Protein AF-A0A2D9C589-F1 (afdb_monomer_lite)

Foldseek 3Di:
DPLLLLDQPVCSVVVVVCVVDPDDCVVVVVCCVPPSPVSVVVVLVVQVVVPPPDDDDDDDVCCVLCVLLVLLRPDDLQNLLCVPPVDGPVPDDSVSSVVSSVVSVVSVVSNVVSVVVPDPDDDDDDDDPDQFDADPPDPDDPDGDTDDDDDDDDDDDDDPPPPLDLCLLVCLPPDQPPDVQLAFFDDQPDDAFDADADPVGADPLLVLLLVLCVPCPRCLVVLLVQLLVLLVVLRLRNQLRCVSQLSLQCSQPNNPRSNVLLLQLLLLLLLQVPVDQLLLSNQRSLQLSLDDLVLSLQLLVCCLVVVAFSVVSCVVVVHDFFPFDPQFGPDDPCSNSSSVSSNCVSVCLLDSDQDPPQDDPRSNCSSLPQLLSNQSSSSSSRDQQGHNCFQLNLLSSCLSSQDLQQFAQWQQDDPVLVVLVCVVQNPVQCVQWDWDADPNDIGITGGSSVCVVVVSDDGRVSCNQPSSRGHRDDRSNCRNSLRVVLSVVQVVVVHGSSSSSSSNSQSCCVRNVNDPLNRHHSSVSSSVLLVQQCVVVVHDSSVSSSCSSVSNHGSGHRCPPVPVVVVVCVPVPPD

Radius of gyration: 27.05 Å; chains: 1; bounding box: 79×69×61 Å

Structure (mmCIF, N/CA/C/O backbone):
data_AF-A0A2D9C589-F1
#
_entry.id   AF-A0A2D9C589-F1
#
loop_
_atom_site.group_PDB
_atom_site.id
_atom_site.type_symbol
_atom_site.label_atom_id
_atom_site.label_alt_id
_atom_site.label_comp_id
_atom_site.label_asym_id
_atom_site.label_entity_id
_atom_site.label_seq_id
_atom_site.pdbx_PDB_ins_code
_atom_site.Cartn_x
_atom_site.Cartn_y
_atom_site.Cartn_z
_atom_site.occupancy
_atom_site.B_iso_or_equiv
_atom_site.auth_seq_id
_atom_site.auth_comp_id
_atom_site.auth_asym_id
_atom_site.auth_atom_id
_atom_site.pdbx_PDB_model_num
ATOM 1 N N . MET A 1 1 ? 28.406 15.067 35.261 1.00 49.62 1 MET A N 1
ATOM 2 C CA . MET A 1 1 ? 29.301 14.438 34.268 1.00 49.62 1 MET A CA 1
ATOM 3 C C . MET A 1 1 ? 29.046 15.123 32.945 1.00 49.62 1 MET A C 1
ATOM 5 O O . MET A 1 1 ? 27.881 15.220 32.576 1.00 49.62 1 MET A O 1
ATOM 9 N N . ASP A 1 2 ? 30.078 15.645 32.286 1.00 54.94 2 ASP A N 1
ATOM 10 C CA . ASP A 1 2 ? 29.915 16.197 30.941 1.00 54.94 2 ASP A CA 1
ATOM 11 C C . ASP A 1 2 ? 29.782 15.037 29.947 1.00 54.94 2 ASP A C 1
ATOM 13 O O . ASP A 1 2 ? 30.735 14.299 29.708 1.00 54.94 2 ASP A O 1
ATOM 17 N N . LEU A 1 3 ? 28.576 14.824 29.418 1.00 53.19 3 LEU A N 1
ATOM 18 C CA . LEU A 1 3 ? 28.296 13.719 28.497 1.00 53.19 3 LEU A CA 1
ATOM 19 C C . LEU A 1 3 ? 28.799 14.007 27.073 1.00 53.19 3 LEU A C 1
ATOM 21 O O . LEU A 1 3 ? 28.838 13.091 26.251 1.00 53.19 3 LEU A O 1
ATOM 25 N N . ARG A 1 4 ? 29.261 15.238 26.796 1.00 52.16 4 ARG A N 1
ATOM 26 C CA . ARG A 1 4 ? 29.848 15.656 25.512 1.00 52.16 4 ARG A CA 1
ATOM 27 C C . ARG A 1 4 ? 31.038 14.788 25.103 1.00 52.16 4 ARG A C 1
ATOM 29 O O . ARG A 1 4 ? 31.280 14.590 23.914 1.00 52.16 4 ARG A O 1
ATOM 36 N N . GLN A 1 5 ? 31.757 14.239 26.082 1.00 50.09 5 GLN A N 1
ATOM 37 C CA . GLN A 1 5 ? 32.923 13.380 25.866 1.00 50.09 5 GLN A CA 1
ATOM 38 C C . GLN A 1 5 ? 32.586 12.014 25.240 1.00 50.09 5 GLN A C 1
ATOM 40 O O . GLN A 1 5 ? 33.459 11.399 24.636 1.00 50.09 5 GLN A O 1
ATOM 45 N N . TYR A 1 6 ? 31.327 11.561 25.323 1.00 51.31 6 TYR A N 1
ATOM 46 C CA . TYR A 1 6 ? 30.866 10.290 24.741 1.00 51.31 6 TYR A CA 1
ATOM 47 C C . TYR A 1 6 ? 30.228 10.447 23.353 1.00 51.31 6 TYR A C 1
ATOM 49 O O . TYR A 1 6 ? 29.859 9.452 22.728 1.00 51.31 6 TYR A O 1
ATOM 57 N N . VAL A 1 7 ? 30.101 11.686 22.868 1.00 49.97 7 VAL A N 1
ATOM 58 C CA . VAL A 1 7 ? 29.534 12.003 21.555 1.00 49.97 7 VAL A CA 1
ATOM 59 C C . VAL A 1 7 ? 30.673 12.131 20.535 1.00 49.97 7 VAL A C 1
ATOM 61 O O . VAL A 1 7 ? 31.599 12.927 20.769 1.00 49.97 7 VAL A O 1
ATOM 64 N N . PRO A 1 8 ? 30.633 11.386 19.410 1.00 57.25 8 PRO A N 1
ATOM 65 C CA . PRO A 1 8 ? 31.634 11.510 18.354 1.00 57.25 8 PRO A CA 1
ATOM 66 C C . PRO A 1 8 ? 31.766 12.965 17.870 1.00 57.25 8 PRO A C 1
ATOM 68 O O . PRO A 1 8 ? 30.750 13.669 17.826 1.00 57.25 8 PRO A O 1
ATOM 71 N N . PRO A 1 9 ? 32.980 13.448 17.538 1.00 49.75 9 PRO A N 1
ATOM 72 C CA . PRO A 1 9 ? 33.241 14.857 17.221 1.00 49.75 9 PRO A CA 1
ATOM 73 C C . PRO A 1 9 ? 32.274 15.480 16.204 1.00 49.75 9 PRO A C 1
ATOM 75 O O . PRO A 1 9 ? 31.803 16.597 16.409 1.00 49.75 9 PRO A O 1
ATOM 78 N N . GLU A 1 10 ? 31.915 14.730 15.168 1.00 48.28 10 GLU A N 1
ATOM 79 C CA . GLU A 1 10 ? 30.989 15.098 14.096 1.00 48.28 10 GLU A CA 1
ATOM 80 C C . GLU A 1 10 ? 29.537 15.323 14.562 1.00 48.28 10 GLU A C 1
ATOM 82 O O . GLU A 1 10 ? 28.787 16.047 13.910 1.00 48.28 10 GLU A O 1
ATOM 87 N N . PHE A 1 11 ? 29.143 14.778 15.717 1.00 43.44 11 PHE A N 1
ATOM 88 C CA . PHE A 1 11 ? 27.798 14.918 16.289 1.00 43.44 11 PHE A CA 1
ATOM 89 C C . PHE A 1 11 ? 27.741 15.869 17.491 1.00 43.44 11 PHE A C 1
ATOM 91 O O . PHE A 1 11 ? 26.659 16.137 18.019 1.00 43.44 11 PHE A O 1
ATOM 98 N N . ARG A 1 12 ? 28.876 16.442 17.915 1.00 61.03 12 ARG A N 1
ATOM 99 C CA . ARG A 1 12 ? 28.921 17.362 19.067 1.00 61.03 12 ARG A CA 1
ATOM 100 C C . ARG A 1 12 ? 28.138 18.651 18.825 1.00 61.03 12 ARG A C 1
ATOM 102 O O . ARG A 1 12 ? 27.518 19.148 19.754 1.00 61.03 12 ARG A O 1
ATOM 109 N N . GLY A 1 13 ? 28.076 19.137 17.584 1.00 58.47 13 GLY A N 1
ATOM 110 C CA . GLY A 1 13 ? 27.230 20.284 17.227 1.00 58.47 13 GLY A CA 1
ATOM 111 C C . GLY A 1 13 ? 25.731 20.009 17.417 1.00 58.47 13 GLY A C 1
ATOM 112 O O . GLY A 1 13 ? 24.997 20.872 17.893 1.00 58.47 13 GLY A O 1
ATOM 113 N N . ALA A 1 14 ? 25.284 18.784 17.122 1.00 47.25 14 ALA A N 1
ATOM 114 C CA . ALA A 1 14 ? 23.908 18.353 17.369 1.00 47.25 14 ALA A CA 1
ATOM 115 C C . ALA A 1 14 ? 23.629 18.148 18.870 1.00 47.25 14 ALA A C 1
ATOM 117 O O . ALA A 1 14 ? 22.555 18.509 19.347 1.00 47.25 14 ALA A O 1
ATOM 118 N N . TYR A 1 15 ? 24.604 17.633 19.628 1.00 53.56 15 TYR A N 1
ATOM 119 C CA . TYR A 1 15 ? 24.527 17.517 21.090 1.00 53.56 15 TYR A CA 1
ATOM 120 C C . TYR A 1 15 ? 24.449 18.887 21.784 1.00 53.56 15 TYR A C 1
ATOM 122 O O . TYR A 1 15 ? 23.620 19.087 22.672 1.00 53.56 15 TYR A O 1
ATOM 130 N N . ASP A 1 16 ? 25.254 19.855 21.344 1.00 58.25 16 ASP A N 1
ATOM 131 C CA . ASP A 1 16 ? 25.255 21.210 21.899 1.00 58.25 16 ASP A CA 1
ATOM 132 C C . ASP A 1 16 ? 23.918 21.920 21.638 1.00 58.25 16 ASP A C 1
ATOM 134 O O . ASP A 1 16 ? 23.345 22.507 22.558 1.00 58.25 16 ASP A O 1
ATOM 138 N N . MET A 1 17 ? 23.353 21.780 20.432 1.00 46.03 17 MET A N 1
ATOM 139 C CA . MET A 1 17 ? 21.992 22.247 20.130 1.00 46.03 17 MET A CA 1
ATOM 140 C C . MET A 1 17 ? 20.920 21.552 20.983 1.00 46.03 17 MET A C 1
ATOM 142 O O . MET A 1 17 ? 20.010 22.207 21.481 1.00 46.03 17 MET A O 1
ATOM 146 N N . ALA A 1 18 ? 21.027 20.240 21.201 1.00 52.91 18 ALA A N 1
ATOM 147 C CA . ALA A 1 18 ? 20.046 19.469 21.969 1.00 52.91 18 ALA A CA 1
ATOM 148 C C . ALA A 1 18 ? 20.071 19.761 23.479 1.00 52.91 18 ALA A C 1
ATOM 150 O O . ALA A 1 18 ? 19.040 19.695 24.145 1.00 52.91 18 ALA A O 1
ATOM 151 N N . SER A 1 19 ? 21.247 20.084 24.024 1.00 55.16 19 SER A N 1
ATOM 152 C CA . SER A 1 19 ? 21.423 20.467 25.431 1.00 55.16 19 SER A CA 1
ATOM 153 C C . SER A 1 19 ? 20.858 21.856 25.755 1.00 55.16 19 SER A C 1
ATOM 155 O O . SER A 1 19 ? 20.514 22.127 26.905 1.00 55.16 19 SER A O 1
ATOM 157 N N . SER A 1 20 ? 20.731 22.717 24.741 1.00 50.22 20 SER A N 1
ATOM 158 C CA . SER A 1 20 ? 20.298 24.113 24.864 1.00 50.22 20 SER A CA 1
ATOM 159 C C . SER A 1 20 ? 18.851 24.352 24.408 1.00 50.22 20 SER A C 1
ATOM 161 O O . SER A 1 20 ? 18.175 25.214 24.968 1.00 50.22 20 SER A O 1
ATOM 163 N N . ALA A 1 21 ? 18.336 23.564 23.459 1.00 45.16 21 ALA A N 1
ATOM 164 C CA . ALA A 1 21 ? 16.959 23.630 22.973 1.00 45.16 21 ALA A CA 1
ATOM 165 C C . ALA A 1 21 ? 16.143 22.431 23.488 1.00 45.16 21 ALA A C 1
ATOM 167 O O . ALA A 1 21 ? 16.191 21.332 22.939 1.00 45.16 21 ALA A O 1
ATOM 168 N N . GLY A 1 22 ? 15.380 22.619 24.567 1.00 42.28 22 GLY A N 1
ATOM 169 C CA . GLY A 1 22 ? 14.507 21.579 25.116 1.00 42.28 22 GLY A CA 1
ATOM 170 C C . GLY A 1 22 ? 13.371 21.192 24.157 1.00 42.28 22 GLY A C 1
ATOM 171 O O . GLY A 1 22 ? 12.304 21.794 24.201 1.00 42.28 22 GLY A O 1
ATOM 172 N N . GLY A 1 23 ? 13.581 20.169 23.321 1.00 38.84 23 GLY A N 1
ATOM 173 C CA . GLY A 1 23 ? 12.545 19.544 22.486 1.00 38.84 23 GLY A CA 1
ATOM 174 C C . GLY A 1 23 ? 13.094 18.555 21.444 1.00 38.84 23 GLY A C 1
ATOM 175 O O . GLY A 1 23 ? 14.137 18.787 20.845 1.00 38.84 23 GLY A O 1
ATOM 176 N N . GLY A 1 24 ? 12.402 17.425 21.236 1.00 39.28 24 GLY A N 1
ATOM 177 C CA . GLY A 1 24 ? 12.604 16.464 20.129 1.00 39.28 24 GLY A CA 1
ATOM 178 C C . GLY A 1 24 ? 13.825 15.531 20.206 1.00 39.28 24 GLY A C 1
ATOM 179 O O . GLY A 1 24 ? 13.689 14.330 19.999 1.00 39.28 24 GLY A O 1
ATOM 180 N N . ILE A 1 25 ? 15.001 16.043 20.577 1.00 40.78 25 ILE A N 1
ATOM 181 C CA . ILE A 1 25 ? 16.275 15.284 20.624 1.00 40.78 25 ILE A CA 1
ATOM 182 C C . ILE A 1 25 ? 16.471 14.562 21.980 1.00 40.78 25 ILE A C 1
ATOM 184 O O . ILE A 1 25 ? 17.433 13.830 22.213 1.00 40.78 25 ILE A O 1
ATOM 188 N N . TYR A 1 26 ? 15.500 14.707 22.884 1.00 43.66 26 TYR A N 1
ATOM 189 C CA . TYR A 1 26 ? 15.541 14.179 24.248 1.00 43.66 26 TYR A CA 1
ATOM 190 C C . TYR A 1 26 ? 15.625 12.645 24.313 1.00 43.66 26 TYR A C 1
ATOM 192 O O . TYR A 1 26 ? 16.162 12.109 25.274 1.00 43.66 26 TYR A O 1
ATOM 200 N N . SER A 1 27 ? 15.126 11.923 23.304 1.00 46.12 27 SER A N 1
ATOM 201 C CA . SER A 1 27 ? 15.181 10.454 23.238 1.00 46.12 27 SER A CA 1
ATOM 202 C C . SER A 1 27 ? 16.588 9.926 22.949 1.00 46.12 27 SER A C 1
ATOM 204 O O . SER A 1 27 ? 17.011 8.970 23.593 1.00 46.12 27 SER A O 1
ATOM 206 N N . LEU A 1 28 ? 17.331 10.583 22.053 1.00 44.22 28 LEU A N 1
ATOM 207 C CA . LEU A 1 28 ? 18.733 10.269 21.764 1.00 44.22 28 LEU A CA 1
ATOM 208 C C . LEU A 1 28 ? 19.627 10.651 22.949 1.00 44.22 28 LEU A C 1
ATOM 210 O O . LEU A 1 28 ? 20.491 9.884 23.363 1.00 44.22 28 LEU A O 1
ATOM 214 N N . LEU A 1 29 ? 19.366 11.808 23.565 1.00 46.88 29 LEU A N 1
ATOM 215 C CA . LEU A 1 29 ? 20.065 12.219 24.782 1.00 46.88 29 LEU A CA 1
ATOM 216 C C . LEU A 1 29 ? 19.810 11.230 25.932 1.00 46.88 29 LEU A C 1
ATOM 218 O O . LEU A 1 29 ? 20.743 10.833 26.626 1.00 46.88 29 LEU A O 1
ATOM 222 N N . ARG A 1 30 ? 18.560 10.776 26.095 1.00 50.94 30 ARG A N 1
ATOM 223 C CA . ARG A 1 30 ? 18.175 9.763 27.085 1.00 50.94 30 ARG A CA 1
ATOM 224 C C . ARG A 1 30 ? 18.787 8.396 26.777 1.00 50.94 30 ARG A C 1
ATOM 226 O O . ARG A 1 30 ? 19.176 7.714 27.718 1.00 50.94 30 ARG A O 1
ATOM 233 N N . SER A 1 31 ? 18.927 8.004 25.508 1.00 49.44 31 SER A N 1
ATOM 234 C CA . SER A 1 31 ? 19.567 6.732 25.142 1.00 49.44 31 SER A CA 1
ATOM 235 C C . SER A 1 31 ? 21.069 6.748 25.432 1.00 49.44 31 SER A C 1
ATOM 237 O O . SER A 1 31 ? 21.581 5.784 25.992 1.00 49.44 31 SER A O 1
ATOM 239 N N . PHE A 1 32 ? 21.762 7.865 25.176 1.00 48.69 32 PHE A N 1
ATOM 240 C CA . PHE A 1 32 ? 23.159 8.044 25.594 1.00 48.69 32 PHE A CA 1
ATOM 241 C C . PHE A 1 32 ? 23.322 8.142 27.116 1.00 48.69 32 PHE A C 1
ATO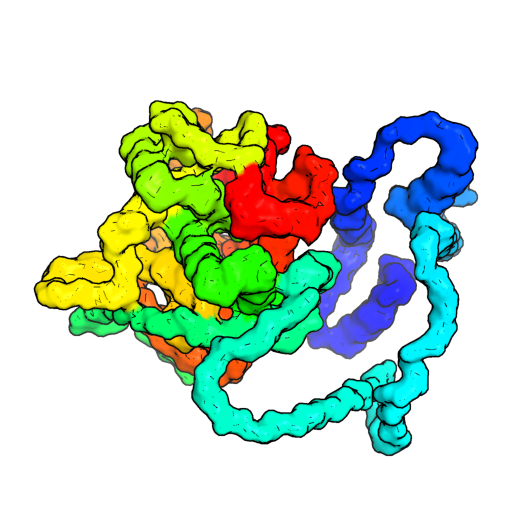M 243 O O . PHE A 1 32 ? 24.341 7.714 27.645 1.00 48.69 32 PHE A O 1
ATOM 250 N N . GLN A 1 33 ? 22.331 8.675 27.835 1.00 52.56 33 GLN A N 1
ATOM 251 C CA . GLN A 1 33 ? 22.330 8.708 29.303 1.00 52.56 33 GLN A CA 1
ATOM 252 C C . GLN A 1 33 ? 22.063 7.336 29.936 1.00 52.56 33 GLN A C 1
ATOM 254 O O . GLN A 1 33 ? 22.570 7.065 31.021 1.00 52.56 33 GLN A O 1
ATOM 259 N N . GLN A 1 34 ? 21.247 6.496 29.295 1.00 53.62 34 GLN A N 1
ATOM 260 C CA . GLN A 1 34 ? 20.834 5.191 29.821 1.00 53.62 34 GLN A CA 1
ATOM 261 C C . GLN A 1 34 ? 21.772 4.056 29.402 1.00 53.62 34 GLN A C 1
ATOM 263 O O . GLN A 1 34 ? 22.050 3.180 30.215 1.00 53.62 34 GLN A O 1
ATOM 268 N N . ASP A 1 35 ? 22.254 4.067 28.157 1.00 55.31 35 ASP A N 1
ATOM 269 C CA . ASP A 1 35 ? 23.160 3.051 27.618 1.00 55.31 35 ASP A CA 1
ATOM 270 C C . ASP A 1 35 ? 24.032 3.619 26.473 1.00 55.31 35 ASP A C 1
ATOM 272 O O . ASP A 1 35 ? 23.767 3.396 25.280 1.00 55.31 35 ASP A O 1
ATOM 276 N N . PRO A 1 36 ? 25.093 4.376 26.811 1.00 43.47 36 PRO A N 1
ATOM 277 C CA . PRO A 1 36 ? 25.973 4.977 25.812 1.00 43.47 36 PRO A CA 1
ATOM 278 C C . PRO A 1 36 ? 26.726 3.932 24.972 1.00 43.47 36 PRO A C 1
ATOM 280 O O . PRO A 1 36 ? 26.984 4.158 23.787 1.00 43.47 36 PRO A O 1
ATOM 283 N N . ALA A 1 37 ? 27.039 2.763 25.542 1.00 41.09 37 ALA A N 1
ATOM 284 C CA . ALA A 1 37 ? 27.734 1.685 24.840 1.00 41.09 37 ALA A CA 1
ATOM 285 C C . ALA A 1 37 ? 26.805 0.925 23.876 1.00 41.09 37 ALA A C 1
ATOM 287 O O . ALA A 1 37 ? 27.200 0.632 22.745 1.00 41.09 37 ALA A O 1
ATOM 288 N N . GLY A 1 38 ? 25.565 0.639 24.281 1.00 50.25 38 GLY A N 1
ATOM 289 C CA . GLY A 1 38 ? 24.553 0.015 23.428 1.00 50.25 38 GLY A CA 1
ATOM 290 C C . GLY A 1 38 ? 24.096 0.922 22.290 1.00 50.25 38 GLY A C 1
ATOM 291 O O . GLY A 1 38 ? 23.973 0.451 21.158 1.00 50.25 38 GLY A O 1
ATOM 292 N N . THR A 1 39 ? 23.952 2.226 22.549 1.00 51.69 39 THR A N 1
ATOM 293 C CA . THR A 1 39 ? 23.621 3.228 21.520 1.00 51.69 39 THR A CA 1
ATOM 294 C C . THR A 1 39 ? 24.718 3.291 20.447 1.00 51.69 39 THR A C 1
ATOM 296 O O . THR A 1 39 ? 24.430 3.141 19.258 1.00 51.69 39 THR A O 1
ATOM 299 N N . ASN A 1 40 ? 25.993 3.382 20.848 1.00 42.44 40 ASN A N 1
ATOM 300 C CA . ASN A 1 40 ? 27.125 3.361 19.911 1.00 42.44 40 ASN A CA 1
ATOM 301 C C . ASN A 1 40 ? 27.255 2.024 19.157 1.00 42.44 40 ASN A C 1
ATOM 303 O O . ASN A 1 40 ? 27.554 2.004 17.962 1.00 42.44 40 ASN A O 1
ATOM 307 N N . LYS A 1 41 ? 26.987 0.890 19.817 1.00 42.66 41 LYS A N 1
ATOM 308 C CA . LYS A 1 41 ? 26.999 -0.442 19.189 1.00 42.66 41 LYS A CA 1
ATOM 309 C C . LYS A 1 41 ? 25.890 -0.608 18.146 1.00 42.66 41 LYS A C 1
ATOM 311 O O . LYS A 1 41 ? 26.123 -1.244 17.119 1.00 42.66 41 LYS A O 1
ATOM 316 N N . ALA A 1 42 ? 24.705 -0.051 18.391 1.00 45.91 42 ALA A N 1
ATOM 317 C CA . ALA A 1 42 ? 23.589 -0.075 17.448 1.00 45.91 42 ALA A CA 1
ATOM 318 C C . ALA A 1 42 ? 23.901 0.742 16.184 1.00 45.91 42 ALA A C 1
ATOM 320 O O . ALA A 1 42 ? 23.660 0.268 15.075 1.00 45.91 42 ALA A O 1
ATOM 321 N N . MET A 1 43 ? 24.529 1.910 16.347 1.00 43.78 43 MET A N 1
ATOM 322 C CA . MET A 1 43 ? 24.988 2.733 15.223 1.00 43.78 43 MET A CA 1
ATOM 323 C C . MET A 1 43 ? 26.101 2.041 14.419 1.00 43.78 43 MET A C 1
ATOM 325 O O . MET A 1 43 ? 26.050 2.021 13.192 1.00 43.78 43 MET A O 1
ATOM 329 N N . GLY A 1 44 ? 27.062 1.396 15.094 1.00 36.41 44 GLY A N 1
ATOM 330 C CA . GLY A 1 44 ? 28.131 0.634 14.436 1.00 36.41 44 GLY A CA 1
ATOM 331 C C . GLY A 1 44 ? 27.634 -0.593 13.659 1.00 36.41 44 GLY A C 1
ATOM 332 O O . GLY A 1 44 ? 28.135 -0.877 12.574 1.00 36.41 44 GLY A O 1
ATOM 333 N N . ARG A 1 45 ? 26.607 -1.297 14.159 1.00 37.19 45 ARG A N 1
ATOM 334 C CA . ARG A 1 45 ? 25.998 -2.449 13.463 1.00 37.19 45 ARG A CA 1
ATOM 335 C C . ARG A 1 45 ? 25.326 -2.063 12.144 1.00 37.19 45 ARG A C 1
ATOM 337 O O . ARG A 1 45 ? 25.483 -2.788 11.169 1.00 37.19 45 ARG A O 1
ATOM 344 N N . GLY A 1 46 ? 24.665 -0.904 12.095 1.00 32.06 46 GLY A N 1
ATOM 345 C CA . GLY A 1 46 ? 24.018 -0.409 10.875 1.00 32.06 46 GLY A CA 1
ATOM 346 C C . GLY A 1 46 ? 24.989 -0.167 9.712 1.00 32.06 46 GLY A C 1
ATOM 347 O O . GLY A 1 46 ? 24.604 -0.292 8.553 1.00 32.06 46 GLY A O 1
ATOM 348 N N . MET A 1 47 ? 26.260 0.120 10.008 1.00 30.62 47 MET A N 1
ATOM 349 C CA . MET A 1 47 ? 27.305 0.305 8.994 1.00 30.62 47 MET A CA 1
ATOM 350 C C . MET A 1 47 ? 27.953 -1.022 8.556 1.00 30.62 47 MET A C 1
ATOM 352 O O . MET A 1 47 ? 28.317 -1.166 7.391 1.00 30.62 47 MET A O 1
ATOM 356 N N . ILE A 1 48 ? 28.059 -2.006 9.458 1.00 33.03 48 ILE A N 1
ATOM 357 C CA . ILE A 1 48 ? 28.673 -3.321 9.195 1.00 33.03 48 ILE A CA 1
ATOM 358 C C . ILE A 1 48 ? 27.825 -4.160 8.229 1.00 33.03 48 ILE A C 1
ATOM 360 O O . ILE A 1 48 ? 28.373 -4.776 7.316 1.00 33.03 48 ILE A O 1
ATOM 364 N N . ASP A 1 49 ? 26.497 -4.129 8.360 1.00 32.91 49 ASP A N 1
ATOM 365 C CA . ASP A 1 49 ? 25.595 -4.927 7.513 1.00 32.91 49 ASP A CA 1
ATOM 366 C C . ASP A 1 49 ? 25.631 -4.511 6.026 1.00 32.91 49 ASP A C 1
ATOM 368 O O . ASP A 1 49 ? 25.234 -5.283 5.155 1.00 32.91 49 ASP A O 1
ATOM 372 N N . SER A 1 50 ? 26.178 -3.329 5.714 1.00 30.55 50 SER A N 1
ATOM 373 C CA . SER A 1 50 ? 26.386 -2.861 4.335 1.00 30.55 50 SER A CA 1
ATOM 374 C C . SER A 1 50 ? 27.724 -3.306 3.719 1.00 30.55 50 SER A C 1
ATOM 376 O O . SER A 1 50 ? 27.884 -3.221 2.504 1.00 30.55 50 SER A O 1
ATOM 378 N N . ALA A 1 51 ? 28.689 -3.783 4.517 1.00 29.70 51 ALA A N 1
ATOM 379 C CA . ALA A 1 51 ? 30.077 -3.991 4.077 1.00 29.70 51 ALA A CA 1
ATOM 380 C C . ALA A 1 51 ? 30.512 -5.466 3.945 1.00 29.70 51 ALA A C 1
ATOM 382 O O . ALA A 1 51 ? 31.495 -5.758 3.266 1.00 29.70 51 ALA A O 1
ATOM 383 N N . VAL A 1 52 ? 29.789 -6.424 4.540 1.00 28.16 52 VAL A N 1
ATOM 384 C CA . VAL A 1 52 ? 30.212 -7.846 4.606 1.00 28.16 52 VAL A CA 1
ATOM 385 C C . VAL A 1 52 ? 30.150 -8.585 3.247 1.00 28.16 52 VAL A C 1
ATOM 387 O O . VAL A 1 52 ? 30.600 -9.720 3.133 1.00 28.16 52 VAL A O 1
ATOM 390 N N . GLY A 1 53 ? 29.688 -7.945 2.169 1.00 32.31 53 GLY A N 1
ATOM 391 C CA . GLY A 1 53 ? 29.593 -8.559 0.836 1.00 32.31 53 GLY A CA 1
ATOM 392 C C . GLY A 1 53 ? 30.882 -8.637 0.002 1.00 32.31 53 GLY A C 1
ATOM 393 O O . GLY A 1 53 ? 30.817 -9.161 -1.105 1.00 32.31 53 GLY A O 1
ATOM 394 N N . PHE A 1 54 ? 32.028 -8.112 0.460 1.00 30.53 54 PHE A N 1
ATOM 395 C CA . PHE A 1 54 ? 33.120 -7.744 -0.464 1.00 30.53 54 PHE A CA 1
ATOM 396 C C . PHE A 1 54 ? 34.482 -8.447 -0.320 1.00 30.53 54 PHE A C 1
ATOM 398 O O . PHE A 1 54 ? 35.406 -8.076 -1.039 1.00 30.53 54 PHE A O 1
ATOM 405 N N . ALA A 1 55 ? 34.670 -9.446 0.548 1.00 28.28 55 ALA A N 1
ATOM 406 C CA . ALA A 1 55 ? 36.023 -9.974 0.787 1.00 28.28 55 ALA A CA 1
ATOM 407 C C . ALA A 1 55 ? 36.125 -11.508 0.824 1.00 28.28 55 ALA A C 1
ATOM 409 O O . ALA A 1 55 ? 35.996 -12.094 1.895 1.00 28.28 55 ALA A O 1
ATOM 410 N N . GLN A 1 56 ? 36.462 -12.133 -0.318 1.00 28.94 56 GLN A N 1
ATOM 411 C CA . GLN A 1 56 ? 37.219 -13.399 -0.378 1.00 28.94 56 GLN A CA 1
ATOM 412 C C . GLN A 1 56 ? 38.211 -13.433 -1.579 1.00 28.94 56 GLN A C 1
ATOM 414 O O . GLN A 1 56 ? 37.789 -13.318 -2.726 1.00 28.94 56 GLN A O 1
ATOM 419 N N . ASP A 1 57 ? 39.500 -13.672 -1.256 1.00 27.83 57 ASP A N 1
ATOM 420 C CA . ASP A 1 57 ? 40.632 -14.262 -2.039 1.00 27.83 57 ASP A CA 1
ATOM 421 C C . ASP A 1 57 ? 41.672 -13.386 -2.837 1.00 27.83 57 ASP A C 1
ATOM 423 O O . ASP A 1 57 ? 41.392 -12.223 -3.119 1.00 27.83 57 ASP A O 1
ATOM 427 N N . PRO A 1 58 ? 42.944 -13.837 -3.099 1.00 37.09 58 PRO A N 1
ATOM 428 C CA . PRO A 1 58 ? 44.148 -13.237 -2.478 1.00 37.09 58 PRO A CA 1
ATOM 429 C C . PRO A 1 58 ? 45.402 -13.058 -3.392 1.00 37.09 58 PRO A C 1
ATOM 431 O O . PRO A 1 58 ? 45.863 -14.017 -3.994 1.00 37.09 58 PRO A O 1
ATOM 434 N N . VAL A 1 59 ? 46.111 -11.912 -3.386 1.00 27.50 59 VAL A N 1
ATOM 435 C CA . VAL A 1 59 ? 47.555 -11.856 -3.776 1.00 27.50 59 VAL A CA 1
ATOM 436 C C . VAL A 1 59 ? 48.297 -10.721 -3.043 1.00 27.50 59 VAL A C 1
ATOM 438 O O . VAL A 1 59 ? 47.756 -9.644 -2.815 1.00 27.50 59 VAL A O 1
ATOM 441 N N . GLY A 1 60 ? 49.561 -10.964 -2.673 1.00 31.69 60 GLY A N 1
ATOM 442 C CA . GLY A 1 60 ? 50.385 -10.236 -1.693 1.00 31.69 60 GLY A CA 1
ATOM 443 C C . GLY A 1 60 ? 50.657 -8.733 -1.870 1.00 31.69 60 GLY A C 1
ATOM 444 O O . GLY A 1 60 ? 51.191 -8.142 -0.939 1.00 31.69 60 GLY A O 1
ATOM 445 N N . THR A 1 61 ? 50.250 -8.083 -2.963 1.00 31.97 61 THR A N 1
ATOM 446 C CA . THR A 1 61 ? 50.272 -6.603 -3.079 1.00 31.97 61 THR A CA 1
ATOM 447 C C . THR A 1 61 ? 49.026 -5.959 -2.447 1.00 31.97 61 THR A C 1
ATOM 449 O O . THR A 1 61 ? 49.005 -4.769 -2.155 1.00 31.97 61 THR A O 1
ATOM 452 N N . VAL A 1 62 ? 48.001 -6.766 -2.153 1.00 35.38 62 VAL A N 1
ATOM 453 C CA . VAL A 1 62 ? 46.750 -6.357 -1.498 1.00 35.38 62 VAL A CA 1
ATOM 454 C C . VAL A 1 62 ? 46.902 -6.235 0.023 1.00 35.38 62 VAL A C 1
ATOM 456 O O . VAL A 1 62 ? 46.054 -5.626 0.657 1.00 35.38 62 VAL A O 1
ATOM 459 N N . LYS A 1 63 ? 47.969 -6.751 0.652 1.00 34.00 63 LYS A N 1
ATOM 460 C CA . LYS A 1 63 ? 48.057 -6.787 2.127 1.00 34.00 63 LYS A CA 1
ATOM 461 C C . LYS A 1 63 ? 48.116 -5.406 2.789 1.00 34.00 63 LYS A C 1
ATOM 463 O O . LYS A 1 63 ? 47.434 -5.211 3.790 1.00 34.00 63 LYS A O 1
ATOM 468 N N . ASP A 1 64 ? 48.842 -4.447 2.217 1.00 39.69 64 ASP A N 1
ATOM 469 C CA . ASP A 1 64 ? 48.913 -3.089 2.782 1.00 39.69 64 ASP A CA 1
ATOM 470 C C . ASP A 1 64 ? 47.678 -2.250 2.425 1.00 39.69 64 ASP A C 1
ATOM 472 O O . ASP A 1 64 ? 47.190 -1.474 3.249 1.00 39.69 64 ASP A O 1
ATOM 476 N N . PHE A 1 65 ? 47.105 -2.467 1.235 1.00 39.28 65 PHE A N 1
ATOM 477 C CA . PHE A 1 65 ? 45.867 -1.812 0.804 1.00 39.28 65 PHE A CA 1
ATOM 478 C C . PHE A 1 65 ? 44.649 -2.322 1.590 1.00 39.28 65 PHE A C 1
ATOM 480 O O . PHE A 1 65 ? 43.917 -1.530 2.174 1.00 39.28 65 PHE A O 1
ATOM 487 N N . ALA A 1 66 ? 44.472 -3.641 1.700 1.00 43.53 66 ALA A N 1
ATOM 488 C CA . ALA A 1 66 ? 43.430 -4.263 2.514 1.00 43.53 66 ALA A CA 1
ATOM 489 C C . ALA A 1 66 ? 43.682 -4.087 4.016 1.00 43.53 66 ALA A C 1
ATOM 491 O O . ALA A 1 66 ? 42.728 -4.054 4.782 1.00 43.53 66 ALA A O 1
ATOM 492 N N . GLY A 1 67 ? 44.936 -3.924 4.447 1.00 49.53 67 GLY A N 1
ATOM 493 C CA . GLY A 1 67 ? 45.269 -3.572 5.825 1.00 49.53 67 GLY A CA 1
ATOM 494 C C . GLY A 1 67 ? 44.755 -2.182 6.191 1.00 49.53 67 GLY A C 1
ATOM 495 O O . GLY A 1 67 ? 44.069 -2.031 7.194 1.00 49.53 67 GLY A O 1
ATOM 496 N N . THR A 1 68 ? 45.030 -1.174 5.363 1.00 53.03 68 THR A N 1
ATOM 497 C CA . THR A 1 68 ? 44.600 0.213 5.611 1.00 53.03 68 THR A CA 1
ATOM 498 C C . THR A 1 68 ? 43.099 0.405 5.381 1.00 53.03 68 THR A C 1
ATOM 500 O O . THR A 1 68 ? 42.421 0.989 6.223 1.00 53.03 68 THR A O 1
ATOM 503 N N . VAL A 1 69 ? 42.551 -0.148 4.294 1.00 50.44 69 VAL A N 1
ATOM 504 C CA . VAL A 1 69 ? 41.110 -0.084 3.994 1.00 50.44 69 VAL A CA 1
ATOM 505 C C . VAL A 1 69 ? 40.304 -0.943 4.973 1.00 50.44 69 VAL A C 1
ATOM 507 O O . VAL A 1 69 ? 39.272 -0.502 5.468 1.00 50.44 69 VAL A O 1
ATOM 510 N N . GLY A 1 70 ? 40.797 -2.133 5.320 1.00 49.88 70 GLY A N 1
ATOM 511 C CA . GLY A 1 70 ? 40.183 -3.010 6.315 1.00 49.88 70 GLY A CA 1
ATOM 512 C C . GLY A 1 70 ? 40.162 -2.368 7.696 1.00 49.88 70 GLY A C 1
ATOM 513 O O . GLY A 1 70 ? 39.090 -2.236 8.274 1.00 49.88 70 GLY A O 1
ATOM 514 N N . ARG A 1 71 ? 41.301 -1.864 8.195 1.00 62.19 71 ARG A N 1
ATOM 515 C CA . ARG A 1 71 ? 41.352 -1.169 9.494 1.00 62.19 71 ARG A CA 1
ATOM 516 C C . ARG A 1 71 ? 40.416 0.037 9.541 1.00 62.19 71 ARG A C 1
ATOM 518 O O . ARG A 1 71 ? 39.627 0.142 10.475 1.00 62.19 71 ARG A O 1
ATOM 525 N N . GLY A 1 72 ? 40.430 0.890 8.515 1.00 51.53 72 GLY A N 1
ATOM 526 C CA . GLY A 1 72 ? 39.566 2.072 8.461 1.00 51.53 72 GLY A CA 1
ATOM 527 C C . GLY A 1 72 ? 38.068 1.747 8.446 1.00 51.53 72 GLY A C 1
ATOM 528 O O . GLY A 1 72 ? 37.274 2.487 9.028 1.00 51.53 72 GLY A O 1
ATOM 529 N N . LEU A 1 73 ? 37.668 0.635 7.822 1.00 47.56 73 LEU A N 1
ATOM 530 C CA . LEU A 1 73 ? 36.255 0.284 7.645 1.00 47.56 73 LEU A CA 1
ATOM 531 C C . LEU A 1 73 ? 35.708 -0.687 8.698 1.00 47.56 73 LEU A C 1
ATOM 533 O O . LEU A 1 73 ? 34.502 -0.679 8.939 1.00 47.56 73 LEU A O 1
ATOM 537 N N . THR A 1 74 ? 36.551 -1.510 9.329 1.00 50.28 74 THR A N 1
ATOM 538 C CA . THR A 1 74 ? 36.085 -2.578 10.230 1.00 50.28 74 THR A CA 1
ATOM 539 C C . THR A 1 74 ? 36.449 -2.373 11.692 1.00 50.28 74 THR A C 1
ATOM 541 O O . THR A 1 74 ? 35.836 -3.021 12.539 1.00 50.28 74 THR A O 1
ATOM 544 N N . TYR A 1 75 ? 37.419 -1.514 12.024 1.00 65.38 75 TYR A N 1
ATOM 545 C CA . TYR A 1 75 ? 37.806 -1.333 13.423 1.00 65.38 75 TYR A CA 1
ATOM 546 C C . TYR A 1 75 ? 36.762 -0.512 14.175 1.00 65.38 75 TYR A C 1
ATOM 548 O O . TYR A 1 75 ? 36.274 0.527 13.722 1.00 65.38 75 TYR A O 1
ATOM 556 N N . THR A 1 76 ? 36.442 -0.981 15.374 1.00 73.88 76 THR A N 1
ATOM 557 C CA . THR A 1 76 ? 35.681 -0.221 16.359 1.00 73.88 76 THR A CA 1
ATOM 558 C C . THR A 1 76 ? 36.626 0.491 17.324 1.00 73.88 76 THR A C 1
ATOM 560 O O . THR A 1 76 ? 37.803 0.148 17.438 1.00 73.88 76 THR A O 1
ATOM 563 N N . ALA A 1 77 ? 36.107 1.455 18.090 1.00 67.88 77 ALA A N 1
ATOM 564 C CA . ALA A 1 77 ? 36.873 2.079 19.172 1.00 67.88 77 ALA A CA 1
ATOM 565 C C . ALA A 1 77 ? 37.399 1.038 20.181 1.00 67.88 77 ALA A C 1
ATOM 567 O O . ALA A 1 77 ? 38.493 1.187 20.710 1.00 67.88 77 ALA A O 1
ATOM 568 N N . LYS A 1 78 ? 36.660 -0.062 20.396 1.00 72.19 78 LYS A N 1
ATOM 569 C CA . LYS A 1 78 ? 37.112 -1.194 21.215 1.00 72.19 78 LYS A CA 1
ATOM 570 C C . LYS A 1 78 ? 38.341 -1.879 20.616 1.00 72.19 78 LYS A C 1
ATOM 572 O O . LYS A 1 78 ? 39.276 -2.178 21.352 1.00 72.19 78 LYS A O 1
ATOM 577 N N . ASP A 1 79 ? 38.335 -2.132 19.311 1.00 74.94 79 ASP A N 1
ATOM 578 C CA . ASP A 1 79 ? 39.455 -2.794 18.634 1.00 74.94 79 ASP A CA 1
ATOM 579 C C . ASP A 1 79 ? 40.695 -1.898 18.651 1.00 74.94 79 ASP A C 1
ATOM 581 O O . ASP A 1 79 ? 41.795 -2.384 18.892 1.00 74.94 79 ASP A O 1
ATOM 585 N N . LYS A 1 80 ? 40.504 -0.579 18.518 1.00 82.56 80 LYS A N 1
ATOM 586 C CA . LYS A 1 80 ? 41.584 0.406 18.639 1.00 82.56 80 LYS A CA 1
ATOM 587 C C . LYS A 1 80 ? 42.140 0.548 20.050 1.00 82.56 80 LYS A C 1
ATOM 589 O O . LYS A 1 80 ? 43.349 0.657 20.203 1.00 82.56 80 LYS A O 1
ATOM 594 N N . LEU A 1 81 ? 41.304 0.483 21.081 1.00 76.62 81 LEU A N 1
ATOM 595 C CA . LEU A 1 81 ? 41.773 0.475 22.471 1.00 76.62 81 LEU A CA 1
ATOM 596 C C . LEU A 1 81 ? 42.586 -0.780 22.791 1.00 76.62 81 LEU A C 1
ATOM 598 O O . LEU A 1 81 ? 43.655 -0.690 23.395 1.00 76.62 81 LEU A O 1
ATOM 602 N N . MET A 1 82 ? 42.111 -1.939 22.331 1.00 78.81 82 MET A N 1
ATOM 603 C CA . MET A 1 82 ? 42.846 -3.194 22.463 1.00 78.81 82 MET A CA 1
ATOM 604 C C . MET A 1 82 ? 44.150 -3.181 21.654 1.00 78.81 82 MET A C 1
ATOM 606 O O . MET A 1 82 ? 45.151 -3.699 22.133 1.00 78.81 82 MET A O 1
ATOM 610 N N . GLU A 1 83 ? 44.170 -2.584 20.461 1.00 88.12 83 GLU A N 1
ATOM 611 C CA . GLU A 1 83 ? 45.370 -2.476 19.620 1.00 88.12 83 GLU A CA 1
ATOM 612 C C . GLU A 1 83 ? 46.413 -1.514 20.207 1.00 88.12 83 GLU A C 1
ATOM 614 O O . GLU A 1 83 ? 47.591 -1.853 20.269 1.00 88.12 83 GLU A O 1
ATOM 619 N N . MET A 1 84 ? 45.993 -0.322 20.638 1.00 86.94 84 MET A N 1
ATOM 620 C CA . MET A 1 84 ? 46.905 0.742 21.070 1.00 86.94 84 MET A CA 1
ATOM 621 C C . MET A 1 84 ? 47.381 0.574 22.515 1.00 86.94 84 MET A C 1
ATOM 623 O O . MET A 1 84 ? 48.512 0.938 22.829 1.00 86.94 84 MET A O 1
ATOM 627 N N . TYR A 1 85 ? 46.540 0.015 23.390 1.00 85.56 85 TYR A N 1
ATOM 628 C CA . TYR A 1 85 ? 46.802 -0.027 24.834 1.00 85.56 85 TYR A CA 1
ATOM 629 C C . TYR A 1 85 ? 46.609 -1.415 25.457 1.00 85.56 85 TYR A C 1
ATOM 631 O O . TYR A 1 85 ? 46.937 -1.599 26.626 1.00 85.56 85 TYR A O 1
ATOM 639 N N . GLY A 1 86 ? 46.085 -2.402 24.720 1.00 87.62 86 GLY A N 1
ATOM 640 C CA . GLY A 1 86 ? 45.855 -3.753 25.245 1.00 87.62 86 GLY A CA 1
ATOM 641 C C . GLY A 1 86 ? 44.744 -3.850 26.295 1.00 87.62 86 GLY A C 1
ATOM 642 O O . GLY A 1 86 ? 44.666 -4.860 26.994 1.00 87.62 86 GLY A O 1
ATOM 643 N N . VAL A 1 87 ? 43.897 -2.823 26.424 1.00 78.62 87 VAL A N 1
ATOM 644 C CA . VAL A 1 87 ? 42.853 -2.742 27.459 1.00 78.62 87 VAL A CA 1
ATOM 645 C C . VAL A 1 87 ? 41.448 -2.830 26.869 1.00 78.62 87 VAL A C 1
ATOM 647 O O . VAL A 1 87 ? 41.171 -2.346 25.769 1.00 78.62 87 VAL A O 1
ATOM 650 N N . GLN A 1 88 ? 40.531 -3.440 27.624 1.00 80.75 88 GLN A N 1
ATOM 651 C CA . GLN A 1 88 ? 39.111 -3.444 27.283 1.00 80.75 88 GLN A CA 1
ATOM 652 C C . GLN A 1 88 ? 38.503 -2.057 27.563 1.00 80.75 88 GLN A C 1
ATOM 654 O O . GLN A 1 88 ? 38.982 -1.344 28.443 1.00 80.75 88 GLN A O 1
ATOM 659 N N . PRO A 1 89 ? 37.389 -1.681 26.906 1.00 72.56 89 PRO A N 1
ATOM 660 C CA . PRO A 1 89 ? 36.741 -0.387 27.136 1.00 72.56 89 PRO A CA 1
ATOM 661 C C . PRO A 1 89 ? 36.325 -0.122 28.593 1.00 72.56 89 PRO A C 1
ATOM 663 O O . PRO A 1 89 ? 36.188 1.028 28.982 1.00 72.56 89 PRO A O 1
ATOM 666 N N . GLY A 1 90 ? 36.107 -1.160 29.405 1.00 70.75 90 GLY A N 1
ATOM 667 C CA . GLY A 1 90 ? 35.785 -0.988 30.827 1.00 70.75 90 GLY A CA 1
ATOM 668 C C . GLY A 1 90 ? 36.965 -0.515 31.682 1.00 70.75 90 GLY A C 1
ATOM 669 O O . GLY A 1 90 ? 36.738 0.069 32.736 1.00 70.75 90 GLY A O 1
ATOM 670 N N . ASP A 1 91 ? 38.193 -0.730 31.204 1.00 84.50 91 ASP A N 1
ATOM 671 C CA . ASP A 1 91 ? 39.444 -0.509 31.941 1.00 84.50 91 ASP A CA 1
ATOM 672 C C . ASP A 1 91 ? 40.283 0.636 31.338 1.00 84.50 91 ASP A C 1
ATOM 674 O O . ASP A 1 91 ? 41.410 0.882 31.762 1.00 84.50 91 ASP A O 1
ATOM 678 N N . ALA A 1 92 ? 39.760 1.312 30.311 1.00 82.88 92 ALA A N 1
ATOM 679 C CA . ALA A 1 92 ? 40.464 2.358 29.583 1.00 82.88 92 ALA A CA 1
ATOM 680 C C . ALA A 1 92 ? 40.309 3.731 30.257 1.00 82.88 92 ALA A C 1
ATOM 682 O O . ALA A 1 92 ? 39.206 4.159 30.602 1.00 82.88 92 ALA A O 1
ATOM 683 N N . GLU A 1 93 ? 41.423 4.452 30.385 1.00 80.25 93 GLU A N 1
ATOM 684 C CA . GLU A 1 93 ? 41.430 5.834 30.866 1.00 80.25 93 GLU A CA 1
ATOM 685 C C . GLU A 1 93 ? 40.892 6.796 29.785 1.00 80.25 93 GLU A C 1
ATOM 687 O O . GLU A 1 93 ? 41.056 6.536 28.588 1.00 80.25 93 GLU A O 1
ATOM 692 N N . PRO A 1 94 ? 40.291 7.946 30.148 1.00 69.69 94 PRO A N 1
ATOM 693 C CA . PRO A 1 94 ? 39.649 8.852 29.189 1.00 69.69 94 PRO A CA 1
ATOM 694 C C . PRO A 1 94 ? 40.532 9.299 28.012 1.00 69.69 94 PRO A C 1
ATOM 696 O O . PRO A 1 94 ? 40.043 9.399 26.887 1.00 69.69 94 PRO A O 1
ATOM 699 N N . TYR A 1 95 ? 41.832 9.522 28.236 1.00 84.19 95 TYR A N 1
ATOM 700 C CA . TYR A 1 95 ? 42.752 9.929 27.166 1.00 84.19 95 TYR A CA 1
ATOM 701 C C . TYR A 1 95 ? 42.987 8.811 26.132 1.00 84.19 95 TYR A C 1
ATOM 703 O O . TYR A 1 95 ? 43.156 9.101 24.949 1.00 84.19 95 TYR A O 1
ATOM 711 N N . MET A 1 96 ? 42.913 7.538 26.546 1.00 80.50 96 MET A N 1
ATOM 712 C CA . MET A 1 96 ? 43.073 6.382 25.655 1.00 80.50 96 MET A CA 1
ATOM 713 C C . MET A 1 96 ? 41.928 6.307 24.641 1.00 80.50 96 MET A C 1
ATOM 715 O O . MET A 1 96 ? 42.141 5.950 23.485 1.00 80.50 96 MET A O 1
ATOM 719 N N . PHE A 1 97 ? 40.711 6.691 25.040 1.00 67.94 97 PHE A N 1
ATOM 720 C CA . PHE A 1 97 ? 39.572 6.788 24.125 1.00 67.94 97 PHE A CA 1
ATOM 721 C C . PHE A 1 97 ? 39.730 7.917 23.111 1.00 67.94 97 PHE A C 1
ATOM 723 O O . PHE A 1 97 ? 39.338 7.765 21.954 1.00 67.94 97 PHE A O 1
ATOM 730 N N . GLU A 1 98 ? 40.275 9.057 23.530 1.00 65.38 98 GLU A N 1
ATOM 731 C CA . GLU A 1 98 ? 40.491 10.193 22.638 1.00 65.38 98 GLU A CA 1
ATOM 732 C C . GLU A 1 98 ? 41.536 9.866 21.565 1.00 65.38 98 GLU A C 1
ATOM 734 O O . GLU A 1 98 ? 41.301 10.104 20.379 1.00 65.38 98 GLU A O 1
ATOM 739 N N . GLU A 1 99 ? 42.651 9.255 21.966 1.00 71.44 99 GLU A N 1
ATOM 740 C CA . GLU A 1 99 ? 43.712 8.817 21.058 1.00 71.44 99 GLU A CA 1
ATOM 741 C C . GLU A 1 99 ? 43.257 7.659 20.154 1.00 71.44 99 GLU A C 1
ATOM 743 O O . GLU A 1 99 ? 43.492 7.708 18.945 1.00 71.44 99 GLU A O 1
ATOM 748 N N . ALA A 1 100 ? 42.508 6.682 20.682 1.00 74.25 100 ALA A N 1
ATOM 749 C CA . ALA A 1 100 ? 41.923 5.600 19.884 1.00 74.25 100 ALA A CA 1
ATOM 750 C C . ALA A 1 100 ? 40.931 6.114 18.829 1.00 74.25 100 ALA A C 1
ATOM 752 O O . ALA A 1 100 ? 40.952 5.664 17.683 1.00 74.25 100 ALA A O 1
ATOM 753 N N . ASN A 1 101 ? 40.087 7.089 19.179 1.00 63.81 101 ASN A N 1
ATOM 754 C CA . ASN A 1 101 ? 39.152 7.701 18.233 1.00 63.81 101 ASN A CA 1
ATOM 755 C C . ASN A 1 101 ? 39.865 8.560 17.182 1.00 63.81 101 ASN A C 1
ATOM 757 O O . ASN A 1 101 ? 39.451 8.573 16.023 1.00 63.81 101 ASN A O 1
ATOM 761 N N . ARG A 1 102 ? 40.945 9.254 17.560 1.00 71.50 102 ARG A N 1
ATOM 762 C CA . ARG A 1 102 ? 41.773 10.028 16.626 1.00 71.50 102 ARG A CA 1
ATOM 763 C C . ARG A 1 102 ? 42.468 9.114 15.618 1.00 71.50 102 ARG A C 1
ATOM 765 O O . ARG A 1 102 ? 42.340 9.344 14.420 1.00 71.50 102 ARG A O 1
ATOM 772 N N . SER A 1 103 ? 43.086 8.031 16.091 1.00 73.75 103 SER A N 1
ATOM 773 C CA . SER A 1 103 ? 43.688 7.005 15.229 1.00 73.75 103 SER A CA 1
ATOM 774 C C . SER A 1 103 ? 42.651 6.358 14.303 1.00 73.75 103 SER A C 1
ATOM 776 O O . SER A 1 103 ? 42.915 6.155 13.121 1.00 73.75 103 SER A O 1
ATOM 778 N N . LEU A 1 104 ? 41.434 6.100 14.795 1.00 70.00 104 LEU A N 1
ATOM 779 C CA . LEU A 1 104 ? 40.351 5.562 13.970 1.00 70.00 104 LEU A CA 1
ATOM 780 C C . LEU A 1 104 ? 39.907 6.537 12.865 1.00 70.00 104 LEU A C 1
ATOM 782 O O . LEU A 1 104 ? 39.608 6.114 11.748 1.00 70.00 104 LEU A O 1
ATOM 786 N N . ALA A 1 105 ? 39.854 7.838 13.160 1.00 59.53 105 ALA A N 1
ATOM 787 C CA . ALA A 1 105 ? 39.526 8.866 12.175 1.00 59.53 105 ALA A CA 1
ATOM 788 C C . ALA A 1 105 ? 40.621 9.005 11.102 1.00 59.53 105 ALA A C 1
ATOM 790 O O . ALA A 1 105 ? 40.311 9.168 9.921 1.00 59.53 105 ALA A O 1
ATOM 791 N N . GLU A 1 106 ? 41.890 8.892 11.493 1.00 68.19 106 GLU A N 1
ATOM 792 C CA . GLU A 1 106 ? 43.029 8.884 10.570 1.00 68.19 106 GLU A CA 1
ATOM 793 C C . GLU A 1 106 ? 42.999 7.661 9.643 1.00 68.19 106 GLU A C 1
ATOM 795 O O . GLU A 1 106 ? 43.097 7.822 8.425 1.00 68.19 106 GLU A O 1
ATOM 800 N N . ASP A 1 107 ? 42.742 6.465 10.182 1.00 67.00 107 ASP A N 1
ATOM 801 C CA . ASP A 1 107 ? 42.605 5.234 9.392 1.00 67.00 107 ASP A CA 1
ATOM 802 C C . ASP A 1 107 ? 41.432 5.309 8.398 1.00 67.00 107 ASP A C 1
ATOM 804 O O . ASP A 1 107 ? 41.540 4.858 7.256 1.00 67.00 107 ASP A O 1
ATOM 808 N N . ARG A 1 108 ? 40.313 5.930 8.792 1.00 64.19 108 ARG A N 1
ATOM 809 C CA . ARG A 1 108 ? 39.155 6.162 7.909 1.00 64.19 108 ARG A CA 1
ATOM 810 C C . ARG A 1 108 ? 39.472 7.138 6.785 1.00 64.19 108 ARG A C 1
ATOM 812 O O . ARG A 1 108 ? 39.145 6.869 5.632 1.00 64.19 108 ARG A O 1
ATOM 819 N N . ASN A 1 109 ? 40.136 8.246 7.097 1.00 57.31 109 ASN A N 1
ATOM 820 C CA . ASN A 1 109 ? 40.537 9.227 6.091 1.00 57.31 109 ASN A CA 1
ATOM 821 C C . ASN A 1 109 ? 41.556 8.636 5.107 1.00 57.31 109 ASN A C 1
ATOM 823 O O . ASN A 1 109 ? 41.455 8.873 3.902 1.00 57.31 109 ASN A O 1
ATOM 827 N N . ALA A 1 110 ? 42.485 7.810 5.594 1.00 62.81 110 ALA A N 1
ATOM 828 C CA . ALA A 1 110 ? 43.420 7.075 4.751 1.00 62.81 110 ALA A CA 1
ATOM 829 C C . ALA A 1 110 ? 42.701 6.058 3.844 1.00 62.81 110 ALA A C 1
ATOM 831 O O . ALA A 1 110 ? 43.018 5.972 2.658 1.00 62.81 110 ALA A O 1
ATOM 832 N N . ALA A 1 111 ? 41.692 5.343 4.357 1.00 54.56 111 ALA A N 1
ATOM 833 C CA . ALA A 1 111 ? 40.878 4.414 3.569 1.00 54.56 111 ALA A CA 1
ATOM 834 C C . ALA A 1 111 ? 40.072 5.124 2.463 1.00 54.56 111 ALA A C 1
ATOM 836 O O . ALA A 1 111 ? 40.020 4.640 1.332 1.00 54.56 111 ALA A O 1
ATOM 837 N N . VAL A 1 112 ? 39.501 6.298 2.755 1.00 45.59 112 VAL A N 1
ATOM 838 C CA . VAL A 1 112 ? 38.783 7.127 1.768 1.00 45.59 112 VAL A CA 1
ATOM 839 C C . VAL A 1 112 ? 39.739 7.677 0.703 1.00 45.59 112 VAL A C 1
ATOM 841 O O . VAL A 1 112 ? 39.431 7.626 -0.489 1.00 45.59 112 VAL A O 1
ATOM 844 N N . GLY A 1 113 ? 40.926 8.145 1.103 1.00 46.28 113 GLY A N 1
ATOM 845 C CA . GLY A 1 113 ? 41.960 8.610 0.173 1.00 46.28 113 GLY A CA 1
ATOM 846 C C . GLY A 1 113 ? 42.488 7.501 -0.744 1.00 46.28 113 GLY A C 1
ATOM 847 O O . GLY A 1 113 ? 42.694 7.729 -1.935 1.00 46.28 113 GLY A O 1
ATOM 848 N N . ALA A 1 114 ? 42.641 6.285 -0.216 1.00 47.69 114 ALA A N 1
ATOM 849 C CA . ALA A 1 114 ? 43.028 5.105 -0.985 1.00 47.69 114 ALA A CA 1
ATOM 850 C C . ALA A 1 114 ? 41.929 4.647 -1.965 1.00 47.69 114 ALA A C 1
ATOM 852 O O . ALA A 1 114 ? 42.240 4.136 -3.034 1.00 47.69 114 ALA A O 1
ATOM 853 N N . PHE A 1 115 ? 40.650 4.872 -1.648 1.00 38.56 115 PHE A N 1
ATOM 854 C CA . PHE A 1 115 ? 39.535 4.609 -2.566 1.00 38.56 115 PHE A CA 1
ATOM 855 C C . PHE A 1 115 ? 39.506 5.583 -3.754 1.00 38.56 115 PHE A C 1
ATOM 857 O O . PHE A 1 115 ? 39.182 5.195 -4.876 1.00 38.56 115 PHE A O 1
ATOM 864 N N . ALA A 1 116 ? 39.878 6.844 -3.523 1.00 37.84 116 ALA A N 1
ATOM 865 C CA . ALA A 1 116 ? 39.881 7.882 -4.552 1.00 37.84 116 ALA A CA 1
ATOM 866 C C . ALA A 1 116 ? 41.001 7.711 -5.599 1.00 37.84 116 ALA A C 1
ATOM 868 O O . ALA A 1 116 ? 40.866 8.203 -6.717 1.00 37.84 116 ALA A O 1
ATOM 869 N N . SER A 1 117 ? 42.094 7.010 -5.272 1.00 37.44 117 SER A N 1
ATOM 870 C CA . SER A 1 117 ? 43.260 6.844 -6.156 1.00 37.44 117 SER A CA 1
ATOM 871 C C . SER A 1 117 ? 43.190 5.636 -7.104 1.00 37.44 117 SER A C 1
ATOM 873 O O . SER A 1 117 ? 44.031 5.522 -7.994 1.00 37.44 117 SER A O 1
ATOM 875 N N . VAL A 1 118 ? 42.188 4.759 -6.963 1.00 36.22 118 VAL A N 1
ATOM 876 C CA . VAL A 1 118 ? 42.034 3.524 -7.767 1.00 36.22 118 VAL A CA 1
ATOM 877 C C . VAL A 1 118 ? 41.062 3.705 -8.949 1.00 36.22 118 VAL A C 1
ATOM 879 O O . VAL A 1 118 ? 40.889 2.792 -9.752 1.00 36.22 118 VAL A O 1
ATOM 882 N N . ILE A 1 119 ? 40.466 4.892 -9.123 1.00 33.72 119 ILE A N 1
ATOM 883 C CA . ILE A 1 119 ? 39.581 5.210 -10.258 1.00 33.72 119 ILE A CA 1
ATOM 884 C C . ILE A 1 119 ? 40.381 5.940 -11.354 1.00 33.72 119 ILE A C 1
ATOM 886 O O . ILE A 1 119 ? 40.732 7.110 -11.176 1.00 33.72 119 ILE A O 1
ATOM 890 N N . PRO A 1 120 ? 40.656 5.321 -12.518 1.00 25.95 120 PRO A N 1
ATOM 891 C CA . PRO A 1 120 ? 41.290 6.023 -13.628 1.00 25.95 120 PRO A CA 1
ATOM 892 C C . PRO A 1 120 ? 40.316 7.057 -14.214 1.00 25.95 120 PRO A C 1
ATOM 894 O O . PRO A 1 120 ? 39.234 6.693 -14.671 1.00 25.95 120 PRO A O 1
ATOM 897 N N . GLY A 1 121 ? 40.703 8.339 -14.239 1.00 36.91 121 GLY A N 1
ATOM 898 C CA . GLY A 1 121 ? 40.010 9.375 -15.025 1.00 36.91 121 GLY A CA 1
ATOM 899 C C . GLY A 1 121 ? 39.483 10.605 -14.278 1.00 36.91 121 GLY A C 1
ATOM 900 O O . GLY A 1 121 ? 38.890 11.472 -14.918 1.00 36.91 121 GLY A O 1
ATOM 901 N N . VAL A 1 122 ? 39.713 10.747 -12.970 1.00 37.28 122 VAL A N 1
ATOM 902 C CA . VAL A 1 122 ? 39.289 11.944 -12.219 1.00 37.28 122 VAL A CA 1
ATOM 903 C C . VAL A 1 122 ? 40.495 12.847 -11.942 1.00 37.28 122 VAL A C 1
ATOM 905 O O . VAL A 1 122 ? 41.303 12.581 -11.060 1.00 37.28 122 VAL A O 1
ATOM 908 N N . GLY A 1 123 ? 40.641 13.915 -12.732 1.00 33.06 123 GLY A N 1
ATOM 909 C CA . GLY A 1 123 ? 41.613 14.987 -12.480 1.00 33.06 123 GLY A CA 1
ATOM 910 C C . GLY A 1 123 ? 41.151 15.952 -11.371 1.00 33.06 123 GLY A C 1
ATOM 911 O O . GLY A 1 123 ? 39.954 16.013 -11.076 1.00 33.06 123 GLY A O 1
ATOM 912 N N . PRO A 1 124 ? 42.063 16.724 -10.748 1.00 35.22 124 PRO A N 1
ATOM 913 C CA . PRO A 1 124 ? 41.761 17.470 -9.532 1.00 35.22 124 PRO A CA 1
ATOM 914 C C . PRO A 1 124 ? 40.928 18.741 -9.781 1.00 35.22 124 PRO A C 1
ATOM 916 O O . PRO A 1 124 ? 41.153 19.501 -10.721 1.00 35.22 124 PRO A O 1
ATOM 919 N N . ALA A 1 125 ? 39.964 18.939 -8.879 1.00 42.72 125 ALA A N 1
ATOM 920 C CA . ALA A 1 125 ? 39.108 20.099 -8.620 1.00 42.72 125 ALA A CA 1
ATOM 921 C C . ALA A 1 125 ? 39.562 21.456 -9.205 1.00 42.72 125 ALA A C 1
ATOM 923 O O . ALA A 1 125 ? 40.576 21.991 -8.773 1.00 42.72 125 ALA A O 1
ATOM 924 N N . THR A 1 126 ? 38.776 22.064 -10.116 1.00 32.03 126 THR A N 1
ATOM 925 C CA . THR A 1 126 ? 38.795 23.531 -10.406 1.00 32.03 126 THR A CA 1
ATOM 926 C C . THR A 1 126 ? 37.698 24.007 -11.388 1.00 32.03 126 THR A C 1
ATOM 928 O O . THR A 1 126 ? 37.985 24.699 -12.360 1.00 32.03 126 THR A O 1
ATOM 931 N N . ARG A 1 127 ? 36.401 23.695 -11.191 1.00 32.62 127 ARG A N 1
ATOM 932 C CA . ARG A 1 127 ? 35.351 24.317 -12.049 1.00 32.62 127 ARG A CA 1
ATOM 933 C C . ARG A 1 127 ? 33.961 24.560 -11.436 1.00 32.62 127 ARG A C 1
ATOM 935 O O . ARG A 1 127 ? 32.975 24.613 -12.162 1.00 32.62 127 ARG A O 1
ATOM 942 N N . ALA A 1 128 ? 33.884 24.795 -10.124 1.00 33.50 128 ALA A N 1
ATOM 943 C CA . ALA A 1 128 ? 32.633 25.124 -9.419 1.00 33.50 128 ALA A CA 1
ATOM 944 C C . ALA A 1 128 ? 32.667 26.474 -8.662 1.00 33.50 128 ALA A C 1
ATOM 946 O O . ALA A 1 128 ? 31.964 26.638 -7.673 1.00 33.50 128 ALA A O 1
ATOM 947 N N . ALA A 1 129 ? 33.477 27.446 -9.102 1.00 29.59 129 ALA A N 1
ATOM 948 C CA . ALA A 1 129 ? 33.691 28.703 -8.365 1.00 29.59 129 ALA A CA 1
ATOM 949 C C . ALA A 1 129 ? 33.070 29.971 -8.998 1.00 29.59 129 ALA A C 1
ATOM 951 O O . ALA A 1 129 ? 33.265 31.056 -8.469 1.00 29.59 129 ALA A O 1
ATOM 952 N N . SER A 1 130 ? 32.318 29.887 -10.104 1.00 33.12 130 SER A N 1
ATOM 953 C CA . SER A 1 130 ? 31.840 31.087 -10.829 1.00 33.12 130 SER A CA 1
ATOM 954 C C . SER A 1 130 ? 30.328 31.356 -10.773 1.00 33.12 130 SER A C 1
ATOM 956 O O . SER A 1 130 ? 29.817 32.120 -11.589 1.00 33.12 130 SER A O 1
ATOM 958 N N . ARG A 1 131 ? 29.578 30.748 -9.840 1.00 37.50 131 ARG A N 1
ATOM 959 C CA . ARG A 1 131 ? 28.109 30.932 -9.738 1.00 37.50 131 ARG A CA 1
ATOM 960 C C . ARG A 1 131 ? 27.567 31.203 -8.329 1.00 37.50 131 ARG A C 1
ATOM 962 O O . ARG A 1 131 ? 26.386 30.987 -8.084 1.00 37.50 131 ARG A O 1
ATOM 969 N N . LEU A 1 132 ? 28.405 31.691 -7.422 1.00 33.28 132 LEU A N 1
ATOM 970 C CA . LEU A 1 132 ? 28.003 32.065 -6.065 1.00 33.28 132 LEU A CA 1
ATOM 971 C C . LEU A 1 132 ? 28.146 33.580 -5.892 1.00 33.28 132 LEU A C 1
ATOM 973 O O . LEU A 1 132 ? 29.223 34.120 -6.120 1.00 33.28 132 LEU A O 1
ATOM 977 N N . GLU A 1 133 ? 27.068 34.247 -5.488 1.00 36.50 133 GLU A N 1
ATOM 978 C CA . GLU A 1 133 ? 27.092 35.628 -4.996 1.00 36.50 133 GLU A CA 1
ATOM 979 C C . GLU A 1 133 ? 26.581 35.621 -3.548 1.00 36.50 133 GLU A C 1
ATOM 981 O O . GLU A 1 133 ? 25.634 34.898 -3.231 1.00 36.50 133 GLU A O 1
ATOM 986 N N . VAL A 1 134 ? 27.245 36.374 -2.668 1.00 37.44 134 VAL A N 1
ATOM 987 C CA . VAL A 1 134 ? 26.979 36.427 -1.222 1.00 37.44 134 VAL A CA 1
ATOM 988 C C . VAL A 1 134 ? 26.473 37.824 -0.868 1.00 37.44 134 VAL A C 1
ATOM 990 O O . VAL A 1 134 ? 27.118 38.809 -1.220 1.00 37.44 134 VAL A O 1
ATOM 993 N N . ASP A 1 135 ? 25.344 37.907 -0.161 1.00 38.31 135 ASP A N 1
ATOM 994 C CA . ASP A 1 135 ? 24.805 39.160 0.387 1.00 38.31 135 ASP A CA 1
ATOM 995 C C . ASP A 1 135 ? 25.493 39.491 1.730 1.00 38.31 135 ASP A C 1
ATOM 997 O O . ASP A 1 135 ? 25.381 38.705 2.677 1.00 38.31 135 ASP A O 1
ATOM 1001 N N . PRO A 1 136 ? 26.212 40.622 1.847 1.00 31.62 136 PRO A N 1
ATOM 1002 C CA . PRO A 1 136 ? 26.975 40.959 3.045 1.00 31.62 136 PRO A CA 1
ATOM 1003 C C . PRO A 1 136 ? 26.148 41.522 4.216 1.00 31.62 136 PRO A C 1
ATOM 1005 O O . PRO A 1 136 ? 26.729 41.762 5.272 1.00 31.62 136 PRO A O 1
ATOM 1008 N N . ASN A 1 137 ? 24.827 41.721 4.094 1.00 34.06 137 ASN A N 1
ATOM 1009 C CA . ASN A 1 137 ? 24.033 42.395 5.139 1.00 34.06 137 ASN A CA 1
ATOM 1010 C C . ASN A 1 137 ? 23.102 41.488 5.969 1.00 34.06 137 ASN A C 1
ATOM 1012 O O . ASN A 1 137 ? 22.316 41.986 6.776 1.00 34.06 137 ASN A O 1
ATOM 1016 N N . ALA A 1 138 ? 23.195 40.162 5.842 1.00 36.94 138 ALA A N 1
ATOM 1017 C CA . ALA A 1 138 ? 22.399 39.225 6.640 1.00 36.94 138 ALA A CA 1
ATOM 1018 C C . ALA A 1 138 ? 23.166 38.734 7.887 1.00 36.94 138 ALA A C 1
ATOM 1020 O O . ALA A 1 138 ? 23.857 37.718 7.845 1.00 36.94 138 ALA A O 1
ATOM 1021 N N . MET A 1 139 ? 23.038 39.428 9.023 1.00 27.22 139 MET A N 1
ATOM 1022 C CA . MET A 1 139 ? 23.554 38.932 10.309 1.00 27.22 139 MET A CA 1
ATOM 1023 C C . MET A 1 139 ? 22.530 38.023 11.004 1.00 27.22 139 MET A C 1
ATOM 1025 O O . MET A 1 139 ? 21.430 38.472 11.319 1.00 27.22 139 MET A O 1
ATOM 1029 N N . GLY A 1 140 ? 22.904 36.761 11.277 1.00 32.38 140 GLY A N 1
ATOM 1030 C CA . GLY A 1 140 ? 22.157 35.882 12.196 1.00 32.38 140 GLY A CA 1
ATOM 1031 C C . GLY A 1 140 ? 22.052 34.382 11.875 1.00 32.38 140 GLY A C 1
ATOM 1032 O O . GLY A 1 140 ? 21.356 33.685 12.604 1.00 32.38 140 GLY A O 1
ATOM 1033 N N . SER A 1 141 ? 22.709 33.845 10.840 1.00 28.23 141 SER A N 1
ATOM 1034 C CA . SER A 1 141 ? 22.705 32.396 10.548 1.00 28.23 141 SER A CA 1
ATOM 1035 C C . SER A 1 141 ? 24.103 31.909 10.177 1.00 28.23 141 SER A C 1
ATOM 1037 O O . SER A 1 141 ? 24.748 32.480 9.301 1.00 28.23 141 SER A O 1
ATOM 1039 N N . LEU A 1 142 ? 24.566 30.837 10.823 1.00 33.75 142 LEU A N 1
ATOM 1040 C CA . LEU A 1 142 ? 25.883 30.232 10.594 1.00 33.75 142 LEU A CA 1
ATOM 1041 C C . LEU A 1 142 ? 25.938 29.315 9.355 1.00 33.75 142 LEU A C 1
ATOM 1043 O O . LEU A 1 142 ? 26.860 28.518 9.256 1.00 33.75 142 LEU A O 1
ATOM 1047 N N . LEU A 1 143 ? 24.999 29.448 8.406 1.00 32.19 143 LEU A N 1
ATOM 1048 C CA . LEU A 1 143 ? 25.075 28.913 7.035 1.00 32.19 143 LEU A CA 1
ATOM 1049 C C . LEU A 1 143 ? 24.252 29.803 6.079 1.00 32.19 143 LEU A C 1
ATOM 1051 O O . LEU A 1 143 ? 23.083 29.536 5.809 1.00 32.19 143 LEU A O 1
ATOM 1055 N N . GLY A 1 144 ? 24.856 30.897 5.603 1.00 30.03 144 GLY A N 1
ATOM 1056 C CA . GLY A 1 144 ? 24.219 31.913 4.755 1.00 30.03 144 GLY A CA 1
ATOM 1057 C C . GLY A 1 144 ? 23.418 31.361 3.564 1.00 30.03 144 GLY A C 1
ATOM 1058 O O . GLY A 1 144 ? 23.820 30.411 2.896 1.00 30.03 144 GLY A O 1
ATOM 1059 N N . ASN A 1 145 ? 22.270 31.993 3.304 1.00 38.69 145 ASN A N 1
ATOM 1060 C CA . ASN A 1 145 ? 21.312 31.637 2.257 1.00 38.69 145 ASN A CA 1
ATOM 1061 C C . ASN A 1 145 ? 21.938 31.686 0.851 1.00 38.69 145 ASN A C 1
ATOM 1063 O O . ASN A 1 145 ? 22.051 32.751 0.247 1.00 38.69 145 ASN A O 1
ATOM 1067 N N . VAL A 1 146 ? 22.271 30.521 0.295 1.00 36.78 146 VAL A N 1
ATOM 1068 C CA . VAL A 1 146 ? 22.606 30.356 -1.126 1.00 36.78 146 VAL A CA 1
ATOM 1069 C C . VAL A 1 146 ? 21.301 30.252 -1.923 1.00 36.78 146 VAL A C 1
ATOM 1071 O O . VAL A 1 146 ? 20.520 29.328 -1.708 1.00 36.78 146 VAL A O 1
ATOM 1074 N N . ARG A 1 147 ? 21.040 31.178 -2.857 1.00 39.53 147 ARG A N 1
ATOM 1075 C CA . ARG A 1 147 ? 19.924 31.065 -3.819 1.00 39.53 147 ARG A CA 1
ATOM 1076 C C . ARG A 1 147 ? 20.438 30.958 -5.250 1.00 39.53 147 ARG A C 1
ATOM 1078 O O . ARG A 1 147 ? 21.297 31.724 -5.673 1.00 39.53 147 ARG A O 1
ATOM 1085 N N . VAL A 1 148 ? 19.839 30.050 -6.016 1.00 35.31 148 VAL A N 1
ATOM 1086 C CA . VAL A 1 148 ? 20.010 29.937 -7.471 1.00 35.31 148 VAL A CA 1
ATOM 1087 C C . VAL A 1 148 ? 18.859 30.694 -8.143 1.00 35.31 148 VAL A C 1
ATOM 1089 O O . VAL A 1 148 ? 17.699 30.474 -7.800 1.00 35.31 148 VAL A O 1
ATOM 1092 N N . LYS A 1 149 ? 19.142 31.600 -9.090 1.00 29.89 149 LYS A N 1
ATOM 1093 C CA . LYS A 1 149 ? 18.083 32.291 -9.853 1.00 29.89 149 LYS A CA 1
ATOM 1094 C C . LYS A 1 149 ? 17.341 31.296 -10.763 1.00 29.89 149 LYS A C 1
ATOM 1096 O O . LYS A 1 149 ? 18.011 30.620 -11.547 1.00 29.89 149 LYS A O 1
ATOM 1101 N N . PRO A 1 150 ? 15.996 31.247 -10.762 1.00 36.81 150 PRO A N 1
ATOM 1102 C CA . PRO A 1 150 ? 15.259 30.536 -11.797 1.00 36.81 150 PRO A CA 1
ATOM 1103 C C . PRO A 1 150 ? 15.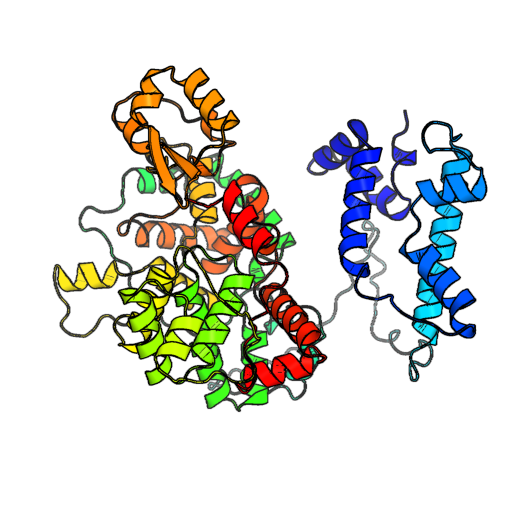291 31.332 -13.109 1.00 36.81 150 PRO A C 1
ATOM 1105 O O . PRO A 1 150 ? 15.127 32.554 -13.118 1.00 36.81 150 PRO A O 1
ATOM 1108 N N . LYS A 1 151 ? 15.494 30.636 -14.233 1.00 32.19 151 LYS A N 1
ATOM 1109 C CA . LYS A 1 151 ? 15.192 31.189 -15.559 1.00 32.19 151 LYS A CA 1
ATOM 1110 C C . LYS A 1 151 ? 13.679 31.157 -15.748 1.00 32.19 151 LYS A C 1
ATOM 1112 O O . LYS A 1 151 ? 13.083 30.085 -15.717 1.00 32.19 151 LYS A O 1
ATOM 1117 N N . SER A 1 152 ? 13.078 32.322 -15.966 1.00 31.12 152 SER A N 1
ATOM 1118 C CA . SER A 1 152 ? 11.723 32.410 -16.493 1.00 31.12 152 SER A CA 1
ATOM 1119 C C . SER A 1 152 ? 11.720 31.932 -17.944 1.00 31.12 152 SER A C 1
ATOM 1121 O O . SER A 1 152 ? 12.504 32.412 -18.755 1.00 31.12 152 SER A O 1
ATOM 1123 N N . ASN A 1 153 ? 10.821 31.010 -18.272 1.00 35.16 153 ASN A N 1
ATOM 1124 C CA . ASN A 1 153 ? 10.317 30.836 -19.628 1.00 35.16 153 ASN A CA 1
ATOM 1125 C C . ASN A 1 153 ? 8.796 30.757 -19.514 1.00 35.16 153 ASN A C 1
ATOM 1127 O O . ASN A 1 153 ? 8.236 29.726 -19.153 1.00 35.16 153 ASN A O 1
ATOM 1131 N N . GLY A 1 154 ? 8.145 31.894 -19.751 1.00 30.66 154 GLY A N 1
ATOM 1132 C CA . GLY A 1 154 ? 6.711 31.946 -19.987 1.00 30.66 154 GLY A CA 1
ATOM 1133 C C . GLY A 1 154 ? 6.388 31.436 -21.390 1.00 30.66 154 GLY A C 1
ATOM 1134 O O . GLY A 1 154 ? 7.154 31.662 -22.325 1.00 30.66 154 GLY A O 1
ATOM 1135 N N . GLY A 1 155 ? 5.238 30.777 -21.523 1.00 27.97 155 GLY A N 1
ATOM 1136 C CA . GLY A 1 155 ? 4.659 30.400 -22.810 1.00 27.97 155 GLY A CA 1
ATOM 1137 C C . GLY A 1 155 ? 3.955 29.052 -22.747 1.00 27.97 155 GLY A C 1
ATOM 1138 O O . GLY A 1 155 ? 4.548 28.033 -23.077 1.00 27.97 155 GLY A O 1
ATOM 1139 N N . GLY A 1 156 ? 2.693 29.048 -22.315 1.00 37.62 156 GLY A N 1
ATOM 1140 C CA . GLY A 1 156 ? 1.834 27.874 -22.418 1.00 37.62 156 GLY A CA 1
ATOM 1141 C C . GLY A 1 156 ? 1.337 27.687 -23.847 1.00 37.62 156 GLY A C 1
ATOM 1142 O O . GLY A 1 156 ? 0.747 28.611 -24.394 1.00 37.62 156 GLY A O 1
ATOM 1143 N N . ILE A 1 157 ? 1.535 26.493 -24.410 1.00 32.06 157 ILE A N 1
ATOM 1144 C CA . ILE A 1 157 ? 0.757 25.926 -25.517 1.00 32.06 157 ILE A CA 1
ATOM 1145 C C . ILE A 1 157 ? 0.603 24.418 -25.242 1.00 32.06 157 ILE A C 1
ATOM 1147 O O . ILE A 1 157 ? 1.534 23.742 -24.816 1.00 32.06 157 ILE A O 1
ATOM 1151 N N . LEU A 1 158 ? -0.623 23.947 -25.449 1.00 37.72 158 LEU A N 1
ATOM 1152 C CA . LEU A 1 158 ? -1.178 22.607 -25.255 1.00 37.72 158 LEU A CA 1
ATOM 1153 C C . LEU A 1 158 ? -0.359 21.475 -25.921 1.00 37.72 158 LEU A C 1
ATOM 1155 O O . LEU A 1 158 ? 0.078 21.625 -27.058 1.00 37.72 158 LEU A O 1
ATOM 1159 N N . GLY A 1 159 ? -0.256 20.317 -25.246 1.00 37.16 159 GLY A N 1
ATOM 1160 C CA . GLY A 1 159 ? 0.237 19.040 -25.799 1.00 37.16 159 GLY A CA 1
ATOM 1161 C C . GLY A 1 159 ? 1.538 18.539 -25.159 1.00 37.16 159 GLY A C 1
ATOM 1162 O O . GLY A 1 159 ? 2.623 18.785 -25.675 1.00 37.16 159 GLY A O 1
ATOM 1163 N N . ASN A 1 160 ? 1.437 17.836 -24.025 1.00 42.44 160 ASN A N 1
ATOM 1164 C CA . ASN A 1 160 ? 2.560 17.480 -23.145 1.00 42.44 160 ASN A CA 1
ATOM 1165 C C . ASN A 1 160 ? 3.410 16.302 -23.684 1.00 42.44 160 ASN A C 1
ATOM 1167 O O . ASN A 1 160 ? 3.366 15.187 -23.171 1.00 42.44 160 ASN A O 1
ATOM 1171 N N . GLY A 1 161 ? 4.178 16.562 -24.744 1.00 44.28 161 GLY A N 1
ATOM 1172 C CA . GLY A 1 161 ? 5.189 15.669 -25.324 1.00 44.28 161 GLY A CA 1
ATOM 1173 C C . GLY A 1 161 ? 6.564 16.335 -25.364 1.00 44.28 161 GLY A C 1
ATOM 1174 O O . GLY A 1 161 ? 7.198 16.382 -26.415 1.00 44.28 161 GLY A O 1
ATOM 1175 N N . GLY A 1 162 ? 7.001 16.925 -24.244 1.00 42.44 162 GLY A N 1
ATOM 1176 C CA . GLY A 1 162 ? 8.345 17.496 -24.141 1.00 42.44 162 GLY A CA 1
ATOM 1177 C C . GLY A 1 162 ? 9.421 16.466 -24.524 1.00 42.44 162 GLY A C 1
ATOM 1178 O O . GLY A 1 162 ? 9.213 15.270 -24.292 1.00 42.44 162 GLY A O 1
ATOM 1179 N N . PRO A 1 163 ? 10.549 16.901 -25.122 1.00 48.22 163 PRO A N 1
ATOM 1180 C CA . PRO A 1 163 ? 11.590 15.998 -25.595 1.00 48.22 163 PRO A CA 1
ATOM 1181 C C . PRO A 1 163 ? 12.043 15.067 -24.470 1.00 48.22 163 PRO A C 1
ATOM 1183 O O . PRO A 1 163 ? 12.365 15.523 -23.371 1.00 48.22 163 PRO A O 1
ATOM 1186 N N . VAL A 1 164 ? 12.060 13.764 -24.763 1.00 52.81 164 VAL A N 1
ATOM 1187 C CA . VAL A 1 164 ? 12.568 12.730 -23.859 1.00 52.81 164 VAL A CA 1
ATOM 1188 C C . VAL A 1 164 ? 13.981 13.127 -23.456 1.00 52.81 164 VAL A C 1
ATOM 1190 O O . VAL A 1 164 ? 14.838 13.323 -24.320 1.00 52.81 164 VAL A O 1
ATOM 1193 N N . ALA A 1 165 ? 14.215 13.313 -22.157 1.00 55.62 165 ALA A N 1
ATOM 1194 C CA . ALA A 1 165 ? 15.522 13.723 -21.676 1.00 55.62 165 ALA A CA 1
ATOM 1195 C C . ALA A 1 165 ? 16.540 12.641 -22.084 1.00 55.62 165 ALA A C 1
ATOM 1197 O O . ALA A 1 165 ? 16.414 11.508 -21.613 1.00 55.62 165 ALA A O 1
ATOM 1198 N N . PRO A 1 166 ? 17.561 12.953 -22.905 1.00 53.72 166 PRO A N 1
ATOM 1199 C CA . PRO A 1 166 ? 18.547 11.974 -23.376 1.00 53.72 166 PRO A CA 1
ATOM 1200 C C . PRO A 1 166 ? 19.437 11.401 -22.254 1.00 53.72 166 PRO A C 1
ATOM 1202 O O . PRO A 1 166 ? 20.390 10.697 -22.550 1.00 53.72 166 PRO A O 1
ATOM 1205 N N . PHE A 1 167 ? 19.120 11.705 -20.988 1.00 65.38 167 PHE A N 1
ATOM 1206 C CA . PHE A 1 167 ? 19.852 11.336 -19.778 1.00 65.38 167 PHE A CA 1
ATOM 1207 C C . PHE A 1 167 ? 19.013 10.524 -18.770 1.00 65.38 167 PHE A C 1
ATOM 1209 O O . PHE A 1 167 ? 19.383 10.408 -17.600 1.00 65.38 167 PHE A O 1
ATOM 1216 N N . ALA A 1 168 ? 17.820 10.053 -19.159 1.00 75.81 168 ALA A N 1
ATOM 1217 C CA . ALA A 1 168 ? 16.899 9.435 -18.207 1.00 75.81 168 ALA A CA 1
ATOM 1218 C C . ALA A 1 168 ? 17.470 8.134 -17.619 1.00 75.81 168 ALA A C 1
ATOM 1220 O O . ALA A 1 168 ? 17.443 7.958 -16.410 1.00 75.81 168 ALA A O 1
ATOM 1221 N N . LEU A 1 169 ? 18.044 7.240 -18.431 1.00 86.00 169 LEU A N 1
ATOM 1222 C CA . LEU A 1 169 ? 18.582 5.972 -17.915 1.00 86.00 169 LEU A CA 1
ATOM 1223 C C . LEU A 1 169 ? 19.860 6.166 -17.087 1.00 86.00 169 LEU A C 1
ATOM 1225 O O . LEU A 1 169 ? 20.128 5.380 -16.180 1.00 86.00 169 LEU A O 1
ATOM 1229 N N . GLU A 1 170 ? 20.634 7.216 -17.356 1.00 88.12 170 GLU A N 1
ATOM 1230 C CA . GLU A 1 170 ? 21.811 7.599 -16.576 1.00 88.12 170 GLU A CA 1
ATOM 1231 C C . GLU A 1 170 ? 21.443 8.033 -15.152 1.00 88.12 170 GLU A C 1
ATOM 1233 O O . GLU A 1 170 ? 22.262 7.893 -14.243 1.00 88.12 170 GLU A O 1
ATOM 1238 N N . SER A 1 171 ? 20.212 8.507 -14.924 1.00 93.69 171 SER A N 1
ATOM 1239 C CA . SER A 1 171 ? 19.773 8.954 -13.598 1.00 93.69 171 SER A CA 1
ATOM 1240 C C . SER A 1 171 ? 19.523 7.819 -12.603 1.00 93.69 171 SER A C 1
ATOM 1242 O O . SER A 1 171 ? 19.384 8.074 -11.407 1.00 93.69 171 SER A O 1
ATOM 1244 N N . VAL A 1 172 ? 19.504 6.561 -13.053 1.00 95.50 172 VAL A N 1
ATOM 1245 C CA . VAL A 1 172 ? 19.293 5.397 -12.176 1.00 95.50 172 VAL A CA 1
ATOM 1246 C C . VAL A 1 172 ? 20.351 5.288 -11.068 1.00 95.50 172 VAL A C 1
ATOM 1248 O O . VAL A 1 172 ? 20.071 4.801 -9.966 1.00 95.50 172 VAL A O 1
ATOM 1251 N N . ASP A 1 173 ? 21.555 5.792 -11.339 1.00 94.88 173 ASP A N 1
ATOM 1252 C CA . ASP A 1 173 ? 22.673 5.809 -10.394 1.00 94.88 173 ASP A CA 1
ATOM 1253 C C . ASP A 1 173 ? 22.701 7.081 -9.531 1.00 94.88 173 ASP A C 1
ATOM 1255 O O . ASP A 1 173 ? 23.419 7.133 -8.534 1.00 94.88 173 ASP A O 1
ATOM 1259 N N . LEU A 1 174 ? 21.883 8.086 -9.863 1.00 95.44 174 LEU A N 1
ATOM 1260 C CA . LEU A 1 174 ? 21.655 9.244 -9.005 1.00 95.44 174 LEU A CA 1
ATOM 1261 C C . LEU A 1 174 ? 20.711 8.874 -7.847 1.00 95.44 174 LEU A C 1
ATOM 1263 O O . LEU A 1 174 ? 19.922 7.922 -7.960 1.00 95.44 174 LEU A O 1
ATOM 1267 N N . PRO A 1 175 ? 20.748 9.636 -6.735 1.00 95.75 175 PRO A N 1
ATOM 1268 C CA . PRO A 1 175 ? 19.743 9.525 -5.686 1.00 95.75 175 PRO A CA 1
ATOM 1269 C C . PRO A 1 175 ? 18.319 9.639 -6.248 1.00 95.75 175 PRO A C 1
ATOM 1271 O O . PRO A 1 175 ? 18.080 10.343 -7.236 1.00 95.75 175 PRO A O 1
ATOM 1274 N N . ALA A 1 176 ? 17.370 8.956 -5.605 1.00 95.31 176 ALA A N 1
ATOM 1275 C CA . ALA A 1 176 ? 15.956 9.135 -5.913 1.00 95.31 176 ALA A CA 1
ATOM 1276 C C . ALA A 1 176 ? 15.573 10.611 -5.766 1.00 95.31 176 ALA A C 1
ATOM 1278 O O . ALA A 1 176 ? 16.108 11.305 -4.901 1.00 95.31 176 ALA A O 1
ATOM 1279 N N . HIS A 1 177 ? 14.660 11.083 -6.617 1.00 94.44 177 HIS A N 1
ATOM 1280 C CA . HIS A 1 177 ? 14.188 12.473 -6.581 1.00 94.44 177 HIS A CA 1
ATOM 1281 C C . HIS A 1 177 ? 15.304 13.509 -6.828 1.00 94.44 177 HIS A C 1
ATOM 1283 O O . HIS A 1 177 ? 15.216 14.655 -6.396 1.00 94.44 177 HIS A O 1
ATOM 1289 N N . SER A 1 178 ? 16.361 13.124 -7.555 1.00 94.81 178 SER A N 1
ATOM 1290 C CA . SER A 1 178 ? 17.497 13.999 -7.895 1.00 94.81 178 SER A CA 1
ATOM 1291 C C . SER A 1 178 ? 17.141 15.191 -8.794 1.00 94.81 178 SER A C 1
ATOM 1293 O O . SER A 1 178 ? 17.974 16.080 -8.987 1.00 94.81 178 SER A O 1
ATOM 1295 N N . ARG A 1 179 ? 15.918 15.236 -9.336 1.00 93.50 179 ARG A N 1
ATOM 1296 C CA . ARG A 1 179 ? 15.393 16.346 -10.137 1.00 93.50 179 ARG A CA 1
ATOM 1297 C C . ARG A 1 179 ? 14.082 16.874 -9.543 1.00 93.50 179 ARG A C 1
ATOM 1299 O O . ARG A 1 179 ? 13.307 16.062 -9.038 1.00 93.50 179 ARG A O 1
ATOM 1306 N N . PRO A 1 180 ? 13.803 18.188 -9.646 1.00 92.88 180 PRO A N 1
ATOM 1307 C CA . PRO A 1 180 ? 12.579 18.787 -9.106 1.00 92.88 180 PRO A CA 1
ATOM 1308 C C . PRO A 1 180 ? 11.276 18.166 -9.624 1.00 92.88 180 PRO A C 1
ATOM 1310 O O . PRO A 1 180 ? 10.325 18.027 -8.873 1.00 92.88 180 PRO A O 1
ATOM 1313 N N . GLU A 1 181 ? 11.220 17.765 -10.891 1.00 93.50 181 GLU A N 1
ATOM 1314 C CA . GLU A 1 181 ? 10.049 17.105 -11.487 1.00 93.50 181 GLU A CA 1
ATOM 1315 C C . GLU A 1 181 ? 9.811 15.685 -10.950 1.00 93.50 181 GLU A C 1
ATOM 1317 O O . GLU A 1 181 ? 8.713 15.144 -11.066 1.00 93.50 181 GLU A O 1
ATOM 1322 N N . TRP A 1 182 ? 10.834 15.076 -10.350 1.00 95.25 182 TRP A N 1
ATOM 1323 C CA . TRP A 1 182 ? 10.753 13.752 -9.746 1.00 95.25 182 TRP A CA 1
ATOM 1324 C C . TRP A 1 182 ? 10.526 13.818 -8.238 1.00 95.25 182 TRP A C 1
ATOM 1326 O O . TRP A 1 182 ? 10.375 12.767 -7.629 1.00 95.25 182 TRP A O 1
ATOM 1336 N N . SER A 1 183 ? 10.516 15.001 -7.620 1.00 95.44 183 SER A N 1
ATOM 1337 C CA . SER A 1 183 ? 10.256 15.189 -6.191 1.00 95.44 183 SER A CA 1
ATOM 1338 C C . SER A 1 183 ? 8.864 15.779 -5.940 1.00 95.44 183 SER A C 1
ATOM 1340 O O . SER A 1 183 ? 8.221 16.324 -6.833 1.00 95.44 183 SER A O 1
ATOM 1342 N N . GLY A 1 184 ? 8.364 15.637 -4.713 1.00 95.38 184 GLY A N 1
ATOM 1343 C CA . GLY A 1 184 ? 7.082 16.201 -4.297 1.00 95.38 184 GLY A CA 1
ATOM 1344 C C . GLY A 1 184 ? 5.886 15.623 -5.061 1.00 95.38 184 GLY A C 1
ATOM 1345 O O . GLY A 1 184 ? 5.790 14.414 -5.271 1.00 95.38 184 GLY A O 1
ATOM 1346 N N . ARG A 1 185 ? 4.948 16.495 -5.449 1.00 94.50 185 ARG A N 1
ATOM 1347 C CA . ARG A 1 185 ? 3.675 16.107 -6.074 1.00 94.50 185 ARG A CA 1
ATOM 1348 C C . ARG A 1 185 ? 3.908 15.531 -7.472 1.00 94.50 185 ARG A C 1
ATOM 1350 O O . ARG A 1 185 ? 4.507 16.183 -8.320 1.00 94.50 185 ARG A O 1
ATOM 1357 N N . ALA A 1 186 ? 3.368 14.342 -7.722 1.00 93.62 186 ALA A N 1
ATOM 1358 C CA . ALA A 1 186 ? 3.343 13.743 -9.053 1.00 93.62 186 ALA A CA 1
ATOM 1359 C C . ALA A 1 186 ? 2.345 14.462 -9.981 1.00 93.62 186 ALA A C 1
ATOM 1361 O O . ALA A 1 186 ? 1.326 14.988 -9.524 1.00 93.62 186 ALA A O 1
ATOM 1362 N N . GLU A 1 187 ? 2.605 14.450 -11.292 1.00 95.06 187 GLU A N 1
ATOM 1363 C CA . GLU A 1 187 ? 1.609 14.868 -12.285 1.00 95.06 187 GLU A CA 1
ATOM 1364 C C . GLU A 1 187 ? 0.393 13.934 -12.204 1.00 95.06 187 GLU A C 1
ATOM 1366 O O . GLU A 1 187 ? 0.549 12.714 -12.195 1.00 95.06 187 GLU A O 1
ATOM 1371 N N . ASN A 1 188 ? -0.820 14.490 -12.164 1.00 95.88 188 ASN A N 1
ATOM 1372 C CA . ASN A 1 188 ? -2.025 13.668 -12.147 1.00 95.88 188 ASN A CA 1
ATOM 1373 C C . ASN A 1 188 ? -2.242 13.035 -13.525 1.00 95.88 188 ASN A C 1
ATOM 1375 O O . ASN A 1 188 ? -2.568 13.714 -14.500 1.00 95.88 188 ASN A O 1
ATOM 1379 N N . ARG A 1 189 ? -2.059 11.714 -13.602 1.00 94.50 189 ARG A N 1
ATOM 1380 C CA . ARG A 1 189 ? -2.231 10.923 -14.826 1.00 94.50 189 ARG A CA 1
ATOM 1381 C C . ARG A 1 189 ? -3.458 10.023 -14.774 1.00 94.50 189 ARG A C 1
ATOM 1383 O O . ARG A 1 189 ? -3.502 9.017 -15.488 1.00 94.50 189 ARG A O 1
ATOM 1390 N N . THR A 1 190 ? -4.427 10.347 -13.931 1.00 91.81 190 THR A N 1
ATOM 1391 C CA . THR A 1 190 ? -5.583 9.497 -13.649 1.00 91.81 190 THR A CA 1
ATOM 1392 C C . THR A 1 190 ? -6.901 10.205 -13.900 1.00 91.81 190 THR A C 1
ATOM 1394 O O . THR A 1 190 ? -6.975 11.420 -14.072 1.00 91.81 190 THR A O 1
ATOM 1397 N N . THR A 1 191 ? -7.959 9.404 -13.908 1.00 89.38 191 THR A N 1
ATOM 1398 C CA . THR A 1 191 ? -9.314 9.877 -13.665 1.00 89.38 191 THR A CA 1
ATOM 1399 C C . THR A 1 191 ? -9.739 9.300 -12.318 1.00 89.38 191 THR A C 1
ATOM 1401 O O . THR A 1 191 ? -9.679 8.069 -12.162 1.00 89.38 191 THR A O 1
ATOM 1404 N N . PRO A 1 192 ? -10.151 10.144 -11.357 1.00 89.38 192 PRO A N 1
ATOM 1405 C CA . PRO A 1 192 ? -10.683 9.665 -10.094 1.00 89.38 192 PRO A CA 1
ATOM 1406 C C . PRO A 1 192 ? -11.877 8.746 -10.330 1.00 89.38 192 PRO A C 1
ATOM 1408 O O . PRO A 1 192 ? -12.709 8.999 -11.206 1.00 89.38 192 PRO A O 1
ATOM 1411 N N . TYR A 1 193 ? -11.985 7.680 -9.544 1.00 88.12 193 TYR A N 1
ATOM 1412 C CA . TYR A 1 193 ? -13.142 6.791 -9.601 1.00 88.12 193 TYR A CA 1
ATOM 1413 C C . TYR A 1 193 ? -14.104 7.081 -8.443 1.00 88.12 193 TYR A C 1
ATOM 1415 O O . TYR A 1 193 ? -13.681 7.461 -7.344 1.00 88.12 193 TYR A O 1
ATOM 1423 N N . PRO A 1 194 ? -15.416 6.874 -8.651 1.00 92.31 194 PRO A N 1
ATOM 1424 C CA . PRO A 1 194 ? -16.402 7.144 -7.619 1.00 92.31 194 PRO A CA 1
ATOM 1425 C C . PRO A 1 194 ? -16.281 6.157 -6.456 1.00 92.31 194 PRO A C 1
ATOM 1427 O O . PRO A 1 194 ? -16.154 4.942 -6.642 1.00 92.31 194 PRO A O 1
ATOM 1430 N N . ARG A 1 195 ? -16.404 6.677 -5.233 1.00 93.25 195 ARG A N 1
ATOM 1431 C CA . ARG A 1 195 ? -16.536 5.869 -4.019 1.00 93.25 195 ARG A CA 1
ATOM 1432 C C . ARG A 1 195 ? -17.984 5.470 -3.775 1.00 93.25 195 ARG A C 1
ATOM 1434 O O . ARG A 1 195 ? -18.924 6.143 -4.187 1.00 93.25 195 ARG A O 1
ATOM 1441 N N . TYR A 1 196 ? -18.169 4.356 -3.071 1.00 94.38 196 TYR A N 1
ATOM 1442 C CA . TYR A 1 196 ? -19.480 4.027 -2.530 1.00 94.38 196 TYR A CA 1
ATOM 1443 C C . TYR A 1 196 ? -19.822 4.978 -1.380 1.00 94.38 196 TYR A C 1
ATOM 1445 O O . TYR A 1 196 ? -19.160 4.960 -0.341 1.00 94.38 196 TYR A O 1
ATOM 1453 N N . GLU A 1 197 ? -20.901 5.734 -1.549 1.00 94.31 197 GLU A N 1
ATOM 1454 C CA . GLU A 1 197 ? -21.499 6.536 -0.489 1.00 94.31 197 GLU A CA 1
ATOM 1455 C C . GLU A 1 197 ? -22.730 5.817 0.082 1.00 94.31 197 GLU A C 1
ATOM 1457 O O . GLU A 1 197 ? -23.682 5.517 -0.649 1.00 94.31 197 GLU A O 1
ATOM 1462 N N . PRO A 1 198 ? -22.739 5.483 1.382 1.00 92.56 198 PRO A N 1
ATOM 1463 C CA . PRO A 1 198 ? -23.899 4.861 2.002 1.00 92.56 198 PRO A CA 1
ATOM 1464 C C . PRO A 1 198 ? -25.092 5.825 2.043 1.00 92.56 198 PRO A C 1
ATOM 1466 O O . PRO A 1 198 ? -24.980 6.945 2.525 1.00 92.56 198 PRO A O 1
ATOM 1469 N N . ALA A 1 199 ? -26.282 5.345 1.664 1.00 91.81 199 ALA A N 1
ATOM 1470 C CA . ALA A 1 199 ? -27.518 6.143 1.700 1.00 91.81 199 ALA A CA 1
ATOM 1471 C C . ALA A 1 199 ? -27.890 6.669 3.102 1.00 91.81 199 ALA A C 1
ATOM 1473 O O . ALA A 1 199 ? -28.613 7.650 3.229 1.00 91.81 199 ALA A O 1
ATOM 1474 N N . LYS A 1 200 ? -27.407 6.008 4.163 1.00 91.25 200 LYS A N 1
ATOM 1475 C CA . LYS A 1 200 ? -27.590 6.440 5.560 1.00 91.25 200 LYS A CA 1
ATOM 1476 C C . LYS A 1 200 ? -26.575 7.504 6.006 1.00 91.25 200 LYS A C 1
ATOM 1478 O O . LYS A 1 200 ? -26.627 7.918 7.158 1.00 91.25 200 LYS A O 1
ATOM 1483 N N . GLY A 1 201 ? -25.666 7.916 5.124 1.00 91.12 201 GLY A N 1
ATOM 1484 C CA . GLY A 1 201 ? -24.575 8.829 5.431 1.00 91.12 201 GLY A CA 1
ATOM 1485 C C . GLY A 1 201 ? -23.411 8.171 6.177 1.00 91.12 201 GLY A C 1
ATOM 1486 O O . GLY A 1 201 ? -23.341 6.949 6.346 1.00 91.12 201 GLY A O 1
ATOM 1487 N N . THR A 1 202 ? -22.476 9.018 6.595 1.00 90.69 202 THR A N 1
ATOM 1488 C CA . THR A 1 202 ? -21.229 8.665 7.278 1.00 90.69 202 THR A CA 1
ATOM 1489 C C . THR A 1 202 ? -21.472 7.914 8.595 1.00 90.69 202 THR A C 1
ATOM 1491 O O . THR A 1 202 ? -22.426 8.184 9.322 1.00 90.69 202 THR A O 1
ATOM 1494 N N . THR A 1 203 ? -20.607 6.948 8.926 1.00 93.12 203 THR A N 1
ATOM 1495 C CA . THR A 1 203 ? -20.709 6.193 10.187 1.00 93.12 203 THR A CA 1
ATOM 1496 C C . THR A 1 203 ? -20.455 7.098 11.397 1.00 93.12 203 THR A C 1
ATOM 1498 O O . THR A 1 203 ? -19.730 8.086 11.302 1.00 93.12 203 THR A O 1
ATOM 1501 N N . ALA A 1 204 ? -21.000 6.746 12.568 1.00 93.75 204 ALA A N 1
ATOM 1502 C CA . ALA A 1 204 ? -20.843 7.561 13.780 1.00 93.75 204 ALA A CA 1
ATOM 1503 C C . ALA A 1 204 ? -19.368 7.803 14.158 1.00 93.75 204 ALA A C 1
ATOM 1505 O O . ALA A 1 204 ? -19.006 8.907 14.557 1.00 93.75 204 ALA A O 1
ATOM 1506 N N . ARG A 1 205 ? -18.502 6.794 13.975 1.00 94.44 205 ARG A N 1
ATOM 1507 C CA . ARG A 1 205 ? -17.060 6.928 14.236 1.00 94.44 205 ARG A CA 1
ATOM 1508 C C . ARG A 1 205 ? -16.382 7.919 13.297 1.00 94.44 205 ARG A C 1
ATOM 1510 O O . ARG A 1 205 ? -15.516 8.670 13.724 1.00 94.44 205 ARG A O 1
ATOM 1517 N N . MET A 1 206 ? -16.814 7.947 12.038 1.00 95.19 206 MET A N 1
ATOM 1518 C CA . MET A 1 206 ? -16.290 8.875 11.045 1.00 95.19 206 MET A CA 1
ATOM 1519 C C . MET A 1 206 ? -16.799 10.297 11.269 1.00 95.19 206 MET A C 1
ATOM 1521 O O . MET A 1 206 ? -16.014 11.226 11.150 1.00 95.19 206 MET A O 1
ATOM 1525 N N . ALA A 1 207 ? -18.062 10.474 11.668 1.00 94.44 207 ALA A N 1
ATOM 1526 C CA . ALA A 1 207 ? -18.590 11.785 12.048 1.00 94.44 207 ALA A CA 1
ATOM 1527 C C . ALA A 1 207 ? -17.854 12.369 13.269 1.00 94.44 207 ALA A C 1
ATOM 1529 O O . ALA A 1 207 ? -17.474 13.534 13.259 1.00 94.44 207 ALA A O 1
ATOM 1530 N N . ARG A 1 208 ? -17.578 11.543 14.290 1.00 95.81 208 ARG A N 1
ATOM 1531 C CA . ARG A 1 208 ? -16.776 11.949 15.455 1.00 95.81 208 ARG A CA 1
ATOM 1532 C C . ARG A 1 208 ? -15.344 12.324 15.067 1.00 95.81 208 ARG A C 1
ATOM 1534 O O . ARG A 1 208 ? -14.824 13.322 15.554 1.00 95.81 208 ARG A O 1
ATOM 1541 N N . LEU A 1 209 ? -14.702 11.523 14.213 1.00 95.31 209 LEU A N 1
ATOM 1542 C CA . LEU A 1 209 ? -13.360 11.826 13.713 1.00 95.31 209 LEU A CA 1
ATOM 1543 C C . LEU A 1 209 ? -13.344 13.167 12.961 1.00 95.31 209 LEU A C 1
ATOM 1545 O O . LEU A 1 209 ? -12.447 13.976 13.179 1.00 95.31 209 LEU A O 1
ATOM 1549 N N . ASP A 1 210 ? -14.355 13.415 12.126 1.00 94.00 210 ASP A N 1
ATOM 1550 C CA . ASP A 1 210 ? -14.522 14.665 11.380 1.00 94.00 210 ASP A CA 1
ATOM 1551 C C . ASP A 1 210 ? -14.642 15.879 12.315 1.00 94.00 210 ASP A C 1
ATOM 1553 O O . ASP A 1 210 ? -13.918 16.858 12.147 1.00 94.00 210 ASP A O 1
ATOM 1557 N N . GLU A 1 211 ? -15.481 15.780 13.352 1.00 95.38 211 GLU A N 1
ATOM 1558 C CA . GLU A 1 211 ? -15.667 16.821 14.371 1.00 95.38 211 GLU A CA 1
ATOM 1559 C C . GLU A 1 211 ? -14.361 17.146 15.112 1.00 95.38 211 GLU A C 1
ATOM 1561 O O . GLU A 1 211 ? -14.006 18.317 15.269 1.00 95.38 211 GLU A O 1
ATOM 1566 N N . LYS A 1 212 ? -13.606 16.118 15.520 1.00 96.25 212 LYS A N 1
ATOM 1567 C CA . LYS A 1 212 ? -12.304 16.299 16.179 1.00 96.25 212 LYS A CA 1
ATOM 1568 C C . LYS A 1 212 ? -11.305 17.009 15.278 1.00 96.25 212 LYS A C 1
ATOM 1570 O O . LYS A 1 212 ? -10.648 17.949 15.706 1.00 96.25 212 LYS A O 1
ATOM 1575 N N . ILE A 1 213 ? -11.205 16.591 14.020 1.00 94.94 213 ILE A N 1
ATOM 1576 C CA . ILE A 1 213 ? -10.291 17.207 13.051 1.00 94.94 213 ILE A CA 1
ATOM 1577 C C . ILE A 1 213 ? -10.687 18.661 12.776 1.00 94.94 213 ILE A C 1
ATOM 1579 O O . ILE A 1 213 ? -9.813 19.524 12.674 1.00 94.94 213 ILE A O 1
ATOM 1583 N N . ALA A 1 214 ? -11.990 18.939 12.680 1.00 93.88 214 ALA A N 1
ATOM 1584 C CA . ALA A 1 214 ? -12.517 20.280 12.455 1.00 93.88 214 ALA A CA 1
ATOM 1585 C C . ALA A 1 214 ? -12.253 21.232 13.632 1.00 93.88 214 ALA A C 1
ATOM 1587 O O . ALA A 1 214 ? -12.144 22.436 13.415 1.00 93.88 214 ALA A O 1
ATOM 1588 N N . ASN A 1 215 ? -12.122 20.716 14.859 1.00 95.75 215 ASN A N 1
ATOM 1589 C CA . ASN A 1 215 ? -11.746 21.497 16.032 1.00 95.75 215 ASN A CA 1
ATOM 1590 C C . ASN A 1 215 ? -10.219 21.721 16.082 1.00 95.75 215 ASN A C 1
ATOM 1592 O O . ASN A 1 215 ? -9.486 20.799 16.444 1.00 95.75 215 ASN A O 1
ATOM 1596 N N . PRO A 1 216 ? -9.703 22.942 15.833 1.00 93.12 216 PRO A N 1
ATOM 1597 C CA . PRO A 1 216 ? -8.258 23.192 15.788 1.00 93.12 216 PRO A CA 1
ATOM 1598 C C . PRO A 1 216 ? -7.537 22.920 17.116 1.00 93.12 216 PRO A C 1
ATOM 1600 O O . PRO A 1 216 ? -6.331 22.693 17.126 1.00 93.12 216 PRO A O 1
ATOM 1603 N N . ASN A 1 217 ? -8.269 22.936 18.235 1.00 95.81 217 ASN A N 1
ATOM 1604 C CA . ASN A 1 217 ? -7.722 22.693 19.570 1.00 95.81 217 ASN A CA 1
ATOM 1605 C C . ASN A 1 217 ? -7.728 21.210 19.966 1.00 95.81 217 ASN A C 1
ATOM 1607 O O . ASN A 1 217 ? -7.204 20.861 21.027 1.00 95.81 217 ASN A O 1
ATOM 1611 N N . ASP A 1 218 ? -8.334 20.335 19.160 1.00 96.94 218 ASP A N 1
ATOM 1612 C CA . ASP A 1 218 ? -8.334 18.906 19.447 1.00 96.94 218 ASP A CA 1
ATOM 1613 C C . ASP A 1 218 ? -6.908 18.331 19.317 1.00 96.94 218 ASP A C 1
ATOM 1615 O O . ASP A 1 218 ? -6.197 18.643 18.351 1.00 96.94 218 ASP A O 1
ATOM 1619 N N . PRO A 1 219 ? -6.456 17.483 20.263 1.00 94.56 219 PRO A N 1
ATOM 1620 C CA . PRO A 1 219 ? -5.135 16.865 20.214 1.00 94.56 219 PRO A CA 1
ATOM 1621 C C . PRO A 1 219 ? -4.804 16.123 18.912 1.00 94.56 219 PRO A C 1
ATOM 1623 O O . PRO A 1 219 ? -3.616 16.016 18.600 1.00 94.56 219 PRO A O 1
ATOM 1626 N N . ILE A 1 220 ? -5.799 15.652 18.148 1.00 94.81 220 ILE A N 1
ATOM 1627 C CA . ILE A 1 220 ? -5.570 14.969 16.867 1.00 94.81 220 ILE A CA 1
ATOM 1628 C C . ILE A 1 220 ? -4.804 15.835 15.862 1.00 94.81 220 ILE A C 1
ATOM 1630 O O . ILE A 1 220 ? -3.965 15.321 15.125 1.00 94.81 220 ILE A O 1
ATOM 1634 N N . ASN A 1 221 ? -5.017 17.153 15.864 1.00 94.25 221 ASN A N 1
ATOM 1635 C CA . ASN A 1 221 ? -4.329 18.042 14.930 1.00 94.25 221 ASN A CA 1
ATOM 1636 C C . ASN A 1 221 ? -2.822 18.094 15.213 1.00 94.25 221 ASN A C 1
ATOM 1638 O O . ASN A 1 221 ? -2.028 18.017 14.283 1.00 94.25 221 ASN A O 1
ATOM 1642 N N . ARG A 1 222 ? -2.416 18.065 16.490 1.00 94.81 222 ARG A N 1
ATOM 1643 C CA . ARG A 1 222 ? -0.992 17.971 16.864 1.00 94.81 222 ARG A CA 1
ATOM 1644 C C . ARG A 1 222 ? -0.366 16.644 16.444 1.00 94.81 222 ARG A C 1
ATOM 1646 O O . ARG A 1 222 ? 0.817 16.600 16.127 1.00 94.81 222 ARG A O 1
ATOM 1653 N N . ILE A 1 223 ? -1.142 15.559 16.462 1.00 92.38 223 ILE A N 1
ATOM 1654 C CA . ILE A 1 223 ? -0.690 14.257 15.957 1.00 92.38 223 ILE A CA 1
ATOM 1655 C C . ILE A 1 223 ? -0.410 14.363 14.456 1.00 92.38 223 ILE A C 1
ATOM 1657 O O . ILE A 1 223 ? 0.648 13.920 14.011 1.00 92.38 223 ILE A O 1
ATOM 1661 N N . PHE A 1 224 ? -1.310 14.991 13.693 1.00 94.56 224 PHE A N 1
ATOM 1662 C CA . PHE A 1 224 ? -1.093 15.218 12.265 1.00 94.56 224 PHE A CA 1
ATOM 1663 C C . PHE A 1 224 ? 0.136 16.080 12.014 1.00 94.56 224 PHE A C 1
ATOM 1665 O O . PHE A 1 224 ? 1.007 15.644 11.272 1.00 94.56 224 PHE A O 1
ATOM 1672 N N . ASP A 1 225 ? 0.265 17.225 12.682 1.00 95.69 225 ASP A N 1
ATOM 1673 C CA . ASP A 1 225 ? 1.412 18.121 12.508 1.00 95.69 225 ASP A CA 1
ATOM 1674 C C . ASP A 1 225 ? 2.737 17.391 12.769 1.00 95.69 225 ASP A C 1
ATOM 1676 O O . ASP A 1 225 ? 3.629 17.378 11.922 1.00 95.69 225 ASP A O 1
ATOM 1680 N N . ASN A 1 226 ? 2.843 16.693 13.904 1.00 96.25 226 ASN A N 1
ATOM 1681 C CA . ASN A 1 226 ? 4.064 15.985 14.283 1.00 96.25 226 ASN A CA 1
ATOM 1682 C C . ASN A 1 226 ? 4.451 14.902 13.268 1.00 96.25 226 ASN A C 1
ATOM 1684 O O . ASN A 1 226 ? 5.619 14.789 12.886 1.00 96.25 226 ASN A O 1
ATOM 1688 N N . TYR A 1 227 ? 3.487 14.080 12.845 1.00 96.44 227 TYR A N 1
ATOM 1689 C CA . TYR A 1 227 ? 3.776 12.958 11.957 1.00 96.44 227 TYR A CA 1
ATOM 1690 C C . TYR A 1 227 ? 3.859 13.357 10.489 1.00 96.44 227 TYR A C 1
ATOM 1692 O O . TYR A 1 227 ? 4.576 12.698 9.747 1.00 96.44 227 TYR A O 1
ATOM 1700 N N . ILE A 1 228 ? 3.223 14.445 10.063 1.00 96.56 228 ILE A N 1
ATOM 1701 C CA . ILE A 1 228 ? 3.420 14.990 8.717 1.00 96.56 228 ILE A CA 1
ATOM 1702 C C . ILE A 1 228 ? 4.810 15.586 8.598 1.00 96.56 228 ILE A C 1
ATOM 1704 O O . ILE A 1 228 ? 5.511 15.249 7.651 1.00 96.56 228 ILE A O 1
ATOM 1708 N N . GLU A 1 229 ? 5.253 16.393 9.564 1.00 96.88 229 GLU A N 1
ATOM 1709 C CA . GLU A 1 229 ? 6.605 16.958 9.526 1.00 96.88 229 GLU A CA 1
ATOM 1710 C C . GLU A 1 229 ? 7.669 15.859 9.573 1.00 96.88 229 GLU A C 1
ATOM 1712 O O . GLU A 1 229 ? 8.589 15.848 8.755 1.00 96.88 229 GLU A O 1
ATOM 1717 N N . LYS A 1 230 ? 7.500 14.851 10.436 1.00 96.75 230 LYS A N 1
ATOM 1718 C CA . LYS A 1 230 ? 8.364 13.662 10.416 1.00 96.75 230 LYS A CA 1
ATOM 1719 C C . LYS A 1 230 ? 8.263 12.889 9.093 1.00 96.75 230 LYS A C 1
ATOM 1721 O O . LYS A 1 230 ? 9.259 12.382 8.596 1.00 96.75 230 LYS A O 1
ATOM 1726 N N . GLY A 1 231 ? 7.076 12.791 8.507 1.00 96.25 231 GLY A N 1
ATOM 1727 C CA . GLY A 1 231 ? 6.863 12.176 7.201 1.00 96.25 231 GLY A CA 1
ATOM 1728 C C . GLY A 1 231 ? 7.615 12.890 6.083 1.00 96.25 231 GLY A C 1
ATOM 1729 O O . GLY A 1 231 ? 8.250 12.230 5.264 1.00 96.25 231 GLY A O 1
ATOM 1730 N N . LYS A 1 232 ? 7.601 14.228 6.076 1.00 95.94 232 LYS A N 1
ATOM 1731 C CA . LYS A 1 232 ? 8.346 15.065 5.126 1.00 95.94 232 LYS A CA 1
ATOM 1732 C C . LYS A 1 232 ? 9.848 14.823 5.225 1.00 95.94 232 LYS A C 1
ATOM 1734 O O . LYS A 1 232 ? 10.484 14.609 4.199 1.00 95.94 232 LYS A O 1
ATOM 1739 N N . THR A 1 233 ? 10.413 14.752 6.436 1.00 95.19 233 THR A N 1
ATOM 1740 C CA . THR A 1 233 ? 11.853 14.461 6.599 1.00 95.19 233 THR A CA 1
ATOM 1741 C C . THR A 1 233 ? 12.247 13.063 6.119 1.00 95.19 233 THR A C 1
ATOM 1743 O O . THR A 1 233 ? 13.403 12.843 5.767 1.00 95.19 233 THR A O 1
ATOM 1746 N N . LEU A 1 234 ? 11.288 12.135 6.060 1.00 95.00 234 LEU A N 1
ATOM 1747 C CA . LEU A 1 234 ? 11.447 10.790 5.502 1.00 95.00 234 LEU A CA 1
ATOM 1748 C C . LEU A 1 234 ? 11.085 10.702 4.004 1.00 95.00 234 LEU A C 1
ATOM 1750 O O . LEU A 1 234 ? 11.088 9.609 3.443 1.00 95.00 234 LEU A O 1
ATOM 1754 N N . GLY A 1 235 ? 10.755 11.822 3.349 1.00 95.75 235 GLY A N 1
ATOM 1755 C CA . GLY A 1 235 ? 10.429 11.881 1.920 1.00 95.75 235 GLY A CA 1
ATOM 1756 C C . GLY A 1 235 ? 8.969 11.569 1.566 1.00 95.75 235 GLY A C 1
ATOM 1757 O O . GLY A 1 235 ? 8.677 11.223 0.421 1.00 95.75 235 GLY A O 1
ATOM 1758 N N . GLY A 1 236 ? 8.031 11.671 2.513 1.00 95.56 236 GLY A N 1
ATOM 1759 C CA . GLY A 1 236 ? 6.625 11.267 2.327 1.00 95.56 236 GLY A CA 1
ATOM 1760 C C . GLY A 1 236 ? 5.878 12.039 1.261 1.00 95.56 236 GLY A C 1
ATOM 1761 O O . GLY A 1 236 ? 5.073 11.464 0.532 1.00 95.56 236 GLY A O 1
ATOM 1762 N N . GLU A 1 237 ? 6.242 13.300 1.078 1.00 95.75 237 GLU A N 1
ATOM 1763 C CA . GLU A 1 237 ? 5.742 14.133 -0.010 1.00 95.75 237 GLU A CA 1
ATOM 1764 C C . GLU A 1 237 ? 6.129 13.611 -1.398 1.00 95.75 237 GLU A C 1
ATOM 1766 O O . GLU A 1 237 ? 5.426 13.884 -2.361 1.00 95.75 237 GLU A O 1
ATOM 1771 N N . SER A 1 238 ? 7.217 12.849 -1.510 1.00 97.06 238 SER A N 1
ATOM 1772 C CA . SER A 1 238 ? 7.710 12.310 -2.781 1.00 97.06 238 SER A CA 1
ATOM 1773 C C . SER A 1 238 ? 7.381 10.828 -2.956 1.00 97.06 238 SER A C 1
ATOM 1775 O O . SER A 1 238 ? 7.718 10.245 -3.984 1.00 97.06 238 SER A O 1
ATOM 1777 N N . TRP A 1 239 ? 6.734 10.194 -1.969 1.00 96.81 239 TRP A N 1
ATOM 1778 C CA . TRP A 1 239 ? 6.590 8.739 -1.939 1.00 96.81 239 TRP A CA 1
ATOM 1779 C C . TRP A 1 239 ? 5.887 8.186 -3.181 1.00 96.81 239 TRP A C 1
ATOM 1781 O O . TRP A 1 239 ? 6.350 7.203 -3.755 1.00 96.81 239 TRP A O 1
ATOM 1791 N N . TYR A 1 240 ? 4.801 8.842 -3.599 1.00 96.56 240 TYR A N 1
ATOM 1792 C CA . TYR A 1 240 ? 3.991 8.463 -4.759 1.00 96.56 240 TYR A CA 1
ATOM 1793 C C . TYR A 1 240 ? 4.510 9.020 -6.092 1.00 96.56 240 TYR A C 1
ATOM 1795 O O . TYR A 1 240 ? 3.965 8.679 -7.140 1.00 96.56 240 TYR A O 1
ATOM 1803 N N . ASN A 1 241 ? 5.555 9.855 -6.093 1.00 97.31 241 ASN A N 1
ATOM 1804 C CA . ASN A 1 241 ? 6.107 10.376 -7.338 1.00 97.31 241 ASN A CA 1
ATOM 1805 C C . ASN A 1 241 ? 6.954 9.307 -8.036 1.00 97.31 241 ASN A C 1
ATOM 1807 O O . ASN A 1 241 ? 8.106 9.054 -7.677 1.00 97.31 241 ASN A O 1
ATOM 1811 N N . THR A 1 242 ? 6.351 8.673 -9.043 1.00 97.88 242 THR A N 1
ATOM 1812 C CA . THR A 1 242 ? 6.981 7.642 -9.876 1.00 97.88 242 THR A CA 1
ATOM 1813 C C . THR A 1 242 ? 7.322 8.140 -11.286 1.00 97.88 242 THR A C 1
ATOM 1815 O O . THR A 1 242 ? 7.656 7.330 -12.155 1.00 97.88 242 THR A O 1
ATOM 1818 N N . GLU A 1 243 ? 7.301 9.462 -11.520 1.00 97.38 243 GLU A N 1
ATOM 1819 C CA . GLU A 1 243 ? 7.622 10.065 -12.826 1.00 97.38 243 GLU A CA 1
ATOM 1820 C C . GLU A 1 243 ? 9.040 9.724 -13.286 1.00 97.38 243 GLU A C 1
ATOM 1822 O O . GLU A 1 243 ? 9.277 9.527 -14.473 1.00 97.38 243 GLU A O 1
ATOM 1827 N N . GLU A 1 244 ? 9.973 9.546 -12.352 1.00 96.94 244 GLU A N 1
ATOM 1828 C CA . GLU A 1 244 ? 11.318 9.078 -12.677 1.00 96.94 244 GLU A CA 1
ATOM 1829 C C . GLU A 1 244 ? 11.303 7.692 -13.348 1.00 96.94 244 GLU A C 1
ATOM 1831 O O . GLU A 1 244 ? 11.935 7.483 -14.383 1.00 96.94 244 GLU A O 1
ATOM 1836 N N . LEU A 1 245 ? 10.532 6.744 -12.804 1.00 98.25 245 LEU A N 1
ATOM 1837 C CA . LEU A 1 245 ? 10.378 5.423 -13.411 1.00 98.25 245 LEU A CA 1
ATOM 1838 C C . LEU A 1 245 ? 9.664 5.515 -14.765 1.00 98.25 245 LEU A C 1
ATOM 1840 O O . LEU A 1 245 ? 10.022 4.796 -15.699 1.00 98.25 245 LEU A O 1
ATOM 1844 N N . ARG A 1 246 ? 8.675 6.404 -14.888 1.00 97.88 246 ARG A N 1
ATOM 1845 C CA . ARG A 1 246 ? 7.979 6.667 -16.151 1.00 97.88 246 ARG A CA 1
ATOM 1846 C C . ARG A 1 246 ? 8.932 7.189 -17.225 1.00 97.88 246 ARG A C 1
ATOM 1848 O O . ARG A 1 246 ? 8.896 6.704 -18.355 1.00 97.88 246 ARG A O 1
ATOM 1855 N N . ASP A 1 247 ? 9.802 8.129 -16.877 1.00 97.38 247 ASP A N 1
ATOM 1856 C CA . ASP A 1 247 ? 10.815 8.667 -17.783 1.00 97.38 247 ASP A CA 1
ATOM 1857 C C . ASP A 1 247 ? 11.799 7.579 -18.226 1.00 97.38 247 ASP A C 1
ATOM 1859 O O . ASP A 1 247 ? 12.137 7.508 -19.409 1.00 97.38 247 ASP A O 1
ATOM 1863 N N . TRP A 1 248 ? 12.194 6.666 -17.331 1.00 97.88 248 TRP A N 1
ATOM 1864 C CA . TRP A 1 248 ? 13.006 5.500 -17.700 1.00 97.88 248 TRP A CA 1
ATOM 1865 C C . TRP A 1 248 ? 12.297 4.588 -18.702 1.00 97.88 248 TRP A C 1
ATOM 1867 O O . TRP A 1 248 ? 12.903 4.158 -19.687 1.00 97.88 248 TRP A O 1
ATOM 1877 N N . PHE A 1 249 ? 11.006 4.321 -18.492 1.00 98.31 249 PHE A N 1
ATOM 1878 C CA . PHE A 1 249 ? 10.194 3.554 -19.433 1.00 98.31 249 PHE A CA 1
ATOM 1879 C C . PHE A 1 249 ? 10.102 4.226 -20.805 1.00 98.31 249 PHE A C 1
ATOM 1881 O O . PHE A 1 249 ? 10.372 3.576 -21.816 1.00 98.31 249 PHE A O 1
ATOM 1888 N N . ARG A 1 250 ? 9.775 5.522 -20.852 1.00 97.38 250 ARG A N 1
ATOM 1889 C CA . ARG A 1 250 ? 9.660 6.296 -22.101 1.00 97.38 250 ARG A CA 1
ATOM 1890 C C . ARG A 1 250 ? 10.983 6.387 -22.851 1.00 97.38 250 ARG A C 1
ATOM 1892 O O . ARG A 1 250 ? 11.011 6.213 -24.065 1.00 97.38 250 ARG A O 1
ATOM 1899 N N . ALA A 1 251 ? 12.088 6.580 -22.137 1.00 96.06 251 ALA A N 1
ATOM 1900 C CA . ALA A 1 251 ? 13.416 6.601 -22.739 1.00 96.06 251 ALA A CA 1
ATOM 1901 C C . ALA A 1 251 ? 13.833 5.241 -23.319 1.00 96.06 251 ALA A C 1
ATOM 1903 O O . ALA A 1 251 ? 14.523 5.195 -24.334 1.00 96.06 251 ALA A O 1
ATOM 1904 N N . SER A 1 252 ? 13.417 4.132 -22.699 1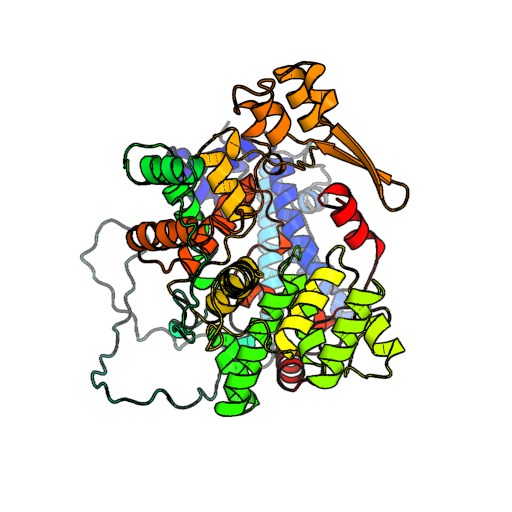.00 96.38 252 SER A N 1
ATOM 1905 C CA . SER A 1 252 ? 13.800 2.784 -23.139 1.00 96.38 252 SER A CA 1
ATOM 1906 C C . SER A 1 252 ? 12.909 2.223 -24.251 1.00 96.38 252 SER A C 1
ATOM 1908 O O . SER A 1 252 ? 13.403 1.509 -25.125 1.00 96.38 252 SER A O 1
ATOM 1910 N N . LEU A 1 253 ? 11.606 2.521 -24.211 1.00 96.62 253 LEU A N 1
ATOM 1911 C CA . LEU A 1 253 ? 10.581 1.889 -25.053 1.00 96.62 253 LEU A CA 1
ATOM 1912 C C . LEU A 1 253 ? 9.873 2.868 -26.006 1.00 96.62 253 LEU A C 1
ATOM 1914 O O . LEU A 1 253 ? 9.028 2.448 -26.789 1.00 96.62 253 LEU A O 1
ATOM 1918 N N . GLY A 1 254 ? 10.204 4.159 -25.950 1.00 96.50 254 GLY A N 1
ATOM 1919 C CA . GLY A 1 254 ? 9.471 5.219 -26.639 1.00 96.50 254 GLY A CA 1
ATOM 1920 C C . GLY A 1 254 ? 8.283 5.731 -25.823 1.00 96.50 254 GLY A C 1
ATOM 1921 O O . GLY A 1 254 ? 7.840 5.100 -24.864 1.00 96.50 254 GLY A O 1
ATOM 1922 N N . ASP A 1 255 ? 7.759 6.898 -26.199 1.00 95.44 255 ASP A N 1
ATOM 1923 C CA . ASP A 1 255 ? 6.765 7.619 -25.395 1.00 95.44 255 ASP A CA 1
ATOM 1924 C C . ASP A 1 255 ? 5.481 6.825 -25.145 1.00 95.44 255 ASP A C 1
ATOM 1926 O O . ASP A 1 255 ? 5.046 6.701 -24.001 1.00 95.44 255 ASP A O 1
ATOM 1930 N N . THR A 1 256 ? 4.886 6.269 -26.200 1.00 97.00 256 THR A N 1
ATOM 1931 C CA . THR A 1 256 ? 3.602 5.564 -26.111 1.00 97.00 256 THR A CA 1
ATOM 1932 C C . THR A 1 256 ? 3.728 4.237 -25.368 1.00 97.00 256 THR A C 1
ATOM 1934 O O . THR A 1 256 ? 2.995 3.992 -24.411 1.00 97.00 256 THR A O 1
ATOM 1937 N N . ASP A 1 257 ? 4.665 3.380 -25.780 1.00 97.56 257 ASP A N 1
ATOM 1938 C CA . ASP A 1 257 ? 4.836 2.064 -25.161 1.00 97.56 257 ASP A CA 1
ATOM 1939 C C . ASP A 1 257 ? 5.440 2.153 -23.760 1.00 97.56 257 ASP A C 1
ATOM 1941 O O . ASP A 1 257 ? 5.046 1.393 -22.875 1.00 97.56 257 ASP A O 1
ATOM 1945 N N . GLY A 1 258 ? 6.344 3.105 -23.528 1.00 97.88 258 GLY A N 1
ATOM 1946 C CA . GLY A 1 258 ? 6.895 3.379 -22.208 1.00 97.88 258 GLY A CA 1
ATOM 1947 C C . GLY A 1 258 ? 5.823 3.823 -21.216 1.00 97.88 258 GLY A C 1
ATOM 1948 O O . GLY A 1 258 ? 5.703 3.227 -20.147 1.00 97.88 258 GLY A O 1
ATOM 1949 N N . ASP A 1 259 ? 4.996 4.812 -21.573 1.00 97.88 259 ASP A N 1
ATOM 1950 C CA . ASP A 1 259 ? 3.887 5.258 -20.718 1.00 97.88 259 ASP A CA 1
ATOM 1951 C C . ASP A 1 259 ? 2.906 4.114 -20.423 1.00 97.88 259 ASP A C 1
ATOM 1953 O O . ASP A 1 259 ? 2.571 3.866 -19.263 1.00 97.88 259 ASP A O 1
ATOM 1957 N N . ARG A 1 260 ? 2.516 3.353 -21.455 1.00 97.62 260 ARG A N 1
ATOM 1958 C CA . ARG A 1 260 ? 1.621 2.198 -21.316 1.00 97.62 260 ARG A CA 1
ATOM 1959 C C . ARG A 1 260 ? 2.178 1.152 -20.347 1.00 97.62 260 ARG A C 1
ATOM 1961 O O . ARG A 1 260 ? 1.456 0.703 -19.457 1.00 97.62 260 ARG A O 1
ATOM 1968 N N . GLN A 1 261 ? 3.447 0.772 -20.493 1.00 97.94 261 GLN A N 1
ATOM 1969 C CA . GLN A 1 261 ? 4.062 -0.251 -19.643 1.00 97.94 261 GLN A CA 1
ATOM 1970 C C . GLN A 1 261 ? 4.349 0.236 -18.218 1.00 97.94 261 GLN A C 1
ATOM 1972 O O . GLN A 1 261 ? 4.250 -0.554 -17.277 1.00 97.94 261 GLN A O 1
ATOM 1977 N N . TRP A 1 262 ? 4.652 1.524 -18.034 1.00 98.38 262 TRP A N 1
ATOM 1978 C CA . TRP A 1 262 ? 4.732 2.130 -16.705 1.00 98.38 262 TRP A CA 1
ATOM 1979 C C . TRP A 1 262 ? 3.374 2.076 -15.990 1.00 98.38 262 TRP A C 1
ATOM 1981 O O . TRP A 1 262 ? 3.310 1.610 -14.850 1.00 98.38 262 TRP A O 1
ATOM 1991 N N . ARG A 1 263 ? 2.280 2.460 -16.665 1.00 97.12 263 ARG A N 1
ATOM 1992 C CA . ARG A 1 263 ? 0.917 2.394 -16.101 1.00 97.12 263 ARG A CA 1
ATOM 1993 C C . ARG A 1 263 ? 0.528 0.982 -15.705 1.00 97.12 263 ARG A C 1
ATOM 1995 O O . ARG A 1 263 ? 0.060 0.759 -14.592 1.00 97.12 263 ARG A O 1
ATOM 2002 N N . GLU A 1 264 ? 0.763 0.027 -16.598 1.00 96.81 264 GLU A N 1
ATOM 2003 C CA . GLU A 1 264 ? 0.531 -1.389 -16.331 1.00 96.81 264 GLU A CA 1
ATOM 2004 C C . GLU A 1 264 ? 1.306 -1.863 -15.098 1.00 96.81 264 GLU A C 1
ATOM 2006 O O . GLU A 1 264 ? 0.748 -2.540 -14.233 1.00 96.81 264 GLU A O 1
ATOM 2011 N N . TYR A 1 265 ? 2.572 -1.459 -14.966 1.00 98.19 265 TYR A N 1
ATOM 2012 C CA . TYR A 1 265 ? 3.363 -1.795 -13.793 1.00 98.19 265 TYR A CA 1
ATOM 2013 C C . TYR A 1 265 ? 2.788 -1.183 -12.507 1.00 98.19 265 TYR A C 1
ATOM 2015 O O . TYR A 1 265 ? 2.639 -1.905 -11.524 1.00 98.19 265 TYR A O 1
ATOM 2023 N N . MET A 1 266 ? 2.412 0.101 -12.503 1.00 97.69 266 MET A N 1
ATOM 2024 C CA . MET A 1 266 ? 1.807 0.761 -11.332 1.00 97.69 266 MET A CA 1
ATOM 2025 C C . MET A 1 266 ? 0.474 0.119 -10.928 1.00 97.69 266 MET A C 1
ATOM 2027 O O . MET A 1 266 ? 0.209 -0.098 -9.745 1.00 97.69 266 MET A O 1
ATOM 2031 N N . GLU A 1 267 ? -0.343 -0.287 -11.897 1.00 95.25 267 GLU A N 1
ATOM 2032 C CA . GLU A 1 267 ? -1.572 -1.031 -11.623 1.00 95.25 267 GLU A CA 1
ATOM 2033 C C . GLU A 1 267 ? -1.279 -2.405 -11.012 1.00 95.25 267 GLU A C 1
ATOM 2035 O O . GLU A 1 267 ? -1.940 -2.811 -10.053 1.00 95.25 267 GLU A O 1
ATOM 2040 N N . LEU A 1 268 ? -0.253 -3.110 -11.497 1.00 97.00 268 LEU A N 1
ATOM 2041 C CA . LEU A 1 268 ? 0.178 -4.384 -10.923 1.00 97.00 268 LEU A CA 1
ATOM 2042 C C . LEU A 1 268 ? 0.741 -4.225 -9.504 1.00 97.00 268 LEU A C 1
ATOM 2044 O O . LEU A 1 268 ? 0.466 -5.078 -8.651 1.00 97.00 268 LEU A O 1
ATOM 2048 N N . ILE A 1 269 ? 1.441 -3.125 -9.206 1.00 97.38 269 ILE A N 1
ATOM 2049 C CA . ILE A 1 269 ? 1.816 -2.753 -7.832 1.00 97.38 269 ILE A CA 1
ATOM 2050 C C . ILE A 1 269 ? 0.550 -2.638 -6.978 1.00 97.38 269 ILE A C 1
ATOM 2052 O O . ILE A 1 269 ? 0.444 -3.318 -5.954 1.00 97.38 269 ILE A O 1
ATOM 2056 N N . GLY A 1 270 ? -0.451 -1.891 -7.456 1.00 95.00 270 GLY A N 1
ATOM 2057 C CA . GLY A 1 270 ? -1.788 -1.813 -6.871 1.00 95.00 270 GLY A CA 1
ATOM 2058 C C . GLY A 1 270 ? -2.370 -3.190 -6.536 1.00 95.00 270 GLY A C 1
ATOM 2059 O O . GLY A 1 270 ? -2.650 -3.499 -5.372 1.00 95.00 270 GLY A O 1
ATOM 2060 N N . THR A 1 271 ? -2.504 -4.049 -7.550 1.00 94.94 271 THR A N 1
ATOM 2061 C CA . THR A 1 271 ? -3.152 -5.372 -7.457 1.00 94.94 271 THR A CA 1
ATOM 2062 C C . THR A 1 271 ? -2.471 -6.316 -6.457 1.00 94.94 271 THR A C 1
ATOM 2064 O O . THR A 1 271 ? -3.145 -7.063 -5.734 1.00 94.94 271 THR A O 1
ATOM 2067 N N . THR A 1 272 ? -1.139 -6.245 -6.358 1.00 95.12 272 THR A N 1
ATOM 2068 C CA . THR A 1 272 ? -0.315 -7.140 -5.533 1.00 95.12 272 THR A CA 1
ATOM 2069 C C . THR A 1 272 ? 0.028 -6.570 -4.149 1.00 95.12 272 THR A C 1
ATOM 2071 O O . THR A 1 272 ? 0.638 -7.262 -3.334 1.00 95.12 272 THR A O 1
ATOM 2074 N N . SER A 1 273 ? -0.441 -5.361 -3.823 1.00 93.12 273 SER A N 1
ATOM 2075 C CA . SER A 1 273 ? -0.138 -4.644 -2.569 1.00 93.12 273 SER A CA 1
ATOM 2076 C C . SER A 1 273 ? -0.717 -5.274 -1.298 1.00 93.12 273 SER A C 1
ATOM 2078 O O . SER A 1 273 ? -0.251 -5.013 -0.188 1.00 93.12 273 SER A O 1
ATOM 2080 N N . THR A 1 274 ? -1.756 -6.108 -1.412 1.00 90.25 274 THR A N 1
ATOM 2081 C CA . THR A 1 274 ? -2.516 -6.548 -0.234 1.00 90.25 274 THR A CA 1
ATOM 2082 C C . THR A 1 274 ? -1.660 -7.383 0.722 1.00 90.25 274 THR A C 1
ATOM 2084 O O . THR A 1 274 ? -1.343 -8.538 0.438 1.00 90.25 274 THR A O 1
ATOM 2087 N N . GLY A 1 275 ? -1.338 -6.804 1.882 1.00 85.81 275 GLY A N 1
ATOM 2088 C CA . GLY A 1 275 ? -0.564 -7.436 2.955 1.00 85.81 275 GLY A CA 1
ATOM 2089 C C . GLY A 1 275 ? 0.935 -7.574 2.675 1.00 85.81 275 GLY A C 1
ATOM 2090 O O . GLY A 1 275 ? 1.638 -8.141 3.502 1.00 85.81 275 GLY A O 1
ATOM 2091 N N . ALA A 1 276 ? 1.419 -7.079 1.535 1.00 89.12 276 ALA A N 1
ATOM 2092 C CA . ALA A 1 276 ? 2.816 -7.189 1.148 1.00 89.12 276 ALA A CA 1
ATOM 2093 C C . ALA A 1 276 ? 3.629 -6.001 1.673 1.00 89.12 276 ALA A C 1
ATOM 2095 O O . ALA A 1 276 ? 3.177 -4.859 1.606 1.00 89.12 276 ALA A O 1
ATOM 2096 N N . LYS A 1 277 ? 4.863 -6.251 2.124 1.00 91.00 277 LYS A N 1
ATOM 2097 C CA . LYS A 1 277 ? 5.858 -5.177 2.281 1.00 91.00 277 LYS A CA 1
ATOM 2098 C C . LYS A 1 277 ? 6.193 -4.592 0.910 1.00 91.00 277 LYS A C 1
ATOM 2100 O O . LYS A 1 277 ? 6.209 -5.326 -0.080 1.00 91.00 277 LYS A O 1
ATOM 2105 N N . VAL A 1 278 ? 6.528 -3.306 0.849 1.00 92.31 278 VAL A N 1
ATOM 2106 C CA . VAL A 1 278 ? 6.708 -2.592 -0.427 1.00 92.31 278 VAL A CA 1
ATOM 2107 C C . VAL A 1 278 ? 7.779 -3.235 -1.327 1.00 92.31 278 VAL A C 1
ATOM 2109 O O . VAL A 1 278 ? 7.463 -3.515 -2.484 1.00 92.31 278 VAL A O 1
ATOM 2112 N N . PRO A 1 279 ? 8.981 -3.620 -0.841 1.00 92.81 279 PRO A N 1
ATOM 2113 C CA . PRO A 1 279 ? 9.950 -4.317 -1.690 1.00 92.81 279 PRO A CA 1
ATOM 2114 C C . PRO A 1 279 ? 9.436 -5.650 -2.232 1.00 92.81 279 PRO A C 1
ATOM 2116 O O . PRO A 1 279 ? 9.750 -6.009 -3.358 1.00 92.81 279 PRO A O 1
ATOM 2119 N N . GLN A 1 280 ? 8.633 -6.387 -1.453 1.00 91.81 280 GLN A N 1
ATOM 2120 C CA . GLN A 1 280 ? 8.008 -7.636 -1.896 1.00 91.81 280 GLN A CA 1
ATOM 2121 C C . GLN A 1 280 ? 6.902 -7.376 -2.929 1.00 91.81 280 GLN A C 1
ATOM 2123 O O . GLN A 1 280 ? 6.755 -8.156 -3.865 1.00 91.81 280 GLN A O 1
ATOM 2128 N N . ASN A 1 281 ? 6.148 -6.285 -2.788 1.00 94.88 281 ASN A N 1
ATOM 2129 C CA . ASN A 1 281 ? 5.121 -5.855 -3.733 1.00 94.88 281 ASN A CA 1
ATOM 2130 C C . ASN A 1 281 ? 5.718 -5.483 -5.099 1.00 94.88 281 ASN A C 1
ATOM 2132 O O . ASN A 1 281 ? 5.256 -6.018 -6.102 1.00 94.88 281 ASN A O 1
ATOM 2136 N N . ILE A 1 282 ? 6.778 -4.665 -5.121 1.00 96.62 282 ILE A N 1
ATOM 2137 C CA . ILE A 1 282 ? 7.569 -4.303 -6.319 1.00 96.62 282 ILE A CA 1
ATOM 2138 C C . ILE A 1 282 ? 7.973 -5.555 -7.102 1.00 96.62 282 ILE A C 1
ATOM 2140 O O . ILE A 1 282 ? 7.706 -5.743 -8.287 1.00 96.62 282 ILE A O 1
ATOM 2144 N N . ARG A 1 283 ? 8.545 -6.478 -6.353 1.00 94.25 283 ARG A N 1
ATOM 2145 C CA . ARG A 1 283 ? 8.969 -7.806 -6.756 1.00 94.25 283 ARG A CA 1
ATOM 2146 C C . ARG A 1 283 ? 7.844 -8.655 -7.369 1.00 94.25 283 ARG A C 1
ATOM 2148 O O . ARG A 1 283 ? 7.975 -9.110 -8.504 1.00 94.25 283 ARG A O 1
ATOM 2155 N N . MET A 1 284 ? 6.716 -8.814 -6.678 1.00 94.69 284 MET A N 1
ATOM 2156 C CA . MET A 1 284 ? 5.561 -9.571 -7.187 1.00 94.69 284 MET A CA 1
ATOM 2157 C C . MET A 1 284 ? 4.927 -8.932 -8.426 1.00 94.69 284 MET A C 1
ATOM 2159 O O . MET A 1 284 ? 4.585 -9.645 -9.367 1.00 94.69 284 MET A O 1
ATOM 2163 N N . ALA A 1 285 ? 4.803 -7.605 -8.457 1.00 96.88 285 ALA A N 1
ATOM 2164 C CA . ALA A 1 285 ? 4.303 -6.888 -9.625 1.00 96.88 285 ALA A CA 1
ATOM 2165 C C . ALA A 1 285 ? 5.212 -7.104 -10.843 1.00 96.88 285 ALA A C 1
ATOM 2167 O O . ALA A 1 285 ? 4.712 -7.314 -11.944 1.00 96.88 285 ALA A O 1
ATOM 2168 N N . SER A 1 286 ? 6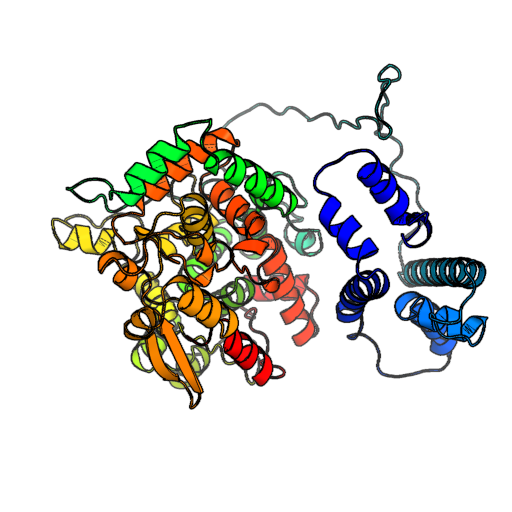.537 -7.129 -10.643 1.00 97.19 286 SER A N 1
ATOM 2169 C CA . SER A 1 286 ? 7.493 -7.369 -11.733 1.00 97.19 286 SER A CA 1
ATOM 2170 C C . SER A 1 286 ? 7.346 -8.764 -12.344 1.00 97.19 286 SER A C 1
ATOM 2172 O O . SER A 1 286 ? 7.478 -8.912 -13.553 1.00 97.19 286 SER A O 1
ATOM 2174 N N . PHE A 1 287 ? 7.013 -9.770 -11.524 1.00 96.00 287 PHE A N 1
ATOM 2175 C CA . PHE A 1 287 ? 6.729 -11.125 -11.996 1.00 96.00 287 PHE A CA 1
ATOM 2176 C C . PHE A 1 287 ? 5.489 -11.155 -12.887 1.00 96.00 287 PHE A C 1
ATOM 2178 O O . PHE A 1 287 ? 5.559 -11.647 -14.006 1.00 96.00 287 PHE A O 1
ATOM 2185 N N . TYR A 1 288 ? 4.370 -10.592 -12.421 1.00 96.81 288 TYR A N 1
ATOM 2186 C CA . TYR A 1 288 ? 3.155 -10.578 -13.234 1.00 96.81 288 TYR A CA 1
ATOM 2187 C C . TYR A 1 288 ? 3.330 -9.740 -14.502 1.00 96.81 288 TYR A C 1
ATOM 2189 O O . TYR A 1 288 ? 2.825 -10.140 -15.544 1.00 96.81 288 TYR A O 1
ATOM 2197 N N . ARG A 1 289 ? 4.079 -8.631 -14.454 1.00 97.25 289 ARG A N 1
ATOM 2198 C CA . ARG A 1 289 ? 4.360 -7.801 -15.635 1.00 97.25 289 ARG A CA 1
ATOM 2199 C C . ARG A 1 289 ? 5.141 -8.553 -16.715 1.00 97.25 289 ARG A C 1
ATOM 2201 O O . ARG A 1 289 ? 4.908 -8.310 -17.892 1.00 97.25 289 ARG A O 1
ATOM 2208 N N . ALA A 1 290 ? 6.052 -9.442 -16.322 1.00 96.50 290 ALA A N 1
ATOM 2209 C CA . ALA A 1 290 ? 6.841 -10.231 -17.265 1.00 96.50 290 ALA A CA 1
ATOM 2210 C C . ALA A 1 290 ? 6.026 -11.325 -17.981 1.00 96.50 290 ALA A C 1
ATOM 2212 O O . ALA A 1 290 ? 6.514 -11.900 -18.946 1.00 96.50 290 ALA A O 1
ATOM 2213 N N . LEU A 1 291 ? 4.803 -11.608 -17.519 1.00 96.38 291 LEU A N 1
ATOM 2214 C CA . LEU A 1 291 ? 3.846 -12.456 -18.224 1.00 96.38 291 LEU A CA 1
ATOM 2215 C C . LEU A 1 291 ? 3.011 -11.607 -19.185 1.00 96.38 291 LEU A C 1
ATOM 2217 O O . LEU A 1 291 ? 2.506 -10.545 -18.803 1.00 96.38 291 LEU A O 1
ATOM 2221 N N . GLU A 1 292 ? 2.794 -12.127 -20.391 1.00 95.69 292 GLU A N 1
ATOM 2222 C CA . GLU A 1 292 ? 1.801 -11.594 -21.327 1.00 95.69 292 GLU A CA 1
ATOM 2223 C C . GLU A 1 292 ? 0.387 -11.623 -20.711 1.00 95.69 292 GLU A C 1
ATOM 2225 O O . GLU A 1 292 ? 0.126 -12.465 -19.847 1.00 95.69 292 GLU A O 1
ATOM 2230 N N . PRO A 1 293 ? -0.548 -10.750 -21.135 1.00 95.56 293 PRO A N 1
ATOM 2231 C CA . PRO A 1 293 ? -1.855 -10.601 -20.484 1.00 95.56 293 PRO A CA 1
ATOM 2232 C C . PRO A 1 293 ? -2.645 -11.909 -20.301 1.00 95.56 293 PRO A C 1
ATOM 2234 O O . PRO A 1 293 ? -3.163 -12.169 -19.214 1.00 95.56 293 PRO A O 1
ATOM 2237 N N . GLU A 1 294 ? -2.687 -12.769 -21.323 1.00 96.69 294 GLU A N 1
ATOM 2238 C CA . GLU A 1 294 ? -3.367 -14.073 -21.252 1.00 96.69 294 GLU A CA 1
ATOM 2239 C C . GLU A 1 294 ? -2.692 -15.004 -20.233 1.00 96.69 294 GLU A C 1
ATOM 2241 O O . GLU A 1 294 ? -3.338 -15.491 -19.302 1.00 96.69 294 GLU A O 1
ATOM 2246 N N . ALA A 1 295 ? -1.368 -15.156 -20.330 1.00 97.81 295 ALA A N 1
ATOM 2247 C CA . ALA A 1 295 ? -0.585 -15.968 -19.402 1.00 97.81 295 ALA A CA 1
ATOM 2248 C C . ALA A 1 295 ? -0.710 -15.471 -17.958 1.00 97.81 295 ALA A C 1
ATOM 2250 O O . ALA A 1 295 ? -0.841 -16.250 -17.012 1.00 97.81 295 ALA A O 1
ATOM 2251 N N . ARG A 1 296 ? -0.720 -14.152 -17.772 1.00 97.69 296 ARG A N 1
ATOM 2252 C CA . ARG A 1 296 ? -0.909 -13.512 -16.475 1.00 97.69 296 ARG A CA 1
ATOM 2253 C C . ARG A 1 296 ? -2.272 -13.842 -15.878 1.00 97.69 296 ARG A C 1
ATOM 2255 O O . ARG A 1 296 ? -2.337 -14.167 -14.690 1.00 97.69 296 ARG A O 1
ATOM 2262 N N . ALA A 1 297 ? -3.339 -13.771 -16.674 1.00 97.94 297 ALA A N 1
ATOM 2263 C CA . ALA A 1 297 ? -4.690 -14.105 -16.239 1.00 97.94 297 ALA A CA 1
ATOM 2264 C C . ALA A 1 297 ? -4.798 -15.583 -15.835 1.00 97.94 297 ALA A C 1
ATOM 2266 O O . ALA A 1 297 ? -5.348 -15.887 -14.772 1.00 97.94 297 ALA A O 1
ATOM 2267 N N . ASP A 1 298 ? -4.223 -16.490 -16.621 1.00 98.38 298 ASP A N 1
ATOM 2268 C CA . ASP A 1 298 ? -4.256 -17.926 -16.343 1.00 98.38 298 ASP A CA 1
ATOM 2269 C C . ASP A 1 298 ? -3.440 -18.293 -15.099 1.00 98.38 298 ASP A C 1
ATOM 2271 O O . ASP A 1 298 ? -3.944 -18.986 -14.209 1.00 98.38 298 ASP A O 1
ATOM 2275 N N . VAL A 1 299 ? -2.231 -17.740 -14.950 1.00 97.56 299 VAL A N 1
ATOM 2276 C CA . VAL A 1 299 ? -1.421 -17.890 -13.729 1.00 97.56 299 VAL A CA 1
ATOM 2277 C C . VAL A 1 299 ? -2.172 -17.361 -12.511 1.00 97.56 299 VAL A C 1
ATOM 2279 O O . VAL A 1 299 ? -2.253 -18.038 -11.482 1.00 97.56 299 VAL A O 1
ATOM 2282 N N . ALA A 1 300 ? -2.760 -16.170 -12.613 1.00 97.38 300 ALA A N 1
ATOM 2283 C CA . ALA A 1 300 ? -3.509 -15.560 -11.525 1.00 97.38 300 ALA A CA 1
ATOM 2284 C C . ALA A 1 300 ? -4.748 -16.391 -11.132 1.00 97.38 300 ALA A C 1
ATOM 2286 O O . ALA A 1 300 ? -5.006 -16.611 -9.942 1.00 97.38 300 ALA A O 1
ATOM 2287 N N . ARG A 1 301 ? -5.490 -16.915 -12.114 1.00 98.25 301 ARG A N 1
ATOM 2288 C CA . ARG A 1 301 ? -6.622 -17.827 -11.894 1.00 98.25 301 ARG A CA 1
ATOM 2289 C C . ARG A 1 301 ? -6.170 -19.097 -11.180 1.00 98.25 301 ARG A C 1
ATOM 2291 O O . ARG A 1 301 ? -6.721 -19.439 -10.133 1.00 98.25 301 ARG A O 1
ATOM 2298 N N . TYR A 1 302 ? -5.098 -19.720 -11.660 1.00 97.94 302 TYR A N 1
ATOM 2299 C CA . TYR A 1 302 ? -4.568 -20.949 -11.082 1.00 97.94 302 TYR A CA 1
ATOM 2300 C C . TYR A 1 302 ? -4.097 -20.755 -9.634 1.00 97.94 302 TYR A C 1
ATOM 2302 O O . TYR A 1 302 ? -4.403 -21.579 -8.769 1.00 97.94 302 TYR A O 1
ATOM 2310 N N . VAL A 1 303 ? -3.414 -19.646 -9.318 1.00 96.25 303 VAL A N 1
ATOM 2311 C CA . VAL A 1 303 ? -3.051 -19.288 -7.932 1.00 96.25 303 VAL A CA 1
ATOM 2312 C C . VAL A 1 303 ? -4.297 -19.106 -7.066 1.00 96.25 303 VAL A C 1
ATOM 2314 O O . VAL A 1 303 ? -4.355 -19.620 -5.945 1.00 96.25 303 VAL A O 1
ATOM 2317 N N . LYS A 1 304 ? -5.305 -18.380 -7.564 1.00 95.75 304 LYS A N 1
ATOM 2318 C CA . LYS A 1 304 ? -6.550 -18.102 -6.836 1.00 95.75 304 LYS A CA 1
ATOM 2319 C C . LYS A 1 304 ? -7.311 -19.383 -6.496 1.00 95.75 304 LYS A C 1
ATOM 2321 O O . LYS A 1 304 ? -7.840 -19.478 -5.386 1.00 95.75 304 LYS A O 1
ATOM 2326 N N . GLU A 1 305 ? -7.357 -20.349 -7.407 1.00 96.94 305 GLU A N 1
ATOM 2327 C CA . GLU A 1 305 ? -8.114 -21.602 -7.279 1.00 96.94 305 GLU A CA 1
ATOM 2328 C C . GLU A 1 305 ? -7.361 -22.665 -6.470 1.00 96.94 305 GLU A C 1
ATOM 2330 O O . GLU A 1 305 ? -7.934 -23.278 -5.567 1.00 96.94 305 GLU A O 1
ATOM 2335 N N . ASN A 1 306 ? -6.054 -22.806 -6.695 1.00 95.50 306 ASN A N 1
ATOM 2336 C CA . ASN A 1 306 ? -5.258 -23.892 -6.117 1.00 95.50 306 ASN A CA 1
ATOM 2337 C C . ASN A 1 306 ? -4.449 -23.472 -4.882 1.00 95.50 306 ASN A C 1
ATOM 2339 O O . ASN A 1 306 ? -3.951 -24.315 -4.144 1.00 95.50 306 ASN A O 1
ATOM 2343 N N . GLY A 1 307 ? -4.300 -22.170 -4.622 1.00 91.25 307 GLY A N 1
ATOM 2344 C CA . GLY A 1 307 ? -3.527 -21.671 -3.481 1.00 91.25 307 GLY A CA 1
ATOM 2345 C C . GLY A 1 307 ? -2.019 -21.904 -3.583 1.00 91.25 307 GLY A C 1
ATOM 2346 O O . GLY A 1 307 ? -1.328 -21.774 -2.575 1.00 91.25 307 GLY A O 1
ATOM 2347 N N . VAL A 1 308 ? -1.503 -22.216 -4.771 1.00 91.50 308 VAL A N 1
ATOM 2348 C CA . VAL A 1 308 ? -0.064 -22.364 -5.040 1.00 91.50 308 VAL A CA 1
ATOM 2349 C C . VAL A 1 308 ? 0.618 -21.004 -5.227 1.00 91.50 308 VAL A C 1
ATOM 2351 O O . VAL A 1 308 ? -0.050 -19.982 -5.359 1.00 91.50 308 VAL A O 1
ATOM 2354 N N . THR A 1 309 ? 1.952 -20.971 -5.234 1.00 92.06 309 THR A N 1
ATOM 2355 C CA . THR A 1 309 ? 2.700 -19.742 -5.547 1.00 92.06 309 THR A CA 1
ATOM 2356 C C . THR A 1 309 ? 2.552 -19.374 -7.033 1.00 92.06 309 THR A C 1
ATOM 2358 O O . THR A 1 309 ? 2.364 -20.277 -7.853 1.00 92.06 309 THR A O 1
ATOM 2361 N N . PRO A 1 310 ? 2.694 -18.091 -7.422 1.00 92.75 310 PRO A N 1
ATOM 2362 C CA . PRO A 1 310 ? 2.628 -17.681 -8.830 1.00 92.75 310 PRO A CA 1
ATOM 2363 C C . PRO A 1 310 ? 3.630 -18.404 -9.733 1.00 92.75 310 PRO A C 1
ATOM 2365 O O . PRO A 1 310 ? 3.284 -18.808 -10.835 1.00 92.75 310 PRO A O 1
ATOM 2368 N N . VAL A 1 311 ? 4.839 -18.667 -9.233 1.00 92.31 311 VAL A N 1
ATOM 2369 C CA . VAL A 1 311 ? 5.863 -19.417 -9.977 1.00 92.31 311 VAL A CA 1
ATOM 2370 C C . VAL A 1 311 ? 5.442 -20.868 -10.207 1.00 92.31 311 VAL A C 1
ATOM 2372 O O . VAL A 1 311 ? 5.563 -21.369 -11.319 1.00 92.31 311 VAL A O 1
ATOM 2375 N N . LYS A 1 312 ? 4.880 -21.537 -9.188 1.00 92.88 312 LYS A N 1
ATOM 2376 C CA . LYS A 1 312 ? 4.362 -22.906 -9.342 1.00 92.88 312 LYS A CA 1
ATOM 2377 C C . LYS A 1 312 ? 3.194 -22.963 -10.324 1.00 92.88 312 LYS A C 1
ATOM 2379 O O . LYS A 1 312 ? 3.094 -23.921 -11.078 1.00 92.88 312 LYS A O 1
ATOM 2384 N N . ALA A 1 313 ? 2.318 -21.959 -10.309 1.00 95.25 313 ALA A N 1
ATOM 2385 C CA . ALA A 1 313 ? 1.222 -21.848 -11.268 1.00 95.25 313 ALA A CA 1
ATOM 2386 C C . ALA A 1 313 ? 1.740 -21.665 -12.703 1.00 95.25 313 ALA A C 1
ATOM 2388 O O . ALA A 1 313 ? 1.334 -22.403 -13.588 1.00 95.25 313 ALA A O 1
ATOM 2389 N N . MET A 1 314 ? 2.682 -20.743 -12.913 1.00 95.50 314 MET A N 1
ATOM 2390 C CA . MET A 1 314 ? 3.347 -20.521 -14.202 1.00 95.50 314 MET A CA 1
ATOM 2391 C C . MET A 1 314 ? 3.988 -21.803 -14.746 1.00 95.50 314 MET A C 1
ATOM 2393 O O . MET A 1 314 ? 3.713 -22.182 -15.880 1.00 95.50 314 MET A O 1
ATOM 2397 N N . GLN A 1 315 ? 4.760 -22.511 -13.916 1.00 94.50 315 GLN A N 1
ATOM 2398 C CA . GLN A 1 315 ? 5.381 -23.788 -14.283 1.00 94.50 315 GLN A CA 1
ATOM 2399 C C . GLN A 1 315 ? 4.342 -24.865 -14.619 1.00 94.50 315 GLN A C 1
ATOM 2401 O O . GLN A 1 315 ? 4.502 -25.582 -15.601 1.00 94.50 315 GLN A O 1
ATOM 2406 N N . ALA A 1 316 ? 3.267 -24.972 -13.830 1.00 96.62 316 ALA A N 1
ATOM 2407 C CA . ALA A 1 316 ? 2.197 -25.942 -14.071 1.00 96.62 316 ALA A CA 1
ATOM 2408 C C . ALA A 1 316 ? 1.434 -25.679 -15.380 1.00 96.62 316 ALA A C 1
ATOM 2410 O O . ALA A 1 316 ? 0.934 -26.619 -15.990 1.00 96.62 316 ALA A O 1
ATOM 2411 N N . LEU A 1 317 ? 1.353 -24.416 -15.803 1.00 97.75 317 LEU A N 1
ATOM 2412 C CA . LEU A 1 317 ? 0.686 -23.988 -17.033 1.00 97.75 317 LEU A CA 1
ATOM 2413 C C . LEU A 1 317 ? 1.619 -23.962 -18.255 1.00 97.75 317 LEU A C 1
ATOM 2415 O O . LEU A 1 317 ? 1.153 -23.730 -19.364 1.00 97.75 317 LEU A O 1
ATOM 2419 N N . GLY A 1 318 ? 2.920 -24.212 -18.073 1.00 97.25 318 GLY A N 1
ATOM 2420 C CA . GLY A 1 318 ? 3.896 -24.224 -19.164 1.00 97.25 318 GLY A CA 1
ATOM 2421 C C . GLY A 1 318 ? 4.277 -22.838 -19.693 1.00 97.25 318 GLY A C 1
ATOM 2422 O O . GLY A 1 318 ? 4.779 -22.740 -20.810 1.00 97.25 318 GLY A O 1
ATOM 2423 N N . TYR A 1 319 ? 4.053 -21.776 -18.914 1.00 96.69 319 TYR A N 1
ATOM 2424 C CA . TYR A 1 319 ? 4.552 -20.441 -19.247 1.00 96.69 319 TYR A CA 1
ATOM 2425 C C . TYR A 1 319 ? 6.006 -20.268 -18.810 1.00 96.69 319 TYR A C 1
ATOM 2427 O O . TYR A 1 319 ? 6.451 -20.877 -17.834 1.00 96.69 319 TYR A O 1
ATOM 2435 N N . ASP A 1 320 ? 6.721 -19.389 -19.507 1.00 93.19 320 ASP A N 1
ATOM 2436 C CA . ASP A 1 320 ? 8.092 -19.011 -19.180 1.00 93.19 320 ASP A CA 1
ATOM 2437 C C . ASP A 1 320 ? 8.175 -17.528 -18.808 1.00 93.19 320 ASP A C 1
ATOM 2439 O O . ASP A 1 320 ? 7.457 -16.689 -19.355 1.00 93.19 320 ASP A O 1
ATOM 2443 N N . VAL A 1 321 ? 9.061 -17.215 -17.866 1.00 92.94 321 VAL A N 1
ATOM 2444 C CA . VAL A 1 321 ? 9.396 -15.846 -17.476 1.00 92.94 321 VAL A CA 1
ATOM 2445 C C . VAL A 1 321 ? 10.912 -15.697 -17.582 1.00 92.94 321 VAL A C 1
ATOM 2447 O O . VAL A 1 321 ? 11.638 -16.340 -16.816 1.00 92.94 321 VAL A O 1
ATOM 2450 N N . PRO A 1 322 ? 11.409 -14.826 -18.479 1.00 91.38 322 PRO A N 1
ATOM 2451 C CA . PRO A 1 322 ? 12.835 -14.678 -18.720 1.00 91.38 322 PRO A CA 1
ATOM 2452 C C . PRO A 1 322 ? 13.638 -14.375 -17.453 1.00 91.38 322 PRO A C 1
ATOM 2454 O O . PRO A 1 322 ? 13.274 -13.509 -16.649 1.00 91.38 322 PRO A O 1
ATOM 2457 N N . ASN A 1 323 ? 14.774 -15.065 -17.308 1.00 91.75 323 ASN A N 1
ATOM 2458 C CA . ASN A 1 323 ? 15.735 -14.867 -16.221 1.00 91.75 323 ASN A CA 1
ATOM 2459 C C . ASN A 1 323 ? 15.082 -14.878 -14.826 1.00 91.75 323 ASN A C 1
ATOM 2461 O O . ASN A 1 323 ? 15.441 -14.071 -13.962 1.00 91.75 323 ASN A O 1
ATOM 2465 N N . LEU A 1 324 ? 14.103 -15.754 -14.595 1.00 91.50 324 LEU A N 1
ATOM 2466 C CA . LEU A 1 324 ? 13.579 -16.024 -13.260 1.00 91.50 324 LEU A CA 1
ATOM 2467 C C . LEU A 1 324 ? 14.614 -16.851 -12.470 1.00 91.50 324 LEU A C 1
ATOM 2469 O O . LEU A 1 324 ? 15.134 -17.819 -13.017 1.00 91.50 324 LEU A O 1
ATOM 2473 N N . PRO A 1 325 ? 14.957 -16.495 -11.218 1.00 87.25 325 PRO A N 1
ATOM 2474 C CA . PRO A 1 325 ? 15.951 -17.260 -10.471 1.00 87.25 325 PRO A CA 1
ATOM 2475 C C . PRO A 1 325 ? 15.453 -18.663 -10.097 1.00 87.25 325 PRO A C 1
ATOM 2477 O O . PRO A 1 325 ? 14.266 -18.867 -9.829 1.00 87.25 325 PRO A O 1
ATOM 2480 N N . ASP A 1 326 ? 16.377 -19.617 -9.986 1.00 77.94 326 ASP A N 1
ATOM 2481 C CA . ASP A 1 326 ? 16.081 -20.940 -9.436 1.00 77.94 326 ASP A CA 1
ATOM 2482 C C . ASP A 1 326 ? 15.724 -20.847 -7.944 1.00 77.94 326 ASP A C 1
ATOM 2484 O O . ASP A 1 326 ? 16.209 -19.989 -7.202 1.00 77.94 326 ASP A O 1
ATOM 2488 N N . GLY A 1 327 ? 14.818 -21.713 -7.478 1.00 66.88 327 GLY A N 1
ATOM 2489 C CA . GLY A 1 327 ? 14.333 -21.676 -6.089 1.00 66.88 327 GLY A CA 1
ATOM 2490 C C . GLY A 1 327 ? 13.478 -20.445 -5.765 1.00 66.88 327 GLY A C 1
ATOM 2491 O O . GLY A 1 327 ? 13.177 -20.169 -4.600 1.00 66.88 327 GLY A O 1
ATOM 2492 N N . PHE A 1 328 ? 13.066 -19.699 -6.788 1.00 69.19 328 PHE A N 1
ATOM 2493 C CA . PHE A 1 328 ? 12.217 -18.543 -6.630 1.00 69.19 328 PHE A CA 1
ATOM 2494 C C . PHE A 1 328 ? 10.762 -18.947 -6.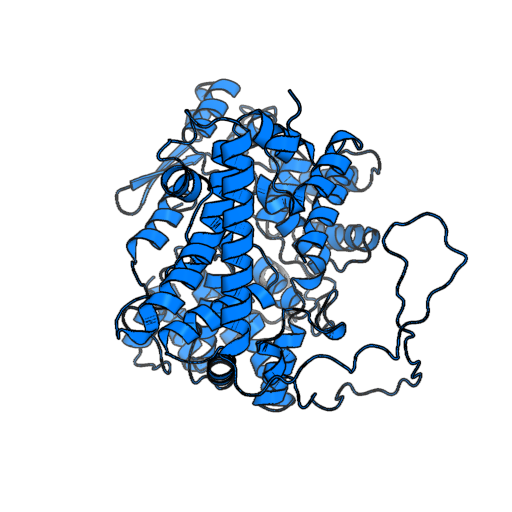366 1.00 69.19 328 PHE A C 1
ATOM 2496 O O . PHE A 1 328 ? 10.075 -19.501 -7.219 1.00 69.19 328 PHE A O 1
ATOM 2503 N N . GLY A 1 329 ? 10.264 -18.668 -5.163 1.00 62.81 329 GLY A N 1
ATOM 2504 C CA . GLY A 1 329 ? 8.878 -18.927 -4.793 1.00 62.81 329 GLY A CA 1
ATOM 2505 C C . GLY A 1 329 ? 8.296 -17.735 -4.059 1.00 62.81 329 GLY A C 1
ATOM 2506 O O . GLY A 1 329 ? 8.471 -17.627 -2.848 1.00 62.81 329 GLY A O 1
ATOM 2507 N N . TYR A 1 330 ? 7.561 -16.858 -4.753 1.00 65.31 330 TYR A N 1
ATOM 2508 C CA . TYR A 1 330 ? 6.672 -15.910 -4.069 1.00 65.31 330 TYR A CA 1
ATOM 2509 C C . TYR A 1 330 ? 5.568 -16.696 -3.353 1.00 65.31 330 TYR A C 1
ATOM 2511 O O . TYR A 1 330 ? 4.489 -16.918 -3.892 1.00 65.31 330 TYR A O 1
ATOM 2519 N N . GLY A 1 331 ? 5.860 -17.153 -2.140 1.00 66.38 331 GLY A N 1
ATOM 2520 C CA . GLY A 1 331 ? 4.859 -17.537 -1.163 1.00 66.38 331 GLY A CA 1
ATOM 2521 C C . GLY A 1 331 ? 4.438 -16.293 -0.398 1.00 66.38 331 GLY A C 1
ATOM 2522 O O . GLY A 1 331 ? 5.250 -15.700 0.310 1.00 66.38 331 GLY A O 1
ATOM 2523 N N . HIS A 1 332 ? 3.182 -15.881 -0.531 1.00 81.62 332 HIS A N 1
ATOM 2524 C CA . HIS A 1 332 ? 2.600 -14.866 0.343 1.00 81.62 332 HIS A CA 1
ATOM 2525 C C . HIS A 1 332 ? 1.286 -15.379 0.923 1.00 81.62 332 HIS A C 1
ATOM 2527 O O . HIS A 1 332 ? 0.476 -15.980 0.218 1.00 81.62 332 HIS A O 1
ATOM 2533 N N . LEU A 1 333 ? 1.024 -15.101 2.204 1.00 82.12 333 LEU A N 1
ATOM 2534 C CA . LEU A 1 333 ? -0.198 -15.563 2.875 1.00 82.12 333 LEU A CA 1
ATOM 2535 C C . LEU A 1 333 ? -1.469 -15.066 2.163 1.00 82.12 333 LEU A C 1
ATOM 2537 O O . LEU A 1 333 ? -2.501 -15.731 2.163 1.00 82.12 333 LEU A O 1
ATOM 2541 N N . LYS A 1 334 ? -1.390 -13.892 1.524 1.00 88.88 334 LYS A N 1
ATOM 2542 C CA . LYS A 1 334 ? -2.480 -13.291 0.743 1.00 88.88 334 LYS A CA 1
ATOM 2543 C C . LYS A 1 334 ? -2.351 -13.515 -0.769 1.00 88.88 334 LYS A C 1
ATOM 2545 O O . LYS A 1 334 ? -3.055 -12.842 -1.515 1.00 88.88 334 LYS A O 1
ATOM 2550 N N . GLN A 1 335 ? -1.515 -14.446 -1.238 1.00 90.94 335 GLN A N 1
ATOM 2551 C CA . GLN A 1 335 ? -1.278 -14.654 -2.677 1.00 90.94 335 GLN A CA 1
ATOM 2552 C C . GLN A 1 335 ? -2.553 -14.980 -3.461 1.00 90.94 335 GLN A C 1
ATOM 2554 O O . GLN A 1 335 ? -2.724 -14.479 -4.562 1.00 90.94 335 GLN A O 1
ATOM 2559 N N . ARG A 1 336 ? -3.504 -15.727 -2.876 1.00 94.25 336 ARG A N 1
ATOM 2560 C CA . ARG A 1 336 ? -4.812 -15.988 -3.513 1.00 94.25 336 ARG A CA 1
ATOM 2561 C C . ARG A 1 336 ? -5.598 -14.701 -3.747 1.00 94.25 336 ARG A C 1
ATOM 2563 O O . ARG A 1 336 ? -6.243 -14.557 -4.778 1.00 94.25 336 ARG A O 1
ATOM 2570 N N . ASN A 1 337 ? -5.531 -13.770 -2.795 1.00 93.44 337 ASN A N 1
ATOM 2571 C CA . ASN A 1 337 ? -6.199 -12.478 -2.911 1.00 93.44 337 ASN A CA 1
ATOM 2572 C C . ASN A 1 337 ? -5.484 -11.579 -3.928 1.00 93.44 337 ASN A C 1
ATOM 2574 O O . ASN A 1 337 ? -6.125 -11.026 -4.807 1.00 93.44 337 ASN A O 1
ATOM 2578 N N . GLN A 1 338 ? -4.153 -11.504 -3.866 1.00 94.56 338 GLN A N 1
ATOM 2579 C CA . GLN A 1 338 ? -3.334 -10.761 -4.834 1.00 94.56 338 GLN A CA 1
ATOM 2580 C C . GLN A 1 338 ? -3.513 -11.289 -6.266 1.00 94.56 338 GLN A C 1
ATOM 2582 O O . GLN A 1 338 ? -3.629 -10.511 -7.202 1.00 94.56 338 GLN A O 1
ATOM 2587 N N . ALA A 1 339 ? -3.597 -12.603 -6.451 1.00 95.81 339 ALA A N 1
ATOM 2588 C CA . ALA A 1 339 ? -3.863 -13.203 -7.751 1.00 95.81 339 ALA A CA 1
ATOM 2589 C C . ALA A 1 339 ? -5.311 -12.974 -8.200 1.00 95.81 339 ALA A C 1
ATOM 2591 O O . ALA A 1 339 ? -5.554 -12.615 -9.344 1.00 95.81 339 ALA A O 1
ATOM 2592 N N . GLY A 1 340 ? -6.290 -13.087 -7.295 1.00 95.44 340 GLY A N 1
ATOM 2593 C CA . GLY A 1 340 ? -7.671 -12.714 -7.608 1.00 95.44 340 GLY A CA 1
ATOM 2594 C C . GLY A 1 340 ? -7.804 -11.254 -8.035 1.00 95.44 340 GLY A C 1
ATOM 2595 O O . GLY A 1 340 ? -8.583 -10.949 -8.930 1.00 95.44 340 GLY A O 1
ATOM 2596 N N . ASN A 1 341 ? -6.996 -10.384 -7.442 1.00 95.06 341 ASN A N 1
ATOM 2597 C CA . ASN A 1 341 ? -6.870 -8.989 -7.807 1.00 95.06 341 ASN A CA 1
ATOM 2598 C C . ASN A 1 341 ? -6.290 -8.801 -9.219 1.00 95.06 341 ASN A C 1
ATOM 2600 O O . ASN A 1 341 ? -6.910 -8.143 -10.048 1.00 95.06 341 ASN A O 1
ATOM 2604 N N . VAL A 1 342 ? -5.152 -9.435 -9.520 1.00 95.88 342 VAL A N 1
ATOM 2605 C CA . VAL A 1 342 ? -4.565 -9.438 -10.873 1.00 95.88 342 VAL A CA 1
ATOM 2606 C C . VAL A 1 342 ? -5.574 -9.951 -11.905 1.00 95.88 342 VAL A C 1
ATOM 2608 O O . VAL A 1 342 ? -5.819 -9.285 -12.900 1.00 95.88 342 VAL A O 1
ATOM 2611 N N . LEU A 1 343 ? -6.235 -11.080 -11.640 1.00 95.81 343 LEU A N 1
ATOM 2612 C CA . LEU A 1 343 ? -7.243 -11.645 -12.539 1.00 95.81 343 LEU A CA 1
ATOM 2613 C C . LEU A 1 343 ? -8.394 -10.661 -12.798 1.00 95.81 343 LEU A C 1
ATOM 2615 O O . LEU A 1 343 ? -8.825 -10.494 -13.931 1.00 95.81 343 LEU A O 1
ATOM 2619 N N . ASN A 1 344 ? -8.889 -9.992 -11.758 1.00 92.06 344 ASN A N 1
ATOM 2620 C CA . ASN A 1 344 ? -9.959 -9.010 -11.903 1.00 92.06 344 ASN A CA 1
ATOM 2621 C C . ASN A 1 344 ? -9.547 -7.798 -12.758 1.00 92.06 344 ASN A C 1
ATOM 2623 O O . ASN A 1 344 ? -10.397 -7.278 -13.486 1.00 92.06 344 ASN A O 1
ATOM 2627 N N . ARG A 1 345 ? -8.274 -7.375 -12.692 1.00 92.38 345 ARG A N 1
ATOM 2628 C CA . ARG A 1 345 ? -7.700 -6.369 -13.600 1.00 92.38 345 ARG A CA 1
ATOM 2629 C C . ARG A 1 345 ? -7.746 -6.857 -15.044 1.00 92.38 345 ARG A C 1
ATOM 2631 O O . ARG A 1 345 ? -8.312 -6.166 -15.880 1.00 92.38 345 ARG A O 1
ATOM 2638 N N . GLU A 1 346 ? -7.195 -8.040 -15.319 1.00 93.81 346 GLU A N 1
ATOM 2639 C CA . GLU A 1 346 ? -7.126 -8.578 -16.688 1.00 93.81 346 GLU A CA 1
ATOM 2640 C C . GLU A 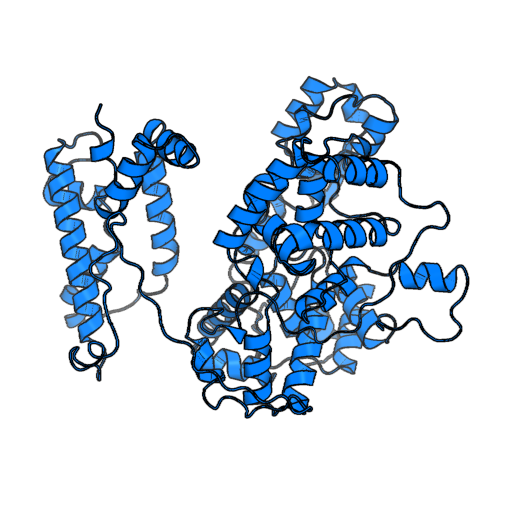1 346 ? -8.519 -8.824 -17.294 1.00 93.81 346 GLU A C 1
ATOM 2642 O O . GLU A 1 346 ? -8.703 -8.712 -18.499 1.00 93.81 346 GLU A O 1
ATOM 2647 N N . MET A 1 347 ? -9.529 -9.102 -16.464 1.00 89.50 347 MET A N 1
ATOM 2648 C CA . MET A 1 347 ? -10.923 -9.257 -16.902 1.00 89.50 347 MET A CA 1
ATOM 2649 C C . MET A 1 347 ? -11.688 -7.927 -17.067 1.00 89.50 347 MET A C 1
ATOM 2651 O O . MET A 1 347 ? -12.897 -7.964 -17.281 1.00 89.50 347 MET A O 1
ATOM 2655 N N . GLY A 1 348 ? -11.063 -6.761 -16.866 1.00 84.62 348 GLY A N 1
ATOM 2656 C CA . GLY A 1 348 ? -11.743 -5.455 -16.950 1.00 84.62 348 GLY A CA 1
ATOM 2657 C C . GLY A 1 348 ? -12.757 -5.187 -15.827 1.00 84.62 348 GLY A C 1
ATOM 2658 O O . GLY A 1 348 ? -13.368 -4.128 -15.746 1.00 84.62 348 GLY A O 1
ATOM 2659 N N . THR A 1 349 ? -12.907 -6.096 -14.860 1.00 78.50 349 THR A N 1
ATOM 2660 C CA . THR A 1 349 ? -13.856 -5.920 -13.740 1.00 78.50 349 THR A CA 1
ATOM 2661 C C . THR A 1 349 ? -13.458 -4.797 -12.773 1.00 78.50 349 THR A C 1
ATOM 2663 O O . THR A 1 349 ? -14.186 -4.489 -11.825 1.00 78.50 349 THR A O 1
ATOM 2666 N N . TRP A 1 350 ? -12.292 -4.193 -13.006 1.00 74.88 350 TRP A N 1
ATOM 2667 C CA . TRP A 1 350 ? -11.650 -3.153 -12.211 1.00 74.88 350 TRP A CA 1
ATOM 2668 C C . TRP A 1 350 ? -11.448 -1.839 -12.949 1.00 74.88 350 TRP A C 1
ATOM 2670 O O . TRP A 1 350 ? -10.649 -1.013 -12.509 1.00 74.88 350 TRP A O 1
ATOM 2680 N N . GLU A 1 351 ? -12.194 -1.629 -14.027 1.00 78.62 351 GLU A N 1
ATOM 2681 C CA . GLU A 1 351 ? -12.254 -0.329 -14.677 1.00 78.62 351 GLU A CA 1
ATOM 2682 C C . GLU A 1 351 ? -12.535 0.792 -13.658 1.00 78.62 351 GLU A C 1
ATOM 2684 O O . GLU A 1 351 ? -13.143 0.593 -12.595 1.00 78.62 351 GLU A O 1
ATOM 2689 N N . ARG A 1 352 ? -11.979 1.971 -13.944 1.00 76.94 352 ARG A N 1
ATOM 2690 C CA . ARG A 1 352 ? -12.153 3.171 -13.113 1.00 76.94 352 ARG A CA 1
ATOM 2691 C C . ARG A 1 352 ? -13.522 3.801 -13.354 1.00 76.94 352 ARG A C 1
ATOM 2693 O O . ARG A 1 352 ? -14.116 4.367 -12.439 1.00 76.94 352 ARG A O 1
ATOM 2700 N N . GLU A 1 353 ? -14.040 3.638 -14.563 1.00 85.25 353 GLU A N 1
ATOM 2701 C CA . GLU A 1 353 ? -15.374 4.072 -14.944 1.00 85.25 353 GLU A CA 1
ATOM 2702 C C . GLU A 1 353 ? -16.402 3.024 -14.528 1.00 85.25 353 GLU A C 1
ATOM 2704 O O . GLU A 1 353 ? -16.176 1.821 -14.642 1.00 85.25 353 GLU A O 1
ATOM 2709 N N . VAL A 1 354 ? -17.536 3.487 -14.003 1.00 85.56 354 VAL A N 1
ATOM 2710 C CA . VAL A 1 354 ? -18.656 2.600 -13.683 1.00 85.56 354 VAL A CA 1
ATOM 2711 C C . VAL A 1 354 ? -19.268 2.148 -15.010 1.00 85.56 354 VAL A C 1
ATOM 2713 O O . VAL A 1 354 ? -19.727 3.021 -15.749 1.00 85.56 354 VAL A O 1
ATOM 2716 N N . PRO A 1 355 ? -19.340 0.836 -15.304 1.00 87.81 355 PRO A N 1
ATOM 2717 C CA . PRO A 1 355 ? -19.922 0.370 -16.556 1.00 87.81 355 PRO A CA 1
ATOM 2718 C C . PRO A 1 355 ? -21.345 0.897 -16.765 1.00 87.81 355 PRO A C 1
ATOM 2720 O O . PRO A 1 355 ? -22.156 0.938 -15.829 1.00 87.81 355 PRO A O 1
ATOM 2723 N N . GLU A 1 356 ? -21.651 1.286 -18.001 1.00 88.75 356 GLU A N 1
ATOM 2724 C CA . GLU A 1 356 ? -22.960 1.820 -18.365 1.00 88.75 356 GLU A CA 1
ATOM 2725 C C . GLU A 1 356 ? -24.071 0.800 -18.046 1.00 88.75 356 GLU A C 1
ATOM 2727 O O . GLU A 1 356 ? -23.934 -0.404 -18.263 1.00 88.75 356 GLU A O 1
ATOM 2732 N N . GLY A 1 357 ? -25.177 1.268 -17.460 1.00 89.44 357 GLY A N 1
ATOM 2733 C CA . GLY A 1 357 ? -26.316 0.417 -17.091 1.00 89.44 357 GLY A CA 1
ATOM 2734 C C . GLY A 1 357 ? -26.218 -0.290 -15.729 1.00 89.44 357 GLY A C 1
ATOM 2735 O O . GLY A 1 357 ? -27.212 -0.868 -15.279 1.00 89.44 357 GLY A O 1
ATOM 2736 N N . LEU A 1 358 ? -25.091 -0.210 -15.007 1.00 91.25 358 LEU A N 1
ATOM 2737 C CA . LEU A 1 358 ? -25.019 -0.704 -13.625 1.00 91.25 358 LEU A CA 1
ATOM 2738 C C . LEU A 1 358 ? -25.898 0.135 -12.687 1.00 91.25 358 LEU A C 1
ATOM 2740 O O . LEU A 1 358 ? -25.645 1.315 -12.446 1.00 91.25 358 LEU A O 1
ATOM 2744 N N . THR A 1 359 ? -26.900 -0.497 -12.071 1.00 93.00 359 THR A N 1
ATOM 2745 C CA . THR A 1 359 ? -27.822 0.152 -11.121 1.00 93.00 359 THR A CA 1
ATOM 2746 C C . THR A 1 359 ? -28.001 -0.658 -9.832 1.00 93.00 359 THR A C 1
ATOM 2748 O O . THR A 1 359 ? -27.554 -1.805 -9.715 1.00 93.00 359 THR A O 1
ATOM 2751 N N . GLY A 1 360 ? -28.616 -0.032 -8.820 1.00 93.25 360 GLY A N 1
ATOM 2752 C CA . GLY A 1 360 ? -29.003 -0.672 -7.560 1.00 93.25 360 GLY A CA 1
ATOM 2753 C C . GLY A 1 360 ? -27.873 -1.449 -6.875 1.00 93.25 360 GLY A C 1
ATOM 2754 O O . GLY A 1 360 ? -26.739 -0.982 -6.771 1.00 93.25 360 GLY A O 1
ATOM 2755 N N . ALA A 1 361 ? -28.184 -2.667 -6.423 1.00 92.94 361 ALA A N 1
ATOM 2756 C CA . ALA A 1 361 ? -27.249 -3.519 -5.688 1.00 92.94 361 ALA A CA 1
ATOM 2757 C C . ALA A 1 361 ? -26.004 -3.908 -6.501 1.00 92.94 361 ALA A C 1
ATOM 2759 O O . ALA A 1 361 ? -24.932 -4.085 -5.923 1.00 92.94 361 ALA A O 1
ATOM 2760 N N . ALA A 1 362 ? -26.124 -4.039 -7.825 1.00 91.56 362 ALA A N 1
ATOM 2761 C CA . ALA A 1 362 ? -24.991 -4.370 -8.680 1.00 91.56 362 ALA A CA 1
ATOM 2762 C C . ALA A 1 362 ? -23.987 -3.207 -8.721 1.00 91.56 362 ALA A C 1
ATOM 2764 O O . ALA A 1 362 ? -22.797 -3.423 -8.488 1.00 91.56 362 ALA A O 1
ATOM 2765 N N . ARG A 1 363 ? -24.475 -1.966 -8.881 1.00 91.94 363 ARG A N 1
ATOM 2766 C CA . ARG A 1 363 ? -23.639 -0.756 -8.787 1.00 91.94 363 ARG A CA 1
ATOM 2767 C C . ARG A 1 363 ? -22.988 -0.629 -7.412 1.00 91.94 363 ARG A C 1
ATOM 2769 O O . ARG A 1 363 ? -21.793 -0.370 -7.324 1.00 91.94 363 ARG A O 1
ATOM 2776 N N . THR A 1 364 ? -23.739 -0.868 -6.336 1.00 92.50 364 THR A N 1
ATOM 2777 C CA . THR A 1 364 ? -23.192 -0.858 -4.969 1.00 92.50 364 THR A CA 1
ATOM 2778 C C . THR A 1 364 ? -22.057 -1.864 -4.800 1.00 92.50 364 THR A C 1
ATOM 2780 O O . THR A 1 364 ? -20.994 -1.495 -4.308 1.00 92.50 364 THR A O 1
ATOM 2783 N N . ARG A 1 365 ? -22.243 -3.118 -5.236 1.00 90.75 365 ARG A N 1
ATOM 2784 C CA . ARG A 1 365 ? -21.193 -4.147 -5.159 1.00 90.75 365 ARG A CA 1
ATOM 2785 C C . ARG A 1 365 ? -19.952 -3.751 -5.952 1.00 90.75 365 ARG A C 1
ATOM 2787 O O . ARG A 1 365 ? -18.846 -3.974 -5.475 1.00 90.75 365 ARG A O 1
ATOM 2794 N N . TRP A 1 366 ? -20.138 -3.150 -7.125 1.00 89.62 366 TRP A N 1
ATOM 2795 C CA . TRP A 1 366 ? -19.037 -2.671 -7.956 1.00 89.62 366 TRP A CA 1
ATOM 2796 C C . TRP A 1 366 ? -18.244 -1.550 -7.268 1.00 89.62 366 TRP A C 1
ATOM 2798 O O . TRP A 1 366 ? -17.021 -1.630 -7.178 1.00 89.62 366 TRP A O 1
ATOM 2808 N N . LEU A 1 367 ? -18.928 -0.548 -6.702 1.00 91.31 367 LEU A N 1
ATOM 2809 C CA . LEU A 1 367 ? -18.287 0.578 -6.002 1.00 91.31 367 LEU A CA 1
ATOM 2810 C C . LEU A 1 367 ? -17.562 0.139 -4.719 1.00 91.31 367 LEU A C 1
ATOM 2812 O O . LEU A 1 367 ? -16.582 0.753 -4.307 1.00 91.31 367 LEU A O 1
ATOM 2816 N N . GLN A 1 368 ? -18.034 -0.934 -4.083 1.00 90.81 368 GLN A N 1
ATOM 2817 C CA . GLN A 1 368 ? -17.416 -1.519 -2.891 1.00 90.81 368 GLN A CA 1
ATOM 2818 C C . GLN A 1 368 ? -16.278 -2.502 -3.213 1.00 90.81 368 GLN A C 1
ATOM 2820 O O . GLN A 1 368 ? -15.607 -2.980 -2.295 1.00 90.81 368 GLN A O 1
ATOM 2825 N N . ALA A 1 369 ? -16.047 -2.831 -4.487 1.00 87.94 369 ALA A N 1
ATOM 2826 C CA . ALA A 1 369 ? -15.053 -3.820 -4.877 1.00 87.94 369 ALA A CA 1
ATOM 2827 C C . ALA A 1 369 ? -13.628 -3.244 -4.805 1.00 87.94 369 ALA A C 1
ATOM 2829 O O . ALA A 1 369 ? -13.220 -2.427 -5.629 1.00 87.94 369 ALA A O 1
ATOM 2830 N N . ASN A 1 370 ? -12.853 -3.732 -3.831 1.00 86.19 370 ASN A N 1
ATOM 2831 C CA . ASN A 1 370 ? -11.425 -3.443 -3.628 1.00 86.19 370 ASN A CA 1
ATOM 2832 C C . ASN A 1 370 ? -11.028 -1.948 -3.658 1.00 86.19 370 ASN A C 1
ATOM 2834 O O . ASN A 1 370 ? -10.042 -1.590 -4.309 1.00 86.19 370 ASN A O 1
ATOM 2838 N N . PRO A 1 371 ? -11.721 -1.077 -2.899 1.00 90.56 371 PRO A N 1
ATOM 2839 C CA . PRO A 1 371 ? -11.465 0.364 -2.870 1.00 90.56 371 PRO A CA 1
ATOM 2840 C C . PRO A 1 371 ? -10.014 0.727 -2.523 1.00 90.56 371 PRO A C 1
ATOM 2842 O O . PRO A 1 371 ? -9.469 1.665 -3.094 1.00 90.56 371 PRO A O 1
ATOM 2845 N N . LYS A 1 372 ? -9.350 -0.027 -1.639 1.00 91.00 372 LYS A N 1
ATOM 2846 C CA . LYS A 1 372 ? -7.927 0.192 -1.331 1.00 91.00 372 LYS A CA 1
ATOM 2847 C C . LYS A 1 372 ? -7.023 0.008 -2.545 1.00 91.00 372 LYS A C 1
ATOM 2849 O O . LYS A 1 372 ? -6.125 0.805 -2.769 1.00 91.00 372 LYS A O 1
ATOM 2854 N N . VAL A 1 373 ? -7.230 -1.075 -3.290 1.00 91.19 373 VAL A N 1
ATOM 2855 C CA . VAL A 1 373 ? -6.350 -1.460 -4.399 1.00 91.19 373 VAL A CA 1
ATOM 2856 C C . VAL A 1 373 ? -6.472 -0.465 -5.545 1.00 91.19 373 VAL A C 1
ATOM 2858 O O . VAL A 1 373 ? -5.455 -0.032 -6.078 1.00 91.19 373 VAL A O 1
ATOM 2861 N N . LYS A 1 374 ? -7.709 -0.070 -5.874 1.00 90.12 374 LYS A N 1
ATOM 2862 C CA . LYS A 1 374 ? -7.977 0.970 -6.872 1.00 90.12 374 LYS A CA 1
ATOM 2863 C C . LYS A 1 374 ? -7.365 2.310 -6.451 1.00 90.12 374 LYS A C 1
ATOM 2865 O O . LYS A 1 374 ? -6.720 2.955 -7.263 1.00 90.12 374 LYS A O 1
ATOM 2870 N N . GLY A 1 375 ? -7.512 2.684 -5.174 1.00 92.94 375 GLY A N 1
ATOM 2871 C CA . GLY A 1 375 ? -6.951 3.919 -4.617 1.00 92.94 375 GLY A CA 1
ATOM 2872 C C . GLY A 1 375 ? -5.434 3.929 -4.722 1.00 92.94 375 GLY A C 1
ATOM 2873 O O . GLY A 1 375 ? -4.877 4.798 -5.363 1.00 92.94 375 GLY A O 1
ATOM 2874 N N . PHE A 1 376 ? -4.776 2.878 -4.236 1.00 94.44 376 PHE A N 1
ATOM 2875 C CA . PHE A 1 376 ? -3.318 2.780 -4.282 1.00 94.44 376 PHE A CA 1
ATOM 2876 C C . PHE A 1 376 ? -2.743 2.806 -5.707 1.00 94.44 376 PHE A C 1
ATOM 2878 O O . PHE A 1 376 ? -1.713 3.428 -5.944 1.00 94.44 376 PHE A O 1
ATOM 2885 N N . GLY A 1 377 ? -3.407 2.149 -6.665 1.00 93.62 377 GLY A N 1
ATOM 2886 C CA . GLY A 1 377 ? -3.017 2.226 -8.075 1.00 93.62 377 GLY A CA 1
ATOM 2887 C C . GLY A 1 377 ? -3.165 3.634 -8.660 1.00 93.62 377 GLY A C 1
ATOM 2888 O O . GLY A 1 377 ? -2.332 4.037 -9.463 1.00 93.62 377 GLY A O 1
ATOM 2889 N N . ASN A 1 378 ? -4.193 4.382 -8.252 1.00 93.56 378 ASN A N 1
ATOM 2890 C CA . ASN A 1 378 ? -4.389 5.780 -8.639 1.00 93.56 378 ASN A CA 1
ATOM 2891 C C . ASN A 1 378 ? -3.355 6.706 -7.979 1.00 93.56 378 ASN A C 1
ATOM 2893 O O . ASN A 1 378 ? -2.736 7.509 -8.675 1.00 93.56 378 ASN A O 1
ATOM 2897 N N . ASP A 1 379 ? -3.088 6.529 -6.684 1.00 95.12 379 ASP A N 1
ATOM 2898 C CA . ASP A 1 379 ? -2.090 7.304 -5.939 1.00 95.12 379 ASP A CA 1
ATOM 2899 C C . ASP A 1 379 ? -0.704 7.213 -6.618 1.00 95.12 379 ASP A C 1
ATOM 2901 O O . ASP A 1 379 ? -0.036 8.224 -6.822 1.00 95.12 379 ASP A O 1
ATOM 2905 N N . LEU A 1 380 ? -0.290 6.013 -7.057 1.00 96.44 380 LEU A N 1
ATOM 2906 C CA . LEU A 1 380 ? 0.977 5.772 -7.780 1.00 96.44 380 LEU A CA 1
ATOM 2907 C C . LEU A 1 380 ? 1.057 6.436 -9.164 1.00 96.44 380 LEU A C 1
ATOM 2909 O O . LEU A 1 380 ? 2.149 6.576 -9.719 1.00 96.44 380 LEU A O 1
ATOM 2913 N N . LEU A 1 381 ? -0.093 6.812 -9.720 1.00 95.94 381 LEU A N 1
ATOM 2914 C CA . LEU A 1 381 ? -0.247 7.525 -10.986 1.00 95.94 381 LEU A CA 1
ATOM 2915 C C . LEU A 1 381 ? -0.523 9.029 -10.770 1.00 95.94 381 LEU A C 1
ATOM 2917 O O . LEU A 1 381 ? -0.890 9.725 -11.719 1.00 95.94 381 LEU A O 1
ATOM 2921 N N . GLY A 1 382 ? -0.362 9.524 -9.537 1.00 93.69 382 GLY A N 1
ATOM 2922 C CA . GLY A 1 382 ? -0.459 10.941 -9.190 1.00 93.69 382 GLY A CA 1
ATOM 2923 C C . GLY A 1 382 ? -1.873 11.473 -8.966 1.00 93.69 382 GLY A C 1
ATOM 2924 O O . GLY A 1 382 ? -2.077 12.681 -9.072 1.00 93.69 382 GLY A O 1
ATOM 2925 N N . ASP A 1 383 ? -2.843 10.603 -8.676 1.00 93.12 383 ASP A N 1
ATOM 2926 C CA . ASP A 1 383 ? -4.211 11.017 -8.348 1.00 93.12 383 ASP A CA 1
ATOM 2927 C C . ASP A 1 383 ? -4.231 12.029 -7.184 1.00 93.12 383 ASP A C 1
ATOM 2929 O O . ASP A 1 383 ? -3.460 11.946 -6.222 1.00 93.12 383 ASP A O 1
ATOM 2933 N N . ASP A 1 384 ? -5.090 13.037 -7.308 1.00 93.06 384 ASP A N 1
ATOM 2934 C CA . ASP A 1 384 ? -5.231 14.144 -6.364 1.00 93.06 384 ASP A CA 1
ATOM 2935 C C . ASP A 1 384 ? -6.553 14.123 -5.593 1.00 93.06 384 ASP A C 1
ATOM 2937 O O . ASP A 1 384 ? -6.833 15.056 -4.847 1.00 93.06 384 ASP A O 1
ATOM 2941 N N . THR A 1 385 ? -7.340 13.063 -5.753 1.00 93.62 385 THR A N 1
ATOM 2942 C CA . THR A 1 385 ? -8.666 12.896 -5.165 1.00 93.62 385 THR A CA 1
ATOM 2943 C C . THR A 1 385 ? -8.743 11.616 -4.340 1.00 93.62 385 THR A C 1
ATOM 2945 O O . THR A 1 385 ? -9.130 11.655 -3.171 1.00 93.62 385 THR A O 1
ATOM 2948 N N . ASN A 1 386 ? -8.408 10.473 -4.940 1.00 93.69 386 ASN A N 1
ATOM 2949 C CA . ASN A 1 386 ? -8.513 9.169 -4.320 1.00 93.69 386 ASN A CA 1
ATOM 2950 C C . ASN A 1 386 ? -7.381 8.895 -3.311 1.00 93.69 386 ASN A C 1
ATOM 2952 O O . ASN A 1 386 ? -6.320 9.503 -3.370 1.00 93.69 386 ASN A O 1
ATOM 2956 N N . ILE A 1 387 ? -7.633 7.986 -2.354 1.00 94.81 387 ILE A N 1
ATOM 2957 C CA . ILE A 1 387 ? -6.610 7.457 -1.428 1.00 94.81 387 ILE A CA 1
ATOM 2958 C C . ILE A 1 387 ? -6.677 5.931 -1.263 1.00 94.81 387 ILE A C 1
ATOM 2960 O O . ILE A 1 387 ? -7.745 5.312 -1.335 1.00 94.81 387 ILE A O 1
ATOM 2964 N N . ALA A 1 388 ? -5.561 5.281 -0.944 1.00 93.19 388 ALA A N 1
ATOM 2965 C CA . ALA A 1 388 ? -5.561 3.858 -0.588 1.00 93.19 388 ALA A CA 1
ATOM 2966 C C . ALA A 1 388 ? -6.221 3.534 0.775 1.00 93.19 388 ALA A C 1
ATOM 2968 O O . ALA A 1 388 ? -6.785 2.446 0.935 1.00 93.19 388 ALA A O 1
ATOM 2969 N N . ALA A 1 389 ? -6.122 4.439 1.755 1.00 92.81 389 ALA A N 1
ATOM 2970 C CA . ALA A 1 389 ? -6.405 4.226 3.180 1.00 92.81 389 ALA A CA 1
ATOM 2971 C C . ALA A 1 389 ? -5.753 2.933 3.716 1.00 92.81 389 ALA A C 1
ATOM 2973 O O . ALA A 1 389 ? -6.415 1.921 3.983 1.00 92.81 389 ALA A O 1
ATOM 2974 N N . ASP A 1 390 ? -4.420 2.931 3.797 1.00 87.38 390 ASP A N 1
ATOM 2975 C CA . ASP A 1 390 ? -3.638 1.770 4.219 1.00 87.38 390 ASP A CA 1
ATOM 2976 C C . ASP A 1 390 ? -3.724 1.488 5.737 1.00 87.38 390 ASP A C 1
ATOM 2978 O O . ASP A 1 390 ? -4.311 2.246 6.504 1.00 87.38 390 ASP A O 1
ATOM 2982 N N . MET A 1 391 ? -3.144 0.367 6.185 1.00 90.75 391 MET A N 1
ATOM 2983 C CA . MET A 1 391 ? -3.294 -0.070 7.578 1.00 90.75 391 MET A CA 1
ATOM 2984 C C . MET A 1 391 ? -2.637 0.858 8.593 1.00 90.75 391 MET A C 1
ATOM 2986 O O . MET A 1 391 ? -3.161 1.017 9.688 1.00 90.75 391 MET A O 1
ATOM 2990 N N . HIS A 1 392 ? -1.506 1.467 8.258 1.00 91.56 392 HIS A N 1
ATOM 2991 C CA . HIS A 1 392 ? -0.782 2.332 9.176 1.00 91.56 392 HIS A CA 1
ATOM 2992 C C . HIS A 1 392 ? -1.476 3.683 9.290 1.00 91.56 392 HIS A C 1
ATOM 2994 O O . HIS A 1 392 ? -1.638 4.183 10.400 1.00 91.56 392 HIS A O 1
ATOM 3000 N N . PHE A 1 393 ? -1.986 4.210 8.173 1.00 92.50 393 PHE A N 1
ATOM 3001 C CA . PHE A 1 393 ? -2.890 5.356 8.183 1.00 92.50 393 PHE A CA 1
ATOM 3002 C C . PHE A 1 393 ? -4.115 5.091 9.072 1.00 92.50 393 PHE A C 1
ATOM 3004 O O . PHE A 1 393 ? -4.423 5.879 9.964 1.00 92.50 393 PHE A O 1
ATOM 3011 N N . MET A 1 394 ? -4.760 3.931 8.911 1.00 93.75 394 MET A N 1
ATOM 3012 C CA . MET A 1 394 ? -5.927 3.552 9.714 1.00 93.75 394 MET A CA 1
ATOM 3013 C C . MET A 1 394 ? -5.622 3.375 11.202 1.00 93.75 394 MET A C 1
ATOM 3015 O O . MET A 1 394 ? -6.381 3.862 12.040 1.00 93.75 394 MET A O 1
ATOM 3019 N N . ARG A 1 395 ? -4.510 2.715 11.540 1.00 94.25 395 ARG A N 1
ATOM 3020 C CA . ARG A 1 395 ? -4.055 2.560 12.927 1.00 94.25 395 ARG A CA 1
ATOM 3021 C C . ARG A 1 395 ? -3.779 3.910 13.565 1.00 94.25 395 ARG A C 1
ATOM 3023 O O . ARG A 1 395 ? -4.264 4.145 14.663 1.00 94.25 395 ARG A O 1
ATOM 3030 N N . MET A 1 396 ? -3.070 4.799 12.870 1.00 94.38 396 MET A N 1
ATOM 3031 C CA . MET A 1 396 ? -2.770 6.140 13.370 1.00 94.38 396 MET A CA 1
ATOM 3032 C C . MET A 1 396 ? -4.060 6.913 13.665 1.00 94.38 396 MET A C 1
ATOM 3034 O O . MET A 1 396 ? -4.208 7.428 14.771 1.00 94.38 396 MET A O 1
ATOM 3038 N N . LEU A 1 397 ? -5.030 6.914 12.743 1.00 94.12 397 LEU A N 1
ATOM 3039 C CA . LEU A 1 397 ? -6.325 7.567 12.972 1.00 94.12 397 LEU A CA 1
ATOM 3040 C C . LEU A 1 397 ? -7.097 6.943 14.139 1.00 94.12 397 LEU A C 1
ATOM 3042 O O . LEU A 1 397 ? -7.668 7.669 14.948 1.00 94.12 397 LEU A O 1
ATOM 3046 N N . GLY A 1 398 ? -7.099 5.612 14.252 1.00 94.75 398 GLY A N 1
ATOM 3047 C CA . GLY A 1 398 ? -7.747 4.912 15.360 1.00 94.75 398 GLY A CA 1
ATOM 3048 C C . GLY A 1 398 ? -7.116 5.238 16.712 1.00 94.75 398 GLY A C 1
ATOM 3049 O O . GLY A 1 398 ? -7.834 5.552 17.656 1.00 94.75 398 GLY A O 1
ATOM 3050 N N . MET A 1 399 ? -5.784 5.230 16.786 1.00 94.62 399 MET A N 1
ATOM 3051 C CA . MET A 1 399 ? -5.016 5.602 17.978 1.00 94.62 399 MET A CA 1
ATOM 3052 C C . MET A 1 399 ? -5.285 7.054 18.380 1.00 94.62 399 MET A C 1
ATOM 3054 O O . MET A 1 399 ? -5.562 7.329 19.546 1.00 94.62 399 MET A O 1
ATOM 3058 N N . ALA A 1 400 ? -5.259 7.967 17.405 1.00 93.75 400 ALA A N 1
ATOM 3059 C CA . ALA A 1 400 ? -5.466 9.392 17.619 1.00 93.75 400 ALA A CA 1
ATOM 3060 C C . ALA A 1 400 ? -6.900 9.731 18.052 1.00 93.75 400 ALA A C 1
ATOM 3062 O O . ALA A 1 400 ? -7.100 10.573 18.925 1.00 93.75 400 ALA A O 1
ATOM 3063 N N . ASP A 1 401 ? -7.906 9.064 17.478 1.00 95.00 401 ASP A N 1
ATOM 3064 C CA . ASP A 1 401 ? -9.291 9.210 17.922 1.00 95.00 401 ASP A CA 1
ATOM 3065 C C . ASP A 1 401 ? -9.519 8.551 19.292 1.00 95.00 401 ASP A C 1
ATOM 3067 O O . ASP A 1 401 ? -10.224 9.104 20.137 1.00 95.00 401 ASP A O 1
ATOM 3071 N N . GLY A 1 402 ? -8.943 7.373 19.527 1.00 94.44 402 GLY A N 1
ATOM 3072 C CA . GLY A 1 402 ? -9.084 6.637 20.779 1.00 94.44 402 GLY A CA 1
ATOM 3073 C C . GLY A 1 402 ? -10.458 5.987 20.989 1.00 94.44 402 GLY A C 1
ATOM 3074 O O . GLY A 1 402 ? -10.720 5.457 22.069 1.00 94.44 402 GLY A O 1
ATOM 3075 N N . GLY A 1 403 ? -11.359 6.013 20.004 1.00 95.44 403 GLY A N 1
ATOM 3076 C CA . GLY A 1 403 ? -12.694 5.432 20.117 1.00 95.44 403 GLY A CA 1
ATOM 3077 C C . GLY A 1 403 ? -12.693 3.902 20.132 1.00 95.44 403 GLY A C 1
ATOM 3078 O O . GLY A 1 403 ? -11.980 3.246 19.375 1.00 95.44 403 GLY A O 1
ATOM 3079 N N . VAL A 1 404 ? -13.548 3.299 20.963 1.00 96.56 404 VAL A N 1
ATOM 3080 C CA . VAL A 1 404 ? -13.673 1.830 21.059 1.00 96.56 404 VAL A CA 1
ATOM 3081 C C . VAL A 1 404 ? -14.182 1.168 19.768 1.00 96.56 404 VAL A C 1
ATOM 3083 O O . VAL A 1 404 ? -13.933 -0.009 19.520 1.00 96.56 404 VAL A O 1
ATOM 3086 N N . ASP A 1 405 ? -14.874 1.919 18.915 1.00 94.81 405 ASP A N 1
ATOM 3087 C CA . ASP A 1 405 ? -15.368 1.494 17.598 1.00 94.81 405 ASP A CA 1
ATOM 3088 C C . ASP A 1 405 ? -14.270 1.477 16.511 1.00 94.81 405 ASP A C 1
ATOM 3090 O O . ASP A 1 405 ? -14.517 0.993 15.399 1.00 94.81 405 ASP A O 1
ATOM 3094 N N . PHE A 1 406 ? -13.056 1.939 16.833 1.00 96.06 406 PHE A N 1
ATOM 3095 C CA . PHE A 1 406 ? -11.835 1.734 16.051 1.00 96.06 406 PHE A CA 1
ATOM 3096 C C . PHE A 1 406 ? -11.055 0.479 16.447 1.00 96.06 406 PHE A C 1
ATOM 3098 O O . PHE A 1 406 ? -10.093 0.141 15.759 1.00 96.06 406 PHE A O 1
ATOM 3105 N N . LEU A 1 407 ? -11.450 -0.239 17.501 1.00 97.31 407 LEU A N 1
ATOM 3106 C CA . LEU A 1 407 ? -10.765 -1.469 17.890 1.00 97.31 407 LEU A CA 1
ATOM 3107 C C . LEU A 1 407 ? -10.928 -2.564 16.828 1.00 97.31 407 LEU A C 1
ATOM 3109 O O . LEU A 1 407 ? -11.957 -2.679 16.155 1.00 97.31 407 LEU A O 1
ATOM 3113 N N . SER A 1 408 ? -9.889 -3.382 16.692 1.00 96.50 408 SER A N 1
ATOM 3114 C CA . SER A 1 408 ? -9.829 -4.490 15.745 1.00 96.50 408 SER A CA 1
ATOM 3115 C C . SER A 1 408 ? -10.753 -5.636 16.163 1.00 96.50 408 SER A C 1
ATOM 3117 O O . SER A 1 408 ? -10.931 -5.948 17.344 1.00 96.50 408 SER A O 1
ATOM 3119 N N . ASP A 1 409 ? -11.345 -6.300 15.176 1.00 95.81 409 ASP A N 1
ATOM 3120 C CA . ASP A 1 409 ? -12.132 -7.519 15.365 1.00 95.81 409 ASP A CA 1
ATOM 3121 C C . ASP A 1 409 ? -11.270 -8.794 15.387 1.00 95.81 409 ASP A C 1
ATOM 3123 O O . ASP A 1 409 ? -11.778 -9.881 15.669 1.00 95.81 409 ASP A O 1
ATOM 3127 N N . LYS A 1 410 ? -9.968 -8.656 15.119 1.00 94.25 410 LYS A N 1
ATOM 3128 C CA . LYS A 1 410 ? -8.993 -9.746 14.985 1.00 94.25 410 LYS A CA 1
ATOM 3129 C C . LYS A 1 410 ? -7.588 -9.308 15.411 1.00 94.25 410 LYS A C 1
ATOM 3131 O O . LYS A 1 410 ? -6.609 -9.595 14.727 1.00 94.25 410 LYS A O 1
ATOM 3136 N N . ALA A 1 411 ? -7.481 -8.583 16.523 1.00 94.88 411 ALA A N 1
ATOM 3137 C CA . ALA A 1 411 ? -6.195 -8.093 17.007 1.00 94.88 411 ALA A CA 1
ATOM 3138 C C . ALA A 1 411 ? -5.248 -9.263 17.306 1.00 94.88 411 ALA A C 1
ATOM 3140 O O . ALA A 1 411 ? -5.603 -10.184 18.045 1.00 94.88 411 ALA A O 1
ATOM 3141 N N . ALA A 1 412 ? -4.040 -9.212 16.750 1.00 91.19 412 ALA A N 1
ATOM 3142 C CA . ALA A 1 412 ? -2.948 -10.111 17.099 1.00 91.19 412 ALA A CA 1
ATOM 3143 C C . ALA A 1 412 ? -2.076 -9.408 18.146 1.00 91.19 412 ALA A C 1
ATOM 3145 O O . ALA A 1 412 ? -1.338 -8.472 17.831 1.00 91.19 412 ALA A O 1
ATOM 3146 N N . LEU A 1 413 ? -2.216 -9.806 19.409 1.00 91.94 413 LEU A N 1
ATOM 3147 C CA . LEU A 1 413 ? -1.471 -9.215 20.520 1.00 91.94 413 LEU A CA 1
ATOM 3148 C C . LEU A 1 413 ? -0.297 -10.120 20.899 1.00 91.94 413 LEU A C 1
ATOM 3150 O O . LEU A 1 413 ? -0.444 -11.341 20.933 1.00 91.94 413 LEU A O 1
ATOM 3154 N N . SER A 1 414 ? 0.851 -9.520 21.228 1.00 90.88 414 SER A N 1
ATOM 3155 C CA . SER A 1 414 ? 1.948 -10.241 21.880 1.00 90.88 414 SER A CA 1
ATOM 3156 C C . SER A 1 414 ? 1.496 -10.803 23.233 1.00 90.88 414 SER A C 1
ATOM 3158 O O . SER A 1 414 ? 0.478 -10.378 23.787 1.00 90.88 414 SER A O 1
ATOM 3160 N N . ILE A 1 415 ? 2.269 -11.736 23.794 1.00 90.00 415 ILE A N 1
ATOM 3161 C CA . ILE A 1 415 ? 2.004 -12.285 25.134 1.00 90.00 415 ILE A CA 1
ATOM 3162 C C . ILE A 1 415 ? 1.938 -11.153 26.171 1.00 90.00 415 ILE A C 1
ATOM 3164 O O . ILE A 1 415 ? 1.003 -11.107 26.971 1.00 90.00 415 ILE A O 1
ATOM 3168 N N . ASP A 1 416 ? 2.862 -10.195 26.093 1.00 93.31 416 ASP A N 1
ATOM 3169 C CA . ASP A 1 416 ? 2.908 -9.043 26.997 1.00 93.31 416 ASP A CA 1
ATOM 3170 C C . ASP A 1 416 ? 1.690 -8.131 26.826 1.00 93.31 416 ASP A C 1
ATOM 3172 O O . ASP A 1 416 ? 1.064 -7.743 27.813 1.00 93.31 416 ASP A O 1
ATOM 3176 N N . ASN A 1 417 ? 1.292 -7.842 25.583 1.00 95.00 417 ASN A N 1
ATOM 3177 C CA . ASN A 1 417 ? 0.108 -7.028 25.312 1.00 95.00 417 ASN A CA 1
ATOM 3178 C C . ASN A 1 417 ? -1.169 -7.734 25.777 1.00 95.00 417 ASN A C 1
ATOM 3180 O O . ASN A 1 417 ? -2.043 -7.110 26.372 1.00 95.00 417 ASN A O 1
ATOM 3184 N N . MET A 1 418 ? -1.271 -9.048 25.577 1.00 94.94 418 MET A N 1
ATOM 3185 C CA . MET A 1 418 ? -2.390 -9.835 26.089 1.00 94.94 418 MET A CA 1
ATOM 3186 C C . MET A 1 418 ? -2.434 -9.813 27.622 1.00 94.94 418 MET A C 1
ATOM 3188 O O . MET A 1 418 ? -3.510 -9.673 28.201 1.00 94.94 418 MET A O 1
ATOM 3192 N N . SER A 1 419 ? -1.280 -9.910 28.288 1.00 94.56 419 SER A N 1
ATOM 3193 C CA . SER A 1 419 ? -1.180 -9.803 29.747 1.00 94.56 419 SER A CA 1
ATOM 3194 C C . SER A 1 419 ? -1.676 -8.442 30.246 1.00 94.56 419 SER A C 1
ATOM 3196 O O . SER A 1 419 ? -2.511 -8.385 31.150 1.00 94.56 419 SER A O 1
ATOM 3198 N N . GLN A 1 420 ? -1.262 -7.351 29.594 1.00 95.75 420 GLN A N 1
ATOM 3199 C CA . GLN A 1 420 ? -1.737 -5.997 29.899 1.00 95.75 420 GLN A CA 1
ATOM 3200 C C . GLN A 1 420 ? -3.255 -5.867 29.722 1.00 95.75 420 GLN A C 1
ATOM 3202 O O . GLN A 1 420 ? -3.942 -5.344 30.598 1.00 95.75 420 GLN A O 1
ATOM 3207 N N . VAL A 1 421 ? -3.803 -6.412 28.635 1.00 96.12 421 VAL A N 1
ATOM 3208 C CA . VAL A 1 421 ? -5.248 -6.407 28.363 1.00 96.12 421 VAL A CA 1
ATOM 3209 C C . VAL A 1 421 ? -6.028 -7.213 29.409 1.00 96.12 421 VAL A C 1
ATOM 3211 O O . VAL A 1 421 ? -7.063 -6.759 29.897 1.00 96.12 421 VAL A O 1
ATOM 3214 N N . VAL A 1 422 ? -5.532 -8.387 29.809 1.00 96.31 422 VAL A N 1
ATOM 3215 C CA . VAL A 1 422 ? -6.139 -9.190 30.886 1.00 96.31 422 VAL A CA 1
ATOM 3216 C C . VAL A 1 422 ? -6.039 -8.477 32.234 1.00 96.31 422 VAL A C 1
ATOM 3218 O O . VAL A 1 422 ? -6.989 -8.535 33.012 1.00 96.31 422 VAL A O 1
ATOM 3221 N N . SER A 1 423 ? -4.934 -7.784 32.507 1.00 96.81 423 SER A N 1
ATOM 3222 C CA . SER A 1 423 ? -4.771 -6.986 33.723 1.00 96.81 423 SER A CA 1
ATOM 3223 C C . SER A 1 423 ? -5.752 -5.812 33.772 1.00 96.81 423 SER A C 1
ATOM 3225 O O . SER A 1 423 ? -6.282 -5.516 34.838 1.00 96.81 423 SER A O 1
ATOM 3227 N N . ALA A 1 424 ? -6.009 -5.159 32.636 1.00 96.75 424 ALA A N 1
ATOM 3228 C CA . ALA A 1 424 ? -6.885 -3.992 32.561 1.00 96.75 424 ALA A CA 1
ATOM 3229 C C . ALA A 1 424 ? -8.378 -4.355 32.653 1.00 96.75 424 ALA A C 1
ATOM 3231 O O . ALA A 1 424 ? -9.129 -3.711 33.382 1.00 96.75 424 ALA A O 1
ATOM 3232 N N . TYR A 1 425 ? -8.819 -5.403 31.947 1.00 97.00 425 TYR A N 1
ATOM 3233 C CA . TYR A 1 425 ? -10.251 -5.730 31.808 1.00 97.00 425 TYR A CA 1
ATOM 3234 C C . TYR A 1 425 ? -10.671 -7.028 32.515 1.00 97.00 425 TYR A C 1
ATOM 3236 O O . TYR A 1 425 ? -11.837 -7.437 32.468 1.00 97.00 425 TYR A O 1
ATOM 3244 N N . GLY A 1 426 ? -9.730 -7.691 33.185 1.00 96.88 426 GLY A N 1
ATOM 3245 C CA . GLY A 1 426 ? -9.955 -8.931 33.912 1.00 96.88 426 GLY A CA 1
ATOM 3246 C C . GLY A 1 426 ? -10.147 -10.162 33.012 1.00 96.88 426 GLY A C 1
ATOM 3247 O O . GLY A 1 426 ? -10.096 -10.097 31.781 1.00 96.88 426 GLY A O 1
ATOM 3248 N N . PRO A 1 427 ? -10.422 -11.336 33.610 1.00 96.19 427 PRO A N 1
ATOM 3249 C CA . PRO A 1 427 ? -10.453 -12.613 32.893 1.00 96.19 427 PRO A CA 1
ATOM 3250 C C . PRO A 1 427 ? -11.585 -12.730 31.863 1.00 96.19 427 PRO A C 1
ATOM 3252 O O . PRO A 1 427 ? -11.497 -13.568 30.966 1.00 96.19 427 PRO A O 1
ATOM 3255 N N . LYS A 1 428 ? -12.628 -11.888 31.944 1.00 96.50 428 LYS A N 1
ATOM 3256 C CA . LYS A 1 428 ? -13.753 -11.882 30.989 1.00 96.50 428 LYS A CA 1
ATOM 3257 C C . LYS A 1 428 ? -13.294 -11.634 29.553 1.00 96.50 428 LYS A C 1
ATOM 3259 O O . LYS A 1 428 ? -13.927 -12.135 28.625 1.00 96.50 428 LYS A O 1
ATOM 3264 N N . ILE A 1 429 ? -12.178 -10.924 29.369 1.00 96.75 429 ILE A N 1
ATOM 3265 C CA . ILE A 1 429 ? -11.641 -10.623 28.044 1.00 96.75 429 ILE A CA 1
ATOM 3266 C C . ILE A 1 429 ? -11.200 -11.885 27.279 1.00 96.75 429 ILE A C 1
ATOM 3268 O O . ILE A 1 429 ? -11.265 -11.929 26.052 1.00 96.75 429 ILE A O 1
ATOM 3272 N N . LYS A 1 430 ? -10.856 -12.966 27.995 1.00 95.56 430 LYS A N 1
ATOM 3273 C CA . LYS A 1 430 ? -10.447 -14.244 27.393 1.00 95.56 430 LYS A CA 1
ATOM 3274 C C . LYS A 1 430 ? -11.557 -14.900 26.566 1.00 95.56 430 LYS A C 1
ATOM 3276 O O . LYS A 1 430 ? -11.249 -15.644 25.644 1.00 95.56 430 LYS A O 1
ATOM 3281 N N . LYS A 1 431 ? -12.836 -14.579 26.823 1.00 97.56 431 LYS A N 1
ATOM 3282 C CA . LYS A 1 431 ? -13.983 -15.054 26.021 1.00 97.56 431 LYS A CA 1
ATOM 3283 C C . LYS A 1 431 ? -13.910 -14.603 24.553 1.00 97.56 431 LYS A C 1
ATOM 3285 O O . LYS A 1 431 ? -14.544 -15.209 23.696 1.00 97.56 431 LYS A O 1
ATOM 3290 N N . TYR A 1 432 ? -13.158 -13.541 24.267 1.00 97.88 432 TYR A N 1
ATOM 3291 C CA . TYR A 1 432 ? -13.016 -12.965 22.929 1.00 97.88 432 TYR A CA 1
ATOM 3292 C C . TYR A 1 432 ? -11.750 -13.430 22.205 1.00 97.88 432 TYR A C 1
ATOM 3294 O O . TYR A 1 432 ? -11.506 -12.988 21.083 1.00 97.88 432 TYR A O 1
ATOM 3302 N N . VAL A 1 433 ? -10.948 -14.297 22.832 1.00 96.88 433 VAL A N 1
ATOM 3303 C CA . VAL A 1 433 ? -9.739 -14.872 22.239 1.00 96.88 433 VAL A CA 1
ATOM 3304 C C . VAL A 1 433 ? -10.116 -16.122 21.452 1.00 96.88 433 VAL A C 1
ATOM 3306 O O . VAL A 1 433 ? -10.821 -16.997 21.947 1.00 96.88 433 VAL A O 1
ATOM 3309 N N . THR A 1 434 ? -9.638 -16.208 20.216 1.00 95.50 434 THR A N 1
ATOM 3310 C CA . THR A 1 434 ? -9.733 -17.398 19.369 1.00 95.50 434 THR A CA 1
ATOM 3311 C C . THR A 1 434 ? -8.329 -17.867 19.038 1.00 95.50 434 THR A C 1
ATOM 3313 O O . THR A 1 434 ? -7.534 -17.086 18.515 1.00 95.50 434 THR A O 1
ATOM 3316 N N . THR A 1 435 ? -8.049 -19.140 19.304 1.00 93.12 435 THR A N 1
ATOM 3317 C CA . THR A 1 435 ? -6.786 -19.790 18.949 1.00 93.12 435 THR A CA 1
ATOM 3318 C C . THR A 1 435 ? -7.033 -20.788 17.826 1.00 93.12 435 THR A C 1
ATOM 3320 O O . THR A 1 435 ? -7.991 -21.559 17.871 1.00 93.12 435 THR A O 1
ATOM 3323 N N . ARG A 1 436 ? -6.181 -20.770 16.804 1.00 89.25 436 ARG A N 1
ATOM 3324 C CA . ARG A 1 436 ? -6.174 -21.758 15.718 1.00 89.25 436 ARG A CA 1
ATOM 3325 C C . ARG A 1 436 ? -4.750 -22.229 15.451 1.00 89.25 436 ARG A C 1
ATOM 3327 O O . ARG A 1 436 ? -3.797 -21.518 15.744 1.00 89.25 436 ARG A O 1
ATOM 3334 N N . GLN A 1 437 ? -4.631 -23.392 14.829 1.00 85.94 437 GLN A N 1
ATOM 3335 C CA . GLN A 1 437 ? -3.359 -23.949 14.384 1.00 85.94 437 GLN A CA 1
ATOM 3336 C C . GLN A 1 437 ? -3.062 -23.505 12.947 1.00 85.94 437 GLN A C 1
ATOM 3338 O O . GLN A 1 437 ? -3.865 -23.730 12.040 1.00 85.94 437 GLN A O 1
ATOM 3343 N N . VAL A 1 438 ? -1.909 -22.874 12.728 1.00 75.75 438 VAL A N 1
ATOM 3344 C CA . VAL A 1 438 ? -1.402 -22.484 11.405 1.00 75.75 438 VAL A CA 1
ATOM 3345 C C . VAL A 1 438 ? -0.012 -23.083 11.247 1.00 75.75 438 VAL A C 1
ATOM 3347 O O . VAL A 1 438 ? 0.904 -22.728 11.980 1.00 75.75 438 VAL A O 1
ATOM 3350 N N . ASN A 1 439 ? 0.150 -24.016 10.304 1.00 76.62 439 ASN A N 1
ATOM 3351 C CA . ASN A 1 439 ? 1.413 -24.733 10.075 1.00 76.62 439 ASN A CA 1
ATOM 3352 C C . ASN A 1 439 ? 2.000 -25.370 11.356 1.00 76.62 439 ASN A C 1
ATOM 3354 O O . ASN A 1 439 ? 3.208 -25.326 11.576 1.00 76.62 439 ASN A O 1
ATOM 3358 N N . GLY A 1 440 ? 1.141 -25.925 12.219 1.00 85.00 440 GLY A N 1
ATOM 3359 C CA . GLY A 1 440 ? 1.552 -26.552 13.482 1.00 85.00 440 GLY A CA 1
ATOM 3360 C C . GLY A 1 440 ? 1.922 -25.575 14.605 1.00 85.00 440 GLY A C 1
ATOM 3361 O O . GLY A 1 440 ? 2.454 -26.007 15.625 1.00 85.00 440 GLY A O 1
ATOM 3362 N N . LYS A 1 441 ? 1.671 -24.270 14.428 1.00 84.31 441 LYS A N 1
ATOM 3363 C CA . LYS A 1 441 ? 1.835 -23.250 15.469 1.00 84.31 441 LYS A CA 1
ATOM 3364 C C . LYS A 1 441 ? 0.486 -22.699 15.910 1.00 84.31 441 LYS A C 1
ATOM 3366 O O . LYS A 1 441 ? -0.363 -22.381 15.073 1.00 84.31 441 LYS A O 1
ATOM 3371 N N . ASP A 1 442 ? 0.323 -22.533 17.220 1.00 86.50 442 ASP A N 1
ATOM 3372 C CA . ASP A 1 442 ? -0.826 -21.834 17.781 1.00 86.50 442 ASP A CA 1
ATOM 3373 C C . ASP A 1 442 ? -0.744 -20.340 17.506 1.00 86.50 442 ASP A C 1
ATOM 3375 O O . ASP A 1 442 ? 0.274 -19.673 17.681 1.00 86.50 442 ASP A O 1
ATOM 3379 N N . VAL A 1 443 ? -1.879 -19.828 17.076 1.00 84.94 443 VAL A N 1
ATOM 3380 C CA . VAL A 1 443 ? -2.066 -18.490 16.559 1.00 84.94 443 VAL A CA 1
ATOM 3381 C C . VAL A 1 443 ? -3.316 -17.955 17.249 1.00 84.94 443 VAL A C 1
ATOM 3383 O O . VAL A 1 443 ? -4.398 -18.519 17.075 1.00 84.94 443 VAL A O 1
ATOM 3386 N N . SER A 1 444 ? -3.175 -16.908 18.066 1.00 91.06 444 SER A N 1
ATOM 3387 C CA . SER A 1 444 ? -4.263 -16.378 18.895 1.00 91.06 444 SER A CA 1
ATOM 3388 C C . SER A 1 444 ? -4.611 -14.943 18.524 1.00 91.06 444 SER A C 1
ATOM 3390 O O . SER A 1 444 ? -3.789 -14.041 18.642 1.00 91.06 444 SER A O 1
ATOM 3392 N N . THR A 1 445 ? -5.871 -14.723 18.158 1.00 94.69 445 THR A N 1
ATOM 3393 C CA . THR A 1 445 ? -6.427 -13.392 17.882 1.00 94.69 445 THR A CA 1
ATOM 3394 C C . THR A 1 445 ? -7.513 -13.047 18.889 1.00 94.69 445 THR A C 1
ATOM 3396 O O . THR A 1 445 ? -8.231 -13.938 19.342 1.00 94.69 445 THR A O 1
ATOM 3399 N N . ILE A 1 446 ? -7.692 -11.765 19.196 1.00 96.81 446 ILE A N 1
ATOM 3400 C CA . ILE A 1 446 ? -8.746 -11.273 20.087 1.00 96.81 446 ILE A CA 1
ATOM 3401 C C . ILE A 1 446 ? -9.686 -10.301 19.369 1.00 96.81 446 ILE A C 1
ATOM 3403 O O . ILE A 1 446 ? -9.254 -9.366 18.698 1.00 96.81 446 ILE A O 1
ATOM 3407 N N . ASN A 1 447 ? -10.994 -10.504 19.544 1.00 97.88 447 ASN A N 1
ATOM 3408 C CA . ASN A 1 447 ? -12.023 -9.616 19.008 1.00 97.88 447 ASN A CA 1
ATOM 3409 C C . ASN A 1 447 ? -12.314 -8.459 19.980 1.00 97.88 447 ASN A C 1
ATOM 3411 O O . ASN A 1 447 ? -13.295 -8.483 20.730 1.00 97.88 447 ASN A O 1
ATOM 3415 N N . LEU A 1 448 ? -11.436 -7.450 19.975 1.00 98.00 448 LEU A N 1
ATOM 3416 C CA . LEU A 1 448 ? -11.537 -6.269 20.842 1.00 98.00 448 LEU A CA 1
ATOM 3417 C C . LEU A 1 448 ? -12.787 -5.443 20.530 1.00 98.00 448 LEU A C 1
ATOM 3419 O O . LEU A 1 448 ? -13.472 -4.994 21.446 1.00 98.00 448 LEU A O 1
ATOM 3423 N N . LYS A 1 449 ? -13.153 -5.326 19.250 1.00 96.94 449 LYS A N 1
ATOM 3424 C CA . LYS A 1 449 ? -14.395 -4.665 18.827 1.00 96.94 449 LYS A CA 1
ATOM 3425 C C . LYS A 1 449 ? -15.628 -5.276 19.490 1.00 96.94 449 LYS A C 1
ATOM 3427 O O . LYS A 1 449 ? -16.484 -4.564 20.011 1.00 96.94 449 LYS A O 1
ATOM 3432 N N . LYS A 1 450 ? -15.730 -6.608 19.495 1.00 97.75 450 LYS A N 1
ATOM 3433 C CA . LYS A 1 450 ? -16.844 -7.301 20.144 1.00 97.75 450 LYS A CA 1
ATOM 3434 C C . LYS A 1 450 ? -16.794 -7.140 21.663 1.00 97.75 450 LYS A C 1
ATOM 3436 O O . LYS A 1 450 ? -17.839 -6.931 22.268 1.00 97.75 450 LYS A O 1
ATOM 3441 N N . ALA A 1 451 ? -15.611 -7.208 22.271 1.00 98.00 451 ALA A N 1
ATOM 3442 C CA . ALA A 1 451 ? -15.460 -6.983 23.706 1.00 98.00 451 ALA A CA 1
ATOM 3443 C C . ALA A 1 451 ? -15.918 -5.575 24.131 1.00 98.00 451 ALA A C 1
ATOM 3445 O O . ALA A 1 451 ? -16.571 -5.432 25.165 1.00 98.00 451 ALA A O 1
ATOM 3446 N N . ALA A 1 452 ? -15.640 -4.551 23.323 1.00 97.69 452 ALA A N 1
ATOM 3447 C CA . ALA A 1 452 ? -16.166 -3.205 23.528 1.00 97.69 452 ALA A CA 1
ATOM 3448 C C . ALA A 1 452 ? -17.691 -3.137 23.375 1.00 97.69 452 ALA A C 1
ATOM 3450 O O . ALA A 1 452 ? -18.369 -2.612 24.255 1.00 97.69 452 ALA A O 1
ATOM 3451 N N . ASN A 1 453 ? -18.246 -3.728 22.311 1.00 97.12 453 ASN A N 1
ATOM 3452 C CA . ASN A 1 453 ? -19.698 -3.758 22.087 1.00 97.12 453 ASN A CA 1
ATOM 3453 C C . ASN A 1 453 ? -20.464 -4.468 23.214 1.00 97.12 453 ASN A C 1
ATOM 3455 O O . ASN A 1 453 ? -21.575 -4.073 23.553 1.00 97.12 453 ASN A O 1
ATOM 3459 N N . ASP A 1 454 ? -19.866 -5.501 23.809 1.00 97.75 454 ASP A N 1
ATOM 3460 C CA . ASP A 1 454 ? -20.431 -6.229 24.947 1.00 97.75 454 ASP A CA 1
ATOM 3461 C C . ASP A 1 454 ? -20.182 -5.501 26.298 1.00 97.75 454 ASP A C 1
ATOM 3463 O O . ASP A 1 454 ? -20.540 -6.014 27.359 1.00 97.75 454 ASP A O 1
ATOM 3467 N N . GLY A 1 455 ? -19.557 -4.315 26.285 1.00 97.12 455 GLY A N 1
ATOM 3468 C CA . GLY A 1 455 ? -19.323 -3.465 27.458 1.00 97.12 455 GLY A CA 1
ATOM 3469 C C . GLY A 1 455 ? -18.167 -3.898 28.366 1.00 97.12 455 GLY A C 1
ATOM 3470 O O . GLY A 1 455 ? -18.063 -3.407 29.494 1.00 97.12 455 GLY A O 1
ATOM 3471 N N . VAL A 1 456 ? -17.312 -4.819 27.906 1.00 97.75 456 VAL A N 1
ATOM 3472 C CA . VAL A 1 456 ? -16.126 -5.287 28.647 1.00 97.75 456 VAL A CA 1
ATOM 3473 C C . VAL A 1 456 ? -14.997 -4.264 28.567 1.00 97.75 456 VAL A C 1
ATOM 3475 O O . VAL A 1 456 ? -14.371 -3.972 29.582 1.00 97.75 456 VAL A O 1
ATOM 3478 N N . ILE A 1 457 ? -14.772 -3.692 27.383 1.00 97.94 457 ILE A N 1
ATOM 3479 C CA . ILE A 1 457 ? -13.821 -2.597 27.171 1.00 97.94 457 ILE A CA 1
ATOM 3480 C C . ILE A 1 457 ? -14.595 -1.279 27.215 1.00 97.94 457 ILE A C 1
ATOM 3482 O O . ILE A 1 457 ? -15.518 -1.083 26.426 1.00 97.94 457 ILE A O 1
ATOM 3486 N N . LYS A 1 458 ? -14.223 -0.384 28.134 1.00 93.50 458 LYS A N 1
ATOM 3487 C CA . LYS A 1 458 ? -14.872 0.929 28.321 1.00 93.50 458 LYS A CA 1
ATOM 3488 C C . LYS A 1 458 ? -13.937 2.111 28.089 1.00 93.50 458 LYS A C 1
ATOM 3490 O O . LYS A 1 458 ? -14.404 3.203 27.789 1.00 93.50 458 LYS A O 1
ATOM 3495 N N . ASP A 1 459 ? -12.640 1.882 28.214 1.00 94.75 459 ASP A N 1
ATOM 3496 C CA . ASP A 1 459 ? -11.574 2.827 27.913 1.00 94.75 459 ASP A CA 1
ATOM 3497 C C . ASP A 1 459 ? -10.582 2.162 26.956 1.00 94.75 459 ASP A C 1
ATOM 3499 O O . ASP A 1 459 ? -10.501 0.936 26.915 1.00 94.75 459 ASP A O 1
ATOM 3503 N N . THR A 1 460 ? -9.847 2.951 26.177 1.00 96.94 460 THR A N 1
ATOM 3504 C CA . THR A 1 460 ? -8.861 2.441 25.211 1.00 96.94 460 THR A CA 1
ATOM 3505 C C . THR A 1 460 ? -7.418 2.732 25.609 1.00 96.94 460 THR A C 1
ATOM 3507 O O . THR A 1 460 ? -6.501 2.461 24.835 1.00 96.94 460 THR A O 1
ATOM 3510 N N . THR A 1 461 ? -7.192 3.259 26.813 1.00 95.88 461 THR A N 1
ATOM 3511 C CA . THR A 1 461 ? -5.867 3.678 27.288 1.00 95.88 461 THR A CA 1
ATOM 3512 C C . THR A 1 461 ? -4.824 2.553 27.207 1.00 95.88 461 THR A C 1
ATOM 3514 O O . THR A 1 461 ? -3.734 2.817 26.697 1.00 95.88 461 THR A O 1
ATOM 3517 N N . PRO A 1 462 ? -5.127 1.292 27.589 1.00 96.06 462 PRO A N 1
ATOM 3518 C CA . PRO A 1 462 ? -4.198 0.172 27.433 1.00 96.06 462 PRO A CA 1
ATOM 3519 C C . PRO A 1 462 ? -3.755 -0.091 25.991 1.00 96.06 462 PRO A C 1
ATOM 3521 O O . PRO A 1 462 ? -2.690 -0.655 25.782 1.00 96.06 462 PRO A O 1
ATOM 3524 N N . PHE A 1 463 ? -4.538 0.306 24.986 1.00 96.69 463 PHE A N 1
ATOM 3525 C CA . PHE A 1 463 ? -4.246 0.011 23.580 1.00 96.69 463 PHE A CA 1
ATOM 3526 C C . PHE A 1 463 ? -3.387 1.075 22.889 1.00 96.69 463 PHE A C 1
ATOM 3528 O O . PHE A 1 463 ? -2.981 0.876 21.745 1.00 96.69 463 PHE A O 1
ATOM 3535 N N . GLN A 1 464 ? -3.091 2.197 23.548 1.00 91.94 464 GLN A N 1
ATOM 3536 C CA . GLN A 1 464 ? -2.398 3.336 22.929 1.00 91.94 464 GLN A CA 1
ATOM 3537 C C . GLN A 1 464 ? -0.974 3.008 22.450 1.00 91.94 464 GLN A C 1
ATOM 3539 O O . GLN A 1 464 ? -0.482 3.627 21.516 1.00 91.94 464 GLN A O 1
ATOM 3544 N N . SER A 1 465 ? -0.323 2.002 23.035 1.00 91.44 465 SER A N 1
ATOM 3545 C CA . SER A 1 465 ? 0.983 1.484 22.599 1.00 91.44 465 SER A CA 1
ATOM 3546 C C . SER A 1 465 ? 0.883 0.184 21.788 1.00 91.44 465 SER A C 1
ATOM 3548 O O . SER A 1 465 ? 1.896 -0.447 21.489 1.00 91.44 465 SER A O 1
ATOM 3550 N N . MET A 1 466 ? -0.334 -0.248 21.443 1.00 95.44 466 MET A N 1
ATOM 3551 C CA . MET A 1 466 ? -0.616 -1.534 20.807 1.00 95.44 466 MET A CA 1
ATOM 3552 C C . MET A 1 466 ? -1.206 -1.310 19.410 1.00 95.44 466 MET A C 1
ATOM 3554 O O . MET A 1 466 ? -2.421 -1.409 19.243 1.00 95.44 466 MET A O 1
ATOM 3558 N N . PRO A 1 467 ? -0.394 -1.041 18.373 1.00 94.38 467 PRO A N 1
ATOM 3559 C CA . PRO A 1 467 ? -0.910 -0.743 17.035 1.00 94.38 467 PRO A CA 1
ATOM 3560 C C . PRO A 1 467 ? -1.853 -1.821 16.487 1.00 94.38 467 PRO A C 1
ATOM 3562 O O . PRO A 1 467 ? -2.845 -1.505 15.839 1.00 94.38 467 PRO A O 1
ATOM 3565 N N . THR A 1 468 ? -1.601 -3.094 16.801 1.00 94.75 468 THR A N 1
ATOM 3566 C CA . THR A 1 468 ? -2.431 -4.227 16.361 1.00 94.75 468 THR A CA 1
ATOM 3567 C C . THR A 1 468 ? -3.798 -4.315 17.048 1.00 94.75 468 THR A C 1
ATOM 3569 O O . THR A 1 468 ? -4.638 -5.113 16.629 1.00 94.75 468 THR A O 1
ATOM 3572 N N . ALA A 1 469 ? -4.047 -3.512 18.089 1.00 96.69 469 ALA A N 1
ATOM 3573 C CA . ALA A 1 469 ? -5.354 -3.399 18.729 1.00 96.69 469 ALA A CA 1
ATOM 3574 C C . ALA A 1 469 ? -6.347 -2.562 17.906 1.00 96.69 469 ALA A C 1
ATOM 3576 O O . ALA A 1 469 ? -7.557 -2.679 18.110 1.00 96.69 469 ALA A O 1
ATOM 3577 N N . TRP A 1 470 ? -5.856 -1.750 16.969 1.00 96.56 470 TRP A N 1
ATOM 3578 C CA . TRP A 1 470 ? -6.648 -0.819 16.167 1.00 96.56 470 TRP A CA 1
ATOM 3579 C C . TRP A 1 470 ? -6.993 -1.408 14.796 1.00 96.56 470 TRP A C 1
ATOM 3581 O O . TRP A 1 470 ? -6.345 -2.329 14.307 1.00 96.56 470 TRP A O 1
ATOM 3591 N N . SER A 1 471 ? -8.071 -0.917 14.189 1.00 94.38 471 SER A N 1
ATOM 3592 C CA . SER A 1 471 ? -8.580 -1.395 12.904 1.00 94.38 471 SER A CA 1
ATOM 3593 C C . SER A 1 471 ? -7.594 -1.111 11.768 1.00 94.38 471 SER A C 1
ATOM 3595 O O . SER A 1 471 ? -7.252 0.037 11.513 1.00 94.38 471 SER A O 1
ATOM 3597 N N . ASP A 1 472 ? -7.230 -2.150 11.016 1.00 91.94 472 ASP A N 1
ATOM 3598 C CA . ASP A 1 472 ? -6.253 -2.070 9.915 1.00 91.94 472 ASP A CA 1
ATOM 3599 C C . ASP A 1 472 ? -6.864 -1.683 8.561 1.00 91.94 472 ASP A C 1
ATOM 3601 O O . ASP A 1 472 ? -6.157 -1.518 7.567 1.00 91.94 472 ASP A O 1
ATOM 3605 N N . THR A 1 473 ? -8.191 -1.626 8.471 1.00 90.25 473 THR A N 1
ATOM 3606 C CA . THR A 1 473 ? -8.903 -1.371 7.214 1.00 90.25 473 THR A CA 1
ATOM 3607 C C . THR A 1 473 ? -10.179 -0.573 7.461 1.00 90.25 473 THR A C 1
ATOM 3609 O O . THR A 1 473 ? -10.902 -0.898 8.412 1.00 90.25 473 THR A O 1
ATOM 3612 N N . PRO A 1 474 ? -10.522 0.403 6.601 1.00 92.38 474 PRO A N 1
ATOM 3613 C CA . PRO A 1 474 ? -11.871 0.954 6.562 1.00 92.38 474 PRO A CA 1
ATOM 3614 C C . PRO A 1 474 ? -12.890 -0.139 6.238 1.00 92.38 474 PRO A C 1
ATOM 3616 O O . PRO A 1 474 ? -12.587 -1.111 5.539 1.00 92.38 474 PRO A O 1
ATOM 3619 N N . SER A 1 475 ? -14.132 0.043 6.678 1.00 90.75 475 SER A N 1
ATOM 3620 C CA . SER A 1 475 ? -15.234 -0.687 6.054 1.00 90.75 475 SER A CA 1
ATOM 3621 C C . SER A 1 475 ? -15.509 -0.125 4.655 1.00 90.75 475 SER A C 1
ATOM 3623 O O . SER A 1 475 ? -15.185 1.024 4.346 1.00 90.75 475 SER A O 1
ATOM 3625 N N . ALA A 1 476 ? -16.154 -0.918 3.796 1.00 86.88 476 ALA A N 1
ATOM 3626 C CA . ALA A 1 476 ? -16.477 -0.496 2.431 1.00 86.88 476 ALA A CA 1
ATOM 3627 C C . ALA A 1 476 ? -17.338 0.784 2.372 1.00 86.88 476 ALA A C 1
ATOM 3629 O O . ALA A 1 476 ? -17.347 1.468 1.355 1.00 86.88 476 ALA A O 1
ATOM 3630 N N . THR A 1 477 ? -18.046 1.119 3.455 1.00 91.25 477 THR A N 1
ATOM 3631 C CA . THR A 1 477 ? -18.913 2.300 3.553 1.00 91.25 477 THR A CA 1
ATOM 3632 C C . THR A 1 477 ? -18.200 3.560 4.039 1.00 91.25 477 THR A C 1
ATOM 3634 O O . THR A 1 477 ? -18.852 4.582 4.208 1.00 91.25 477 THR A O 1
ATOM 3637 N N . GLU A 1 478 ? -16.898 3.496 4.319 1.00 94.94 478 GLU A N 1
ATOM 3638 C CA . GLU A 1 478 ? -16.156 4.607 4.935 1.00 94.94 478 GLU A CA 1
ATOM 3639 C C . GLU A 1 478 ? -15.085 5.207 4.037 1.00 94.94 478 GLU A C 1
ATOM 3641 O O . GLU A 1 478 ? -14.598 6.290 4.339 1.00 94.94 478 GLU A O 1
ATOM 3646 N N . TYR A 1 479 ? -14.734 4.552 2.928 1.00 94.88 479 TYR A N 1
ATOM 3647 C CA . TYR A 1 479 ? -13.712 5.062 2.012 1.00 94.88 479 TYR A CA 1
ATOM 3648 C C . TYR A 1 479 ? -14.027 6.474 1.513 1.00 94.88 479 TYR A C 1
ATOM 3650 O O . TYR A 1 479 ? -13.141 7.317 1.545 1.00 94.88 479 TYR A O 1
ATOM 3658 N N . ALA A 1 480 ? -15.282 6.754 1.140 1.00 95.44 480 ALA A N 1
ATOM 3659 C CA . ALA A 1 480 ? -15.705 8.100 0.746 1.00 95.44 480 ALA A CA 1
ATOM 3660 C C . ALA A 1 480 ? -15.468 9.139 1.861 1.00 95.44 480 ALA A C 1
ATOM 3662 O O . ALA A 1 480 ? -14.980 10.234 1.601 1.00 95.44 480 ALA A O 1
ATOM 3663 N N . ALA A 1 481 ? -15.759 8.779 3.115 1.00 95.69 481 ALA A N 1
ATOM 3664 C CA . ALA A 1 481 ? -15.586 9.675 4.256 1.00 95.69 481 ALA A CA 1
ATOM 3665 C C . ALA A 1 481 ? -14.103 9.923 4.580 1.00 95.69 481 ALA A C 1
ATOM 3667 O O . ALA A 1 481 ? -13.714 11.067 4.801 1.00 95.69 481 ALA A O 1
ATOM 3668 N N . TYR A 1 482 ? -13.262 8.881 4.572 1.00 95.88 482 TYR A N 1
ATOM 3669 C CA . TYR A 1 482 ? -11.813 9.041 4.755 1.00 95.88 482 TYR A CA 1
ATOM 3670 C C . TYR A 1 482 ? -11.179 9.865 3.640 1.00 95.88 482 TYR A C 1
ATOM 3672 O O . TYR A 1 482 ? -10.300 10.675 3.907 1.00 95.88 482 TYR A O 1
ATOM 3680 N N . GLU A 1 483 ? -11.625 9.664 2.406 1.00 95.50 483 GLU A N 1
ATOM 3681 C CA . GLU A 1 483 ? -11.136 10.398 1.248 1.00 95.50 483 GLU A CA 1
ATOM 3682 C C . GLU A 1 483 ? -11.519 11.876 1.323 1.00 95.50 483 GLU A C 1
ATOM 3684 O O . GLU A 1 483 ? -10.647 12.733 1.225 1.00 95.50 483 GLU A O 1
ATOM 3689 N N . SER A 1 484 ? -12.787 12.190 1.601 1.00 95.69 484 SER A N 1
ATOM 3690 C CA . SER A 1 484 ? -13.239 13.572 1.807 1.00 95.69 484 SER A CA 1
ATOM 3691 C C . SER A 1 484 ? -12.470 14.264 2.941 1.00 95.69 484 SER A C 1
ATOM 3693 O O . SER A 1 484 ? -12.004 15.393 2.781 1.00 95.69 484 SER A O 1
ATOM 3695 N N . MET A 1 485 ? -12.258 13.559 4.057 1.00 95.38 485 MET A N 1
ATOM 3696 C CA . MET A 1 485 ? -11.435 14.038 5.166 1.00 95.38 485 MET A CA 1
ATOM 3697 C C . MET A 1 485 ? -9.986 14.291 4.724 1.00 95.38 485 MET A C 1
ATOM 3699 O O . MET A 1 485 ? -9.451 15.360 5.005 1.00 95.38 485 MET A O 1
ATOM 3703 N N . ALA A 1 486 ? -9.349 13.341 4.035 1.00 95.88 486 ALA A N 1
ATOM 3704 C CA . ALA A 1 486 ? -7.965 13.471 3.586 1.00 95.88 486 ALA A CA 1
ATOM 3705 C C . ALA A 1 486 ? -7.788 14.643 2.614 1.00 95.88 486 ALA A C 1
ATOM 3707 O O . ALA A 1 486 ? -6.861 15.419 2.804 1.00 95.88 486 ALA A O 1
ATOM 3708 N N . ASN A 1 487 ? -8.701 14.823 1.653 1.00 95.75 487 ASN A N 1
ATOM 3709 C CA . ASN A 1 487 ? -8.706 15.969 0.738 1.00 95.75 487 ASN A CA 1
ATOM 3710 C C . ASN A 1 487 ? -8.699 17.297 1.497 1.00 95.75 487 ASN A C 1
ATOM 3712 O O . ASN A 1 487 ? -7.778 18.094 1.350 1.00 95.75 487 ASN A O 1
ATOM 3716 N N . ARG A 1 488 ? -9.665 17.490 2.397 1.00 95.19 488 ARG A N 1
ATOM 3717 C CA . ARG A 1 488 ? -9.783 18.732 3.169 1.00 95.19 488 ARG A CA 1
ATOM 3718 C C . ARG A 1 488 ? -8.585 18.981 4.088 1.00 95.19 488 ARG A C 1
ATOM 3720 O O . ARG A 1 488 ? -8.186 20.120 4.304 1.00 95.19 488 ARG A O 1
ATOM 3727 N N . VAL A 1 489 ? -8.038 17.932 4.701 1.00 95.19 489 VAL A N 1
ATOM 3728 C CA . VAL A 1 489 ? -6.918 18.079 5.640 1.00 95.19 489 VAL A CA 1
ATOM 3729 C C . VAL A 1 489 ? -5.599 18.305 4.904 1.00 95.19 489 VAL A C 1
ATOM 3731 O O . VAL A 1 489 ? -4.794 19.107 5.376 1.00 95.19 489 VAL A O 1
ATOM 3734 N N . ALA A 1 490 ? -5.384 17.645 3.765 1.00 95.88 490 ALA A N 1
ATOM 3735 C CA . ALA A 1 490 ? -4.166 17.760 2.967 1.00 95.88 490 ALA A CA 1
ATOM 3736 C C . ALA A 1 490 ? -3.933 19.191 2.455 1.00 95.88 490 ALA A C 1
ATOM 3738 O O . ALA A 1 490 ? -2.792 19.654 2.459 1.00 95.88 490 ALA A O 1
ATOM 3739 N N . GLU A 1 491 ? -5.005 19.929 2.140 1.00 95.25 491 GLU A N 1
ATOM 3740 C CA . GLU A 1 491 ? -4.943 21.351 1.769 1.00 95.25 491 GLU A CA 1
ATOM 3741 C C . GLU A 1 491 ? -4.214 22.208 2.818 1.00 95.25 491 GLU A C 1
ATOM 3743 O O . GLU A 1 491 ? -3.473 23.122 2.463 1.00 95.25 491 GLU A O 1
ATOM 3748 N N . ARG A 1 492 ? -4.346 21.887 4.115 1.00 94.69 492 ARG A N 1
ATOM 3749 C CA . ARG A 1 492 ? -3.666 22.629 5.197 1.00 94.69 492 ARG A CA 1
ATOM 3750 C C . ARG A 1 492 ? -2.143 22.493 5.157 1.00 94.69 492 ARG A C 1
ATOM 3752 O O . ARG A 1 492 ? -1.450 23.317 5.748 1.00 94.69 492 ARG A O 1
ATOM 3759 N N . TYR A 1 493 ? -1.638 21.453 4.499 1.00 95.12 493 TYR A N 1
ATOM 3760 C CA . TYR A 1 493 ? -0.216 21.122 4.424 1.00 95.12 493 TYR A CA 1
ATOM 3761 C C . TYR A 1 493 ? 0.368 21.323 3.022 1.00 95.12 493 TYR A C 1
ATOM 3763 O O . TYR A 1 493 ? 1.520 20.945 2.816 1.00 95.12 493 TYR A O 1
ATOM 3771 N N . ASP A 1 494 ? -0.402 21.902 2.090 1.00 95.12 494 ASP A N 1
ATOM 3772 C CA . ASP A 1 494 ? -0.040 22.040 0.670 1.00 95.12 494 ASP A CA 1
ATOM 3773 C C . ASP A 1 494 ? 0.330 20.689 0.028 1.00 95.12 494 ASP A C 1
ATOM 3775 O O . ASP A 1 494 ? 1.346 20.523 -0.643 1.00 95.12 494 ASP A O 1
ATOM 3779 N N . MET A 1 495 ? -0.495 19.676 0.305 1.00 96.38 495 MET A N 1
ATOM 3780 C CA . MET A 1 495 ? -0.302 18.299 -0.147 1.00 96.38 495 MET A CA 1
ATOM 3781 C C . MET A 1 495 ? -1.509 17.799 -0.933 1.00 96.38 495 MET A C 1
ATOM 3783 O O . MET A 1 495 ? -2.644 18.199 -0.680 1.00 96.38 495 MET A O 1
ATOM 3787 N N . THR A 1 496 ? -1.286 16.836 -1.828 1.00 95.69 496 THR A N 1
ATOM 3788 C CA . THR A 1 496 ? -2.375 15.972 -2.302 1.00 95.69 496 THR A CA 1
ATOM 3789 C C . THR A 1 496 ? -2.806 14.988 -1.205 1.00 95.69 496 THR A C 1
ATOM 3791 O O . THR A 1 496 ? -2.026 14.702 -0.287 1.00 95.69 496 THR A O 1
ATOM 3794 N N . PRO A 1 497 ? -4.008 14.392 -1.296 1.00 95.50 497 PRO A N 1
ATOM 3795 C CA . PRO A 1 497 ? -4.451 13.355 -0.360 1.00 95.50 497 PRO A CA 1
ATOM 3796 C C . PRO A 1 497 ? -3.475 12.174 -0.268 1.00 95.50 497 PRO A C 1
ATOM 3798 O O . PRO A 1 497 ? -3.209 11.667 0.824 1.00 95.50 497 PRO A O 1
ATOM 3801 N N . ALA A 1 498 ? -2.894 11.771 -1.401 1.00 93.94 498 ALA A N 1
ATOM 3802 C CA . ALA A 1 498 ? -1.894 10.713 -1.466 1.00 93.94 498 ALA A CA 1
ATOM 3803 C C . ALA A 1 498 ? -0.608 11.096 -0.708 1.00 93.94 498 ALA A C 1
ATOM 3805 O O . ALA A 1 498 ? -0.116 10.317 0.110 1.00 93.94 498 ALA A O 1
ATOM 3806 N N . GLN A 1 499 ? -0.087 12.314 -0.905 1.00 95.94 499 GLN A N 1
ATOM 3807 C CA . GLN A 1 499 ? 1.086 12.813 -0.172 1.00 95.94 499 GLN A CA 1
ATOM 3808 C C . GLN A 1 499 ? 0.824 12.937 1.331 1.00 95.94 499 GLN A C 1
ATOM 3810 O O . GLN A 1 499 ? 1.679 12.575 2.142 1.00 95.94 499 GLN A O 1
ATOM 3815 N N . PHE A 1 500 ? -0.367 13.404 1.708 1.00 96.06 500 PHE A N 1
ATOM 3816 C CA . PHE A 1 500 ? -0.803 13.475 3.098 1.00 96.06 500 PHE A CA 1
ATOM 3817 C C . PHE A 1 500 ? -0.826 12.084 3.742 1.00 96.06 500 PHE A C 1
ATOM 3819 O O . PHE A 1 500 ? -0.227 11.880 4.802 1.00 96.06 500 PHE A O 1
ATOM 3826 N N . GLN A 1 501 ? -1.436 11.099 3.074 1.00 94.88 501 GLN A N 1
ATOM 3827 C CA . GLN A 1 501 ? -1.447 9.716 3.547 1.00 94.88 501 GLN A CA 1
ATOM 3828 C C . GLN A 1 501 ? -0.026 9.154 3.666 1.00 94.88 501 GLN A C 1
ATOM 3830 O O . GLN A 1 501 ? 0.300 8.560 4.691 1.00 94.88 501 GLN A O 1
ATOM 3835 N N . ALA A 1 502 ? 0.825 9.341 2.653 1.00 94.75 502 ALA A N 1
ATOM 3836 C CA . ALA A 1 502 ? 2.197 8.837 2.667 1.00 94.75 502 ALA A CA 1
ATOM 3837 C C . ALA A 1 502 ? 3.048 9.466 3.777 1.00 94.75 502 ALA A C 1
ATOM 3839 O O . ALA A 1 502 ? 3.789 8.759 4.463 1.00 94.75 502 ALA A O 1
ATOM 3840 N N . SER A 1 503 ? 2.910 10.776 3.989 1.00 96.06 503 SER A N 1
ATOM 3841 C CA . SER A 1 503 ? 3.622 11.495 5.047 1.00 96.06 503 SER A CA 1
ATOM 3842 C C . SER A 1 503 ? 3.216 10.975 6.422 1.00 96.06 503 SER A C 1
ATOM 3844 O O . SER A 1 503 ? 4.078 10.630 7.226 1.00 96.06 503 SER A O 1
ATOM 3846 N N . LEU A 1 504 ? 1.915 10.805 6.671 1.00 95.31 504 LEU A N 1
ATOM 3847 C CA . LEU A 1 504 ? 1.435 10.210 7.917 1.00 95.31 504 LEU A CA 1
ATOM 3848 C C . LEU A 1 504 ? 1.875 8.755 8.083 1.00 95.31 504 LEU A C 1
ATOM 3850 O O . LEU A 1 504 ? 2.292 8.364 9.171 1.00 95.31 504 LEU A O 1
ATOM 3854 N N . TRP A 1 505 ? 1.805 7.957 7.020 1.00 93.25 505 TRP A N 1
ATOM 3855 C CA . TRP A 1 505 ? 2.189 6.550 7.045 1.00 93.25 505 TRP A CA 1
ATOM 3856 C C . TRP A 1 505 ? 3.663 6.359 7.418 1.00 93.25 505 TRP A C 1
ATOM 3858 O O . TRP A 1 505 ? 3.961 5.561 8.310 1.00 93.25 505 TRP A O 1
ATOM 3868 N N . MET A 1 506 ? 4.579 7.100 6.791 1.00 93.69 506 MET A N 1
ATOM 3869 C CA . MET A 1 506 ? 6.003 6.998 7.121 1.00 93.69 506 MET A CA 1
ATOM 3870 C C . MET A 1 506 ? 6.329 7.664 8.455 1.00 93.69 506 MET A C 1
ATOM 3872 O O . MET A 1 506 ? 7.035 7.081 9.281 1.00 93.69 506 MET A O 1
ATOM 3876 N N . GLY A 1 507 ? 5.771 8.851 8.707 1.00 95.38 507 GLY A N 1
ATOM 3877 C CA . GLY A 1 507 ? 6.001 9.595 9.939 1.00 95.38 507 GLY A CA 1
ATOM 3878 C C . GLY A 1 507 ? 5.567 8.822 11.182 1.00 95.38 507 GLY A C 1
ATOM 3879 O O . GLY A 1 507 ? 6.334 8.722 12.141 1.00 95.38 507 GLY A O 1
ATOM 3880 N N . ALA A 1 508 ? 4.384 8.207 11.147 1.00 95.31 508 ALA A N 1
ATOM 3881 C CA . ALA A 1 508 ? 3.849 7.385 12.233 1.00 95.31 508 ALA A CA 1
ATOM 3882 C C . ALA A 1 508 ? 4.322 5.918 12.179 1.00 95.31 508 ALA A C 1
ATOM 3884 O O . ALA A 1 508 ? 3.756 5.051 12.853 1.00 95.31 508 ALA A O 1
ATOM 3885 N N . GLY A 1 509 ? 5.330 5.596 11.363 1.00 93.19 509 GLY A N 1
ATOM 3886 C CA . GLY A 1 509 ? 5.792 4.222 11.177 1.00 93.19 509 GLY A CA 1
ATOM 3887 C C . GLY A 1 509 ? 6.272 3.547 12.469 1.00 93.19 509 GLY A C 1
ATOM 3888 O O . GLY A 1 509 ? 6.009 2.364 12.680 1.00 93.19 509 GLY A O 1
ATOM 3889 N N . ASP A 1 510 ? 6.887 4.316 13.368 1.00 92.00 510 ASP A N 1
ATOM 3890 C CA . ASP A 1 510 ? 7.384 3.869 14.676 1.00 92.00 510 ASP A CA 1
ATOM 3891 C C . ASP A 1 510 ? 6.271 3.456 15.645 1.00 92.00 510 ASP A C 1
ATOM 3893 O O . ASP A 1 510 ? 6.440 2.501 16.399 1.00 92.00 510 ASP A O 1
ATOM 3897 N N . ILE A 1 511 ? 5.122 4.135 15.609 1.00 92.56 511 ILE A N 1
ATOM 3898 C CA . ILE A 1 511 ? 3.989 3.820 16.490 1.00 92.56 511 ILE A CA 1
ATOM 3899 C C . ILE A 1 511 ? 2.992 2.841 15.865 1.00 92.56 511 ILE A C 1
ATOM 3901 O O . ILE A 1 511 ? 2.269 2.156 16.583 1.00 92.56 511 ILE A O 1
ATOM 3905 N N . THR A 1 512 ? 2.952 2.744 14.534 1.00 92.62 512 THR A N 1
ATOM 3906 C CA . THR A 1 512 ? 1.988 1.896 13.807 1.00 92.62 512 THR A CA 1
ATOM 3907 C C . THR A 1 512 ? 2.541 0.513 13.447 1.00 92.62 512 THR A C 1
ATOM 3909 O O . THR A 1 512 ? 1.795 -0.340 12.947 1.00 92.62 512 THR A O 1
ATOM 3912 N N . GLY A 1 513 ? 3.833 0.278 13.701 1.00 88.94 513 GLY A N 1
ATOM 3913 C CA . GLY A 1 513 ? 4.528 -0.974 13.403 1.00 88.94 513 GLY A CA 1
ATOM 3914 C C . GLY A 1 513 ? 4.891 -1.135 11.925 1.00 88.94 513 GLY A C 1
ATOM 3915 O O . GLY A 1 513 ? 4.819 -2.247 11.397 1.00 88.94 513 GLY A O 1
ATOM 3916 N N . LEU A 1 514 ? 5.210 -0.038 11.230 1.00 89.12 514 LEU A N 1
ATOM 3917 C CA . LEU A 1 514 ? 5.720 -0.091 9.860 1.00 89.12 514 LEU A CA 1
ATOM 3918 C C . LEU A 1 514 ? 7.080 -0.787 9.852 1.00 89.12 514 LEU A C 1
ATOM 3920 O O . LEU A 1 514 ? 7.981 -0.419 10.596 1.00 89.12 514 LEU A O 1
ATOM 3924 N N . ALA A 1 515 ? 7.232 -1.799 9.000 1.00 87.31 515 ALA A N 1
ATOM 3925 C CA . ALA A 1 515 ? 8.498 -2.504 8.868 1.00 87.31 515 ALA A CA 1
ATOM 3926 C C . ALA A 1 515 ? 9.590 -1.576 8.314 1.00 87.31 515 ALA A C 1
ATOM 3928 O O . ALA A 1 515 ? 9.370 -0.933 7.289 1.00 87.31 515 ALA A O 1
ATOM 3929 N N . ASP A 1 516 ? 10.789 -1.618 8.898 1.00 86.50 516 ASP A N 1
ATOM 3930 C CA . ASP A 1 516 ? 11.948 -0.819 8.461 1.00 86.50 516 ASP A CA 1
ATOM 3931 C C . ASP A 1 516 ? 12.270 -1.005 6.972 1.00 86.50 516 ASP A C 1
ATOM 3933 O O . ASP A 1 516 ? 12.596 -0.060 6.264 1.00 86.50 516 ASP A O 1
ATOM 3937 N N . ALA A 1 517 ? 12.089 -2.221 6.450 1.00 86.56 517 ALA A N 1
ATOM 3938 C CA . ALA A 1 517 ? 12.294 -2.519 5.031 1.00 86.56 517 ALA A CA 1
ATOM 3939 C C . ALA A 1 517 ? 11.317 -1.787 4.086 1.00 86.56 517 ALA A C 1
ATOM 3941 O O . ALA A 1 517 ? 11.552 -1.756 2.880 1.00 86.56 517 ALA A O 1
ATOM 3942 N N . SER A 1 518 ? 10.214 -1.247 4.609 1.00 87.81 518 SER A N 1
ATOM 3943 C CA . SER A 1 518 ? 9.249 -0.425 3.873 1.00 87.81 518 SER A CA 1
ATOM 3944 C C . SER A 1 518 ? 9.467 1.080 4.093 1.00 87.81 518 SER A C 1
ATOM 3946 O O . SER A 1 518 ? 8.673 1.859 3.578 1.00 87.81 518 SER A O 1
ATOM 3948 N N . GLN A 1 519 ? 10.500 1.490 4.843 1.00 89.88 519 GLN A N 1
ATOM 3949 C CA . GLN A 1 519 ? 10.871 2.897 5.017 1.00 89.88 519 GLN A CA 1
ATOM 3950 C C . GLN A 1 519 ? 11.663 3.408 3.808 1.00 89.88 519 GLN A C 1
ATOM 3952 O O . GLN A 1 519 ? 12.625 2.767 3.352 1.00 89.88 519 GLN A O 1
ATOM 3957 N N . GLY A 1 520 ? 11.263 4.582 3.329 1.00 93.38 520 GLY A N 1
ATOM 3958 C CA . GLY A 1 520 ? 11.784 5.231 2.130 1.00 93.38 520 GLY A CA 1
ATOM 3959 C C . GLY A 1 520 ? 10.716 5.403 1.055 1.00 93.38 520 GLY A C 1
ATOM 3960 O O . GLY A 1 520 ? 9.639 4.797 1.102 1.00 93.38 520 GLY A O 1
ATOM 3961 N N . THR A 1 521 ? 11.022 6.235 0.068 1.00 96.62 521 THR A N 1
ATOM 3962 C CA . THR A 1 521 ? 10.116 6.513 -1.049 1.00 96.62 521 THR A CA 1
ATOM 3963 C C . THR A 1 521 ? 9.963 5.298 -1.962 1.00 96.62 521 THR A C 1
ATOM 3965 O O . THR A 1 521 ? 10.795 4.382 -1.959 1.00 96.62 521 THR A O 1
ATOM 3968 N N . PHE A 1 522 ? 8.920 5.273 -2.799 1.00 97.56 522 PHE A N 1
ATOM 3969 C CA . PHE A 1 522 ? 8.760 4.194 -3.775 1.00 97.56 522 PHE A CA 1
ATOM 3970 C C . PHE A 1 522 ? 10.011 4.032 -4.656 1.00 97.56 522 PHE A C 1
ATOM 3972 O O . PHE A 1 522 ? 10.481 2.913 -4.871 1.00 97.56 522 PHE A O 1
ATOM 3979 N N . MET A 1 523 ? 10.591 5.146 -5.113 1.00 98.12 523 MET A N 1
ATOM 3980 C CA . MET A 1 523 ? 11.757 5.145 -5.999 1.00 98.12 523 MET A CA 1
ATOM 3981 C C . MET A 1 523 ? 13.045 4.676 -5.313 1.00 98.12 523 MET A C 1
ATOM 3983 O O . MET A 1 523 ? 13.877 4.030 -5.958 1.00 98.12 523 MET A O 1
ATOM 3987 N N . GLU A 1 524 ? 13.214 4.925 -4.014 1.00 97.62 524 GLU A N 1
ATOM 3988 C CA . GLU A 1 524 ? 14.316 4.354 -3.229 1.00 97.62 524 GLU A CA 1
ATOM 3989 C C . GLU A 1 524 ? 14.168 2.836 -3.088 1.00 97.62 524 GLU A C 1
ATOM 3991 O O . GLU A 1 524 ? 15.113 2.079 -3.322 1.00 97.62 524 GLU A O 1
ATOM 3996 N N . LEU A 1 525 ? 12.965 2.368 -2.753 1.00 97.44 525 LEU A N 1
ATOM 3997 C CA . LEU A 1 525 ? 12.674 0.944 -2.574 1.00 97.44 525 LEU A CA 1
ATOM 3998 C C . LEU A 1 525 ? 12.739 0.167 -3.899 1.00 97.44 525 LEU A C 1
ATOM 4000 O O . LEU A 1 525 ? 13.163 -0.996 -3.926 1.00 97.44 525 LEU A O 1
ATOM 4004 N N . PHE A 1 526 ? 12.380 0.813 -5.008 1.00 98.31 526 PHE A N 1
ATOM 4005 C CA . PHE A 1 526 ? 12.550 0.278 -6.354 1.00 98.31 526 PHE A CA 1
ATOM 4006 C C . PHE A 1 526 ? 14.032 0.115 -6.709 1.00 98.31 526 PHE A C 1
ATOM 4008 O O . PHE A 1 526 ? 14.436 -0.974 -7.120 1.00 98.31 526 PHE A O 1
ATOM 4015 N N . ARG A 1 527 ? 14.871 1.130 -6.455 1.00 97.88 527 ARG A N 1
ATOM 4016 C CA . ARG A 1 527 ? 16.332 1.033 -6.636 1.00 97.88 527 ARG A CA 1
ATOM 4017 C C . ARG A 1 527 ? 16.959 -0.065 -5.782 1.00 97.88 527 ARG A C 1
ATOM 4019 O O . ARG A 1 527 ? 17.714 -0.869 -6.310 1.00 97.88 527 ARG A O 1
ATOM 4026 N N . ARG A 1 528 ? 16.579 -0.187 -4.505 1.00 96.25 528 ARG A N 1
ATOM 4027 C CA . ARG A 1 528 ? 17.046 -1.296 -3.646 1.00 96.25 528 ARG A CA 1
ATOM 4028 C C . ARG A 1 528 ? 16.666 -2.666 -4.220 1.00 96.25 528 ARG A C 1
ATOM 4030 O O . ARG A 1 528 ? 17.423 -3.630 -4.099 1.00 96.25 528 ARG A O 1
ATOM 4037 N N . SER A 1 529 ? 15.492 -2.768 -4.848 1.00 95.81 529 SER A N 1
ATOM 4038 C CA . SER A 1 529 ? 15.046 -3.997 -5.516 1.00 95.81 529 SER A CA 1
ATOM 4039 C C . SER A 1 529 ? 15.852 -4.286 -6.785 1.00 95.81 529 SER A C 1
ATOM 4041 O O . SER A 1 529 ? 16.210 -5.443 -7.002 1.00 95.81 529 SER A O 1
ATOM 4043 N N . LEU A 1 530 ? 16.185 -3.254 -7.571 1.00 97.06 530 LEU A N 1
ATOM 4044 C CA . LEU A 1 530 ? 17.120 -3.360 -8.693 1.00 97.06 530 LEU A CA 1
ATOM 4045 C C . LEU A 1 530 ? 18.495 -3.827 -8.226 1.00 97.06 530 LEU A C 1
ATOM 4047 O O . LEU A 1 530 ? 18.986 -4.807 -8.764 1.00 97.06 530 LEU A O 1
ATOM 4051 N N . ASP A 1 531 ? 19.075 -3.193 -7.206 1.00 96.50 531 ASP A N 1
ATOM 4052 C CA . ASP A 1 531 ? 20.400 -3.542 -6.677 1.00 96.50 531 ASP A CA 1
ATOM 4053 C C . ASP A 1 531 ? 20.458 -4.991 -6.217 1.00 96.50 531 ASP A C 1
ATOM 4055 O O . ASP A 1 531 ? 21.342 -5.743 -6.618 1.00 96.50 531 ASP A O 1
ATOM 4059 N N . SER A 1 532 ? 19.459 -5.408 -5.432 1.00 93.88 532 SER A N 1
ATOM 4060 C CA . SER A 1 532 ? 19.369 -6.787 -4.945 1.00 93.88 532 SER A CA 1
ATOM 4061 C C . SER A 1 532 ? 19.362 -7.788 -6.103 1.00 93.88 532 SER A C 1
ATOM 4063 O O . SER A 1 532 ? 19.960 -8.856 -6.008 1.00 93.88 532 SER A O 1
ATOM 4065 N N . ARG A 1 533 ? 18.668 -7.455 -7.199 1.00 93.69 533 ARG A N 1
ATOM 4066 C CA . ARG A 1 533 ? 18.585 -8.319 -8.377 1.00 93.69 533 ARG A CA 1
ATOM 4067 C C . ARG A 1 533 ? 19.831 -8.239 -9.260 1.00 93.69 533 ARG A C 1
ATOM 4069 O O . ARG A 1 533 ? 20.225 -9.247 -9.835 1.00 93.69 533 ARG A O 1
ATOM 4076 N N . ALA A 1 534 ? 20.434 -7.063 -9.368 1.00 95.50 534 ALA A N 1
ATOM 4077 C CA . ALA A 1 534 ? 21.635 -6.819 -10.148 1.00 95.50 534 ALA A CA 1
ATOM 4078 C C . ALA A 1 534 ? 22.819 -7.608 -9.572 1.00 95.50 534 ALA A C 1
ATOM 4080 O O . ALA A 1 534 ? 23.493 -8.309 -10.321 1.00 95.50 534 ALA A O 1
ATOM 4081 N N . VAL A 1 535 ? 22.982 -7.596 -8.241 1.00 93.94 535 VAL A N 1
ATOM 4082 C CA . VAL A 1 535 ? 23.998 -8.389 -7.526 1.00 93.94 535 VAL A CA 1
ATOM 4083 C C . VAL A 1 535 ? 23.858 -9.879 -7.829 1.00 93.94 535 VAL A C 1
ATOM 4085 O O . VAL A 1 535 ? 24.841 -10.515 -8.193 1.00 93.94 535 VAL A O 1
ATOM 4088 N N . ASP A 1 536 ? 22.641 -10.426 -7.751 1.00 91.06 536 ASP A N 1
ATOM 4089 C CA . ASP A 1 536 ? 22.389 -11.844 -8.048 1.00 91.06 536 ASP A CA 1
ATOM 4090 C C . ASP A 1 536 ? 22.792 -12.238 -9.478 1.00 91.06 536 ASP A C 1
ATOM 4092 O O . ASP A 1 536 ? 23.267 -13.343 -9.720 1.00 91.06 536 ASP A O 1
ATOM 4096 N N . ARG A 1 537 ? 22.624 -11.317 -10.431 1.00 93.56 537 ARG A N 1
ATOM 4097 C CA . ARG A 1 537 ? 22.898 -11.558 -11.852 1.00 93.56 537 ARG A CA 1
ATOM 4098 C C . ARG A 1 537 ? 24.284 -11.096 -12.306 1.00 93.56 537 ARG A C 1
ATOM 4100 O O . ARG A 1 537 ? 24.585 -11.231 -13.489 1.00 93.56 537 ARG A O 1
ATOM 4107 N N . GLY A 1 538 ? 25.106 -10.538 -11.415 1.00 95.69 538 GLY A N 1
ATOM 4108 C CA . GLY A 1 538 ? 26.395 -9.945 -11.784 1.00 95.69 538 GLY A CA 1
ATOM 4109 C C . GLY A 1 538 ? 26.269 -8.760 -12.750 1.00 95.69 538 GLY A C 1
ATOM 4110 O O . GLY A 1 538 ? 27.124 -8.580 -13.611 1.00 95.69 538 GLY A O 1
ATOM 4111 N N . LEU A 1 539 ? 25.190 -7.982 -12.637 1.00 96.94 539 LEU A N 1
ATOM 4112 C CA . LEU A 1 539 ? 24.910 -6.807 -13.464 1.00 96.94 539 LEU A CA 1
ATOM 4113 C C . LEU A 1 539 ? 25.098 -5.513 -12.668 1.00 96.94 539 LEU A C 1
ATOM 4115 O O . LEU A 1 539 ? 24.992 -5.489 -11.441 1.00 96.94 539 LEU A O 1
ATOM 4119 N N . THR A 1 540 ? 25.291 -4.402 -13.370 1.00 96.88 540 THR A N 1
ATOM 4120 C CA . THR A 1 540 ? 25.114 -3.061 -12.799 1.00 96.88 540 THR A CA 1
ATOM 4121 C C . THR A 1 540 ? 23.628 -2.747 -12.587 1.00 96.88 540 THR A C 1
ATOM 4123 O O . THR A 1 540 ? 22.748 -3.325 -13.236 1.00 96.88 540 THR A O 1
ATOM 4126 N N . ARG A 1 541 ? 23.314 -1.770 -11.720 1.00 96.94 541 ARG A N 1
ATOM 4127 C CA . ARG A 1 541 ? 21.934 -1.280 -11.529 1.00 96.94 541 ARG A CA 1
ATOM 4128 C C . ARG A 1 541 ? 21.304 -0.853 -12.856 1.00 96.94 541 ARG A C 1
ATOM 4130 O O . ARG A 1 541 ? 20.144 -1.168 -13.113 1.00 96.94 541 ARG A O 1
ATOM 4137 N N . ARG A 1 542 ? 22.071 -0.169 -13.709 1.00 96.88 542 ARG A N 1
ATOM 4138 C CA . ARG A 1 542 ? 21.620 0.307 -15.022 1.00 96.88 542 ARG A CA 1
ATOM 4139 C C . ARG A 1 542 ? 21.293 -0.826 -15.985 1.00 96.88 542 ARG A C 1
ATOM 4141 O O . ARG A 1 542 ? 20.250 -0.785 -16.635 1.00 96.88 542 ARG A O 1
ATOM 4148 N N . GLU A 1 543 ? 22.147 -1.841 -16.067 1.00 97.00 543 GLU A N 1
ATOM 4149 C CA . GLU A 1 543 ? 21.875 -3.030 -16.882 1.00 97.00 543 GLU A CA 1
ATOM 4150 C C . GLU A 1 543 ? 20.634 -3.764 -16.378 1.00 97.00 543 GLU A C 1
ATOM 4152 O O . GLU A 1 543 ? 19.767 -4.124 -17.173 1.00 97.00 543 GLU A O 1
ATOM 4157 N N . MET A 1 544 ? 20.495 -3.902 -15.056 1.00 97.69 544 MET A N 1
ATOM 4158 C CA . MET A 1 544 ? 19.324 -4.536 -14.463 1.00 97.69 544 MET A CA 1
ATOM 4159 C C . MET A 1 544 ? 18.039 -3.731 -14.693 1.00 97.69 544 MET A C 1
ATOM 4161 O O . MET A 1 544 ? 16.999 -4.317 -14.992 1.00 97.69 544 MET A O 1
ATOM 4165 N N . LEU A 1 545 ? 18.097 -2.396 -14.614 1.00 98.25 545 LEU A N 1
ATOM 4166 C CA . LEU A 1 545 ? 16.975 -1.533 -14.982 1.00 98.25 545 LEU A CA 1
ATOM 4167 C C . LEU A 1 545 ? 16.593 -1.775 -16.442 1.00 98.25 545 LEU A C 1
ATOM 4169 O O . LEU A 1 545 ? 15.429 -2.029 -16.727 1.00 98.25 545 LEU A O 1
ATOM 4173 N N . ASN A 1 546 ? 17.554 -1.741 -17.364 1.00 97.44 546 ASN A N 1
ATOM 4174 C CA . ASN A 1 546 ? 17.287 -1.966 -18.781 1.00 97.44 546 ASN A CA 1
ATOM 4175 C C . ASN A 1 546 ? 16.664 -3.350 -19.048 1.00 97.44 546 ASN A C 1
ATOM 4177 O O . ASN A 1 546 ? 15.735 -3.450 -19.851 1.00 97.44 546 ASN A O 1
ATOM 4181 N N . ASP A 1 547 ? 17.117 -4.395 -18.352 1.00 97.62 547 ASP A N 1
ATOM 4182 C CA . ASP A 1 547 ? 16.516 -5.727 -18.440 1.00 97.62 547 ASP A CA 1
ATOM 4183 C C . ASP A 1 547 ? 15.086 -5.758 -17.888 1.00 97.62 547 ASP A C 1
ATOM 4185 O O . ASP A 1 547 ? 14.205 -6.351 -18.513 1.00 97.62 547 ASP A O 1
ATOM 4189 N N . PHE A 1 548 ? 14.822 -5.081 -16.769 1.00 98.12 548 PHE A N 1
ATOM 4190 C CA . PHE A 1 548 ? 13.471 -4.940 -16.230 1.00 98.12 548 PHE A CA 1
ATOM 4191 C C . PHE A 1 548 ? 12.546 -4.187 -17.197 1.00 98.12 548 PHE A C 1
ATOM 4193 O O . PHE A 1 548 ? 11.452 -4.665 -17.505 1.00 98.12 548 PHE A O 1
ATOM 4200 N N . LEU A 1 549 ? 12.973 -3.030 -17.713 1.00 98.06 549 LEU A N 1
ATOM 4201 C CA . LEU A 1 549 ? 12.170 -2.206 -18.622 1.00 98.06 549 LEU A CA 1
ATOM 4202 C C . LEU A 1 549 ? 11.791 -2.990 -19.883 1.00 98.06 549 LEU A C 1
ATOM 4204 O O . LEU A 1 549 ? 10.639 -2.947 -20.302 1.00 98.06 549 LEU A O 1
ATOM 4208 N N . LYS A 1 550 ? 12.720 -3.784 -20.426 1.00 97.00 550 LYS A N 1
ATOM 4209 C CA . LYS A 1 550 ? 12.528 -4.590 -21.643 1.00 97.00 550 LYS A CA 1
ATOM 4210 C C . LYS A 1 550 ? 11.933 -5.982 -21.396 1.00 97.00 550 LYS A C 1
ATOM 4212 O O . LYS A 1 550 ? 11.994 -6.815 -22.295 1.00 97.00 550 LYS A O 1
ATOM 4217 N N . ASN A 1 551 ? 11.402 -6.254 -20.198 1.00 95.94 551 ASN A N 1
ATOM 4218 C CA . ASN A 1 551 ? 10.859 -7.563 -19.800 1.00 95.94 551 ASN A CA 1
ATOM 4219 C C . ASN A 1 551 ? 11.838 -8.739 -20.002 1.00 95.94 551 ASN A C 1
ATOM 4221 O O . ASN A 1 551 ? 11.432 -9.886 -20.161 1.00 95.94 551 ASN A O 1
ATOM 4225 N N . LYS A 1 552 ? 13.148 -8.477 -19.960 1.00 96.88 552 LYS A N 1
ATOM 4226 C CA . LYS A 1 552 ? 14.183 -9.516 -20.023 1.00 96.88 552 LYS A CA 1
ATOM 4227 C C . LYS A 1 552 ? 14.437 -10.165 -18.672 1.00 96.88 552 LYS A C 1
ATOM 4229 O O . LYS A 1 552 ? 15.008 -11.247 -18.634 1.00 96.88 552 LYS A O 1
ATOM 4234 N N . ALA A 1 553 ? 14.069 -9.514 -17.573 1.00 94.94 553 ALA A N 1
ATOM 4235 C CA . ALA A 1 553 ? 14.176 -10.086 -16.241 1.00 94.94 553 ALA A CA 1
ATOM 4236 C C . ALA A 1 553 ? 13.179 -9.442 -15.276 1.00 94.94 553 ALA A C 1
ATOM 4238 O O . ALA A 1 553 ? 12.867 -8.255 -15.362 1.00 94.94 553 ALA A O 1
ATOM 4239 N N . THR A 1 554 ? 12.726 -10.227 -14.304 1.00 95.25 554 THR A N 1
ATOM 4240 C CA . THR A 1 554 ? 11.954 -9.722 -13.162 1.00 95.25 554 THR A CA 1
ATOM 4241 C C . THR A 1 554 ? 12.885 -9.164 -12.081 1.00 95.25 554 THR A C 1
ATOM 4243 O O . THR A 1 554 ? 14.095 -9.398 -12.096 1.00 95.25 554 THR A O 1
ATOM 4246 N N . LEU A 1 555 ? 12.316 -8.474 -11.089 1.00 95.12 555 LEU A N 1
ATOM 4247 C CA . LEU A 1 555 ? 13.028 -8.040 -9.878 1.00 95.12 555 LEU A CA 1
ATOM 4248 C C . LEU A 1 555 ? 13.058 -9.130 -8.791 1.00 95.12 555 LEU A C 1
ATOM 4250 O O . LEU A 1 555 ? 13.434 -8.866 -7.648 1.00 95.12 555 LEU A O 1
ATOM 4254 N N . ALA A 1 556 ? 12.631 -10.350 -9.124 1.00 90.25 556 ALA A N 1
ATOM 4255 C CA . ALA A 1 556 ? 12.613 -11.493 -8.227 1.00 90.25 556 ALA A CA 1
ATOM 4256 C C . ALA A 1 556 ? 14.015 -11.875 -7.757 1.00 90.25 556 ALA A C 1
ATOM 4258 O O . ALA A 1 556 ? 14.908 -12.036 -8.572 1.00 90.25 556 ALA A O 1
ATOM 4259 N N . ILE A 1 557 ? 14.207 -12.073 -6.454 1.00 85.06 557 ILE A N 1
ATOM 4260 C CA . ILE A 1 557 ? 15.487 -12.532 -5.894 1.00 85.06 557 ILE A CA 1
ATOM 4261 C C . ILE A 1 557 ? 15.350 -13.975 -5.413 1.00 85.06 557 ILE A C 1
ATOM 4263 O O . ILE A 1 557 ? 14.309 -14.267 -4.818 1.00 85.06 557 ILE A O 1
ATOM 4267 N N . PRO A 1 558 ? 16.340 -14.867 -5.620 1.00 78.62 558 PRO A N 1
ATOM 4268 C CA . PRO A 1 558 ? 16.262 -16.230 -5.107 1.00 78.62 558 PRO A CA 1
ATOM 4269 C C . PRO A 1 558 ? 15.900 -16.232 -3.624 1.00 78.62 558 PRO A C 1
ATOM 4271 O O . PRO A 1 558 ? 16.245 -15.310 -2.878 1.00 78.62 558 PRO A O 1
ATOM 4274 N N . ALA A 1 559 ? 15.224 -17.284 -3.171 1.00 67.12 559 ALA A N 1
ATOM 4275 C CA . ALA A 1 559 ? 14.983 -17.499 -1.752 1.00 67.12 559 ALA A CA 1
ATOM 4276 C C . ALA A 1 559 ? 16.290 -17.921 -1.050 1.00 67.12 559 ALA A C 1
ATOM 4278 O O . ALA A 1 559 ? 16.372 -19.008 -0.484 1.00 67.12 559 ALA A O 1
ATOM 4279 N N . ALA A 1 560 ? 17.334 -17.090 -1.106 1.00 46.16 560 ALA A N 1
ATOM 4280 C CA . ALA A 1 560 ? 18.557 -17.295 -0.351 1.00 46.16 560 ALA A CA 1
ATOM 4281 C C . ALA A 1 560 ? 18.183 -17.330 1.142 1.00 46.16 560 ALA A C 1
ATOM 4283 O O . ALA A 1 560 ? 17.801 -16.318 1.728 1.00 46.16 560 ALA A O 1
ATOM 4284 N N . GLY A 1 561 ? 18.186 -18.528 1.733 1.00 38.38 561 GLY A N 1
ATOM 4285 C CA . GLY A 1 561 ? 17.857 -18.740 3.145 1.00 38.38 561 GLY A CA 1
ATOM 4286 C C . GLY A 1 561 ? 16.369 -18.614 3.490 1.00 38.38 561 GLY A C 1
ATOM 4287 O O . GLY A 1 561 ? 16.020 -17.950 4.467 1.00 38.38 561 GLY A O 1
ATOM 4288 N N . GLY A 1 562 ? 15.497 -19.276 2.719 1.00 33.34 562 GLY A N 1
ATOM 4289 C CA . GLY A 1 562 ? 14.030 -19.362 2.868 1.00 33.34 562 GLY A CA 1
ATOM 4290 C C . GLY A 1 562 ? 13.446 -19.862 4.207 1.00 33.34 562 GLY A C 1
ATOM 4291 O O . GLY A 1 562 ? 12.320 -20.351 4.230 1.00 33.34 562 GLY A O 1
ATOM 4292 N N . LEU A 1 563 ? 14.154 -19.707 5.325 1.00 35.12 563 LEU A N 1
ATOM 4293 C CA . LEU A 1 563 ? 13.622 -19.850 6.681 1.00 35.12 563 LEU A CA 1
ATOM 4294 C C . LEU A 1 563 ? 13.464 -18.502 7.398 1.00 35.12 563 LEU A C 1
ATOM 4296 O O . LEU A 1 563 ? 12.489 -18.340 8.123 1.00 35.12 563 LEU A O 1
ATOM 4300 N N . LEU A 1 564 ? 14.302 -17.492 7.136 1.00 34.12 564 LEU A N 1
ATOM 4301 C CA . LEU A 1 564 ? 14.257 -16.240 7.909 1.00 34.12 564 LEU A CA 1
ATOM 4302 C C . LEU A 1 564 ? 13.163 -15.267 7.460 1.00 34.12 564 LEU A C 1
ATOM 4304 O O . LEU A 1 564 ? 12.563 -14.595 8.296 1.00 34.12 564 LEU A O 1
ATOM 4308 N N . SER A 1 565 ? 12.812 -15.235 6.174 1.00 38.22 565 SER A N 1
ATOM 4309 C CA . SER A 1 565 ? 11.666 -14.444 5.709 1.00 38.22 565 SER A CA 1
ATOM 4310 C C . SER A 1 565 ? 10.334 -15.113 6.059 1.00 38.22 565 SER A C 1
ATOM 4312 O O . SER A 1 565 ? 9.374 -14.420 6.355 1.00 38.22 565 SER A O 1
ATOM 4314 N N . ALA A 1 566 ? 10.257 -16.441 6.154 1.00 35.66 566 ALA A N 1
ATOM 4315 C CA . ALA A 1 566 ? 9.078 -17.094 6.723 1.00 35.66 566 ALA A CA 1
ATOM 4316 C C . ALA A 1 566 ? 9.017 -16.939 8.260 1.00 35.66 566 ALA A C 1
ATOM 4318 O O . ALA A 1 566 ? 7.926 -16.741 8.795 1.00 35.66 566 ALA A O 1
ATOM 4319 N N . GLN A 1 567 ? 10.156 -16.970 8.970 1.00 30.27 567 GLN A N 1
ATOM 4320 C CA . GLN A 1 567 ? 10.233 -16.830 10.436 1.00 30.27 567 GLN A CA 1
ATOM 4321 C C . GLN A 1 567 ? 9.984 -15.403 10.936 1.00 30.27 567 GLN A C 1
ATOM 4323 O O . GLN A 1 567 ? 9.288 -15.257 11.934 1.00 30.27 567 GLN A O 1
ATOM 4328 N N . TYR A 1 568 ? 10.423 -14.357 10.227 1.00 32.41 568 TYR A N 1
ATOM 4329 C CA . TYR A 1 568 ? 10.105 -12.972 10.615 1.00 32.41 568 TYR A CA 1
ATOM 4330 C C . TYR A 1 568 ? 8.651 -12.593 10.344 1.00 32.41 568 TYR A C 1
ATOM 4332 O O . TYR A 1 568 ? 8.065 -11.789 11.067 1.00 32.41 568 TYR A O 1
ATOM 4340 N N . TYR A 1 569 ? 8.034 -13.198 9.327 1.00 37.75 569 TYR A N 1
ATOM 4341 C CA . TYR A 1 569 ? 6.581 -13.154 9.226 1.00 37.75 569 TYR A CA 1
ATOM 4342 C C . TYR A 1 569 ? 5.945 -14.025 10.315 1.00 37.75 569 TYR A C 1
ATOM 4344 O O . TYR A 1 569 ? 4.869 -13.682 10.766 1.00 37.75 569 TYR A O 1
ATOM 4352 N N . GLY A 1 570 ? 6.623 -15.065 10.810 1.00 32.38 570 GLY A N 1
ATOM 4353 C CA . GLY A 1 570 ? 6.236 -15.896 11.959 1.00 32.38 570 GLY A CA 1
ATOM 4354 C C . GLY A 1 570 ? 5.913 -15.178 13.243 1.00 32.38 570 GLY A C 1
ATOM 4355 O O . GLY A 1 570 ? 4.917 -15.508 13.880 1.00 32.38 570 GLY A O 1
ATOM 4356 N N . GLU A 1 571 ? 6.721 -14.196 13.599 1.00 31.83 571 GLU A N 1
ATOM 4357 C CA . GLU A 1 571 ? 6.593 -13.556 14.905 1.00 31.83 571 GLU A CA 1
ATOM 4358 C C . GLU A 1 571 ? 5.788 -12.259 14.872 1.00 31.83 571 GLU A C 1
ATOM 4360 O O . GLU A 1 571 ? 5.213 -11.893 15.892 1.00 31.83 571 GLU A O 1
ATOM 4365 N N . GLN A 1 572 ? 5.674 -11.590 13.718 1.00 33.69 572 GLN A N 1
ATOM 4366 C CA . GLN A 1 572 ? 4.944 -10.318 13.634 1.00 33.69 572 GLN A CA 1
ATOM 4367 C C . GLN A 1 572 ? 3.663 -10.352 12.795 1.00 33.69 572 GLN A C 1
ATOM 4369 O O . GLN A 1 572 ? 2.834 -9.473 12.990 1.00 33.69 572 GLN A O 1
ATOM 4374 N N . ASN A 1 573 ? 3.461 -11.316 11.883 1.00 35.31 573 ASN A N 1
ATOM 4375 C CA . ASN A 1 573 ? 2.294 -11.321 10.979 1.00 35.31 573 ASN A CA 1
ATOM 4376 C C . ASN A 1 573 ? 1.879 -12.712 10.430 1.00 35.31 573 ASN A C 1
ATOM 4378 O O . ASN A 1 573 ? 1.189 -12.792 9.410 1.00 35.31 573 ASN A O 1
ATOM 4382 N N . GLN A 1 574 ? 2.256 -13.832 11.060 1.00 29.86 574 GLN A N 1
ATOM 4383 C CA . GLN A 1 574 ? 1.743 -15.163 10.705 1.00 29.86 574 GLN A CA 1
ATOM 4384 C C . GLN A 1 574 ? 0.371 -15.275 11.355 1.00 29.86 574 GLN A C 1
ATOM 4386 O O . GLN A 1 574 ? 0.228 -15.963 12.364 1.00 29.86 574 GLN A O 1
ATOM 4391 N N . GLN A 1 575 ? -0.600 -14.518 10.819 1.00 37.47 575 GLN A N 1
ATOM 4392 C CA . GLN A 1 575 ? -1.996 -14.498 11.255 1.00 37.47 575 GLN A CA 1
ATOM 4393 C C . GLN A 1 575 ? -2.966 -13.837 10.268 1.00 37.47 575 GLN A C 1
ATOM 4395 O O . GLN A 1 575 ? -3.033 -12.595 10.195 1.00 37.47 575 GLN A O 1
#

pLDDT: mean 78.73, std 23.72, range [25.95, 98.38]

Sequence (575 aa):
MDLRQYVPPEFRGAYDMASSAGGGIYSLLRSFQQDPAGTNKAMGRGMIDSAVGFAQDPVGTVKDFAGTVGRGLTYTAKDKLMEMYGVQPGDAEPYMFEEANRSLAEDRNAAVGAFASVIPGVGPATRAASRLEVDPNAMGSLLGNVRVKPKSNGGGILGNGGPVAPFALESVDLPAHSRPEWSGRAENRTTPYPRYEPAKGTTARMARLDEKIANPNDPINRIFDNYIEKGKTLGGESWYNTEELRDWFRASLGDTDGDRQWREYMELIGTTSTGAKVPQNIRMASFYRALEPEARADVARYVKENGVTPVKAMQALGYDVPNLPDGFGYGHLKQRNQAGNVLNREMGTWEREVPEGLTGAARTRWLQANPKVKGFGNDLLGDDTNIAADMHFMRMLGMADGGVDFLSDKAALSIDNMSQVVSAYGPKIKKYVTTRQVNGKDVSTINLKKAANDGVIKDTTPFQSMPTAWSDTPSATEYAAYESMANRVAERYDMTPAQFQASLWMGAGDITGLADASQGTFMELFRRSLDSRAVDRGLTRREMLNDFLKNKATLAIPAAGGLLSAQYYGEQNQQ

Secondary structure (DSSP, 8-state):
--GGGGS-GGGHHHHHHHHHS-SSTHHHHHHHHH-HHHHHHHHHHHHHTTTTTS-----TTHHHHHHHHHHHHH--HHHHHHHHHS--TTS--HHHHHHHHHHHHHHHHHHHHHHHTSSTT-----SS-SS----TT--S-SS----PPPPP-----S---PPPPTTTGGGGGSPTT-SGGGSSSPP----PPPPPPPTT-S-HHHHHHHHHHHSTTSHHHHHHHHHHHHHHHTTGGGTT--HHHHHHHHHHH-HHHHHHHHHHHHHHHHHH-TT--HHHHHHHHHHHHTS-HHHHHHHHHHHHHH---HHHHHHHHT---TTPPTT-----TTHHHHHHHHHHHHTTTT-SSPPTT--HHHHHHHHTS-HHHHHHHHHTTT-SS-----HHHHHHHHHHH--GGGB-SSB---HHHHHHHHHHH-GGGGGGEEEEEETTEEEEEE-HHHHHHTTS----GGGTT-GGGB-SS--TTTHHHHHHHHHHHHGGGT--HHHHHHHHHHHTHHHHT--GGG-S-HHHHHHHHHHHHHHHHT--HHHHHHHHHTTS--S----TTTTHHHHHHHHHT--